Protein AF-A0A2P7YK29-F1 (afdb_monomer_lite)

Radius of gyration: 33.12 Å; chains: 1; bounding box: 94×53×128 Å

Sequence (462 aa):
MSEPTVNFSVQTRQVQFAVPSELIKKNFKTIQKLVEKLKKLVSEEISNIKKNPNLTKDEKLLIIRKLIKTFEAYQKKLAMAIHNDEDYRMRLTTRAKHISALKNFTLDHTSSNEDKHTDEDDKLLDLHNEKLISWYRGETNLLIIDYLLKSNTRKDKNLGSELMKGLAPTFEYDITKLVDHDVYESFNKVFLSINMDHDLELIAAWYNDNKNALKKLSSNLQFEIHYCKYLSMIETGQALEAISYCKTYLAPYGNVKNYLGDDLINFEKNHKRLTKVGAPLVYVSMCLDAYSSENGGPSKELSSRYSKYNALMSEERWRGLSKCFTEDFTKIYVIPKTYPLLVLLSAGLSSLKTKSCYCNDENTIFKTHKNEKLEVSSWRDLSLRGPNYYYKLLKKINQCPVCSPELFHLSLNLPYAQLLTSILNNPFKLPNGNIYPFEKLLNPTKKMLEATGTLGLDVPDR

InterPro domains:
  IPR013144 CRA domain [SM00757] (237-361)
  IPR024964 CTLH/CRA C-terminal to LisH motif domain [PF10607] (184-355)
  IPR044063 Gid-type RING finger domain [PS51867] (400-462)
  IPR045098 Fyv10 family [PTHR12170] (13-448)

pLDDT: mean 81.56, std 17.54, range [33.28, 98.0]

Secondary structure (DSSP, 8-state):
-PPPBHHHHHHTTGGGGHHHHHHHHHHHHHHHHHHHHHHHHHHHHHHHHHH-TT--HHHHHHHHHHHHHHHHHHHHHHHHHHHHHHHHHHHHHHHHHHHHGGGGGB----S------S-TT-PBB-TT-HHHHHHHHHHHHHHHHHHHHHT---SS--HHHHHHHHHGGG-SS-HHHHS-HHHHHHHHHHHHIIIII---HHHHHHHHHHHHHHHHTT--HHHHHHHHHHHHHHHTT-HHHHHHHIIIIIGGGG-GGGS-GGGHHHHHHHHHHHTTTTHHHHHHHHHHHHHTSSS-S--HHHHHHTHHHHHHTTHHHHHHHHHHHHHHHHHHTT--SS-HHHHHHHHHHHHH--GGGTTGGGG-TT---TT----TT-TT-GGG-SHHHHHHHHTS----GGGSHHHHHHHTTSPPP-----SSSSEEE-TTS-EEEHHHHHS--HHHHGGGTT---PPPP-

Organism: NCBI:txid418784

Foldseek 3Di:
DPFDWLVNLVVVCVLLLLQLVLQLVLLVVVLVCLVVVLVVVVVVLVCCLPPPPPADPVNNVVSVVVNVVVVVVSVVVNVVSVVSNVLSVLLVVLQVVLSVCQVVQFDDPDDDDDDPDDDPPITGGNPVDPVVVLSVVVVLLLLVLQCQLQPDQDDVDRVSVVSLVVCQVVDPDRSCSPHVNVLSVLLNVVLNCLQPVVDLPSVVVVCVSCVVVCVVVLAPLQLLSLLSVLLVCLVVVVVVVSVVSCVVRLVVLQDPVVDDPVNVVVSVVSNVCVVCVCVLNVLSVLFVVVCVDPPHTDDPVSCVVPVVSVCVSDSVSSVVSSVSSVVSSCVSSVNDPDRVSLVVLLVVLQQLAAVVLVPCCLLAPPPCPVPDPPPPPVPPPPCPPDQVNSCVVSVDDDPRPCRRNVNVVSHVPHHHHPPPDDPACCWDADPVRDIHRVVCVVPPDPVRVVVPPPDDDDDDDD

Structure (mmCIF, N/CA/C/O backbone):
data_AF-A0A2P7YK29-F1
#
_entry.id   AF-A0A2P7YK29-F1
#
loop_
_atom_site.group_PDB
_atom_site.id
_atom_site.type_symbol
_atom_site.label_atom_id
_atom_site.label_alt_id
_atom_site.label_comp_id
_atom_site.label_asym_id
_atom_site.label_entity_id
_atom_site.label_seq_id
_atom_site.pdbx_PDB_ins_code
_atom_site.Cartn_x
_atom_site.Cartn_y
_atom_site.Cartn_z
_atom_site.occupancy
_atom_site.B_iso_or_equiv
_atom_site.auth_seq_id
_atom_site.auth_comp_id
_atom_site.auth_asym_id
_atom_site.auth_atom_id
_atom_site.pdbx_PDB_model_num
ATOM 1 N N . MET A 1 1 ? 26.894 7.896 -22.395 1.00 45.06 1 MET A N 1
ATOM 2 C CA . MET A 1 1 ? 26.486 7.375 -21.074 1.00 45.06 1 MET A CA 1
ATOM 3 C C . MET A 1 1 ? 27.684 6.626 -20.536 1.00 45.06 1 MET A C 1
ATOM 5 O O . MET A 1 1 ? 28.266 5.887 -21.316 1.00 45.06 1 MET A O 1
ATOM 9 N N . SER A 1 2 ? 28.092 6.873 -19.293 1.00 53.53 2 SER A N 1
ATOM 10 C CA . SER A 1 2 ? 29.100 6.041 -18.628 1.00 53.53 2 SER A CA 1
ATOM 11 C C . SER A 1 2 ? 28.606 4.596 -18.603 1.00 53.53 2 SER A C 1
ATOM 13 O O . SER A 1 2 ? 27.416 4.361 -18.371 1.00 53.53 2 SER A O 1
ATOM 15 N N . GLU A 1 3 ? 29.486 3.649 -18.899 1.00 64.19 3 GLU A N 1
ATOM 16 C CA . GLU A 1 3 ? 29.162 2.225 -18.853 1.00 64.19 3 GLU A CA 1
ATOM 17 C C . GLU A 1 3 ? 28.681 1.837 -17.442 1.00 64.19 3 GLU A C 1
ATOM 19 O O . GLU A 1 3 ? 29.177 2.380 -16.450 1.00 64.19 3 GLU A O 1
ATOM 24 N N . PRO A 1 4 ? 27.654 0.976 -17.320 1.00 79.75 4 PRO A N 1
ATOM 25 C CA . PRO A 1 4 ? 27.068 0.663 -16.027 1.00 79.75 4 PRO A CA 1
ATOM 26 C C . PRO A 1 4 ? 28.056 -0.139 -15.178 1.00 79.75 4 PRO A C 1
ATOM 28 O O . PRO A 1 4 ? 28.468 -1.239 -15.543 1.00 79.75 4 PRO A O 1
ATOM 31 N N . THR A 1 5 ? 28.397 0.402 -14.015 1.00 88.50 5 THR A N 1
ATOM 32 C CA . THR A 1 5 ? 29.256 -0.265 -13.037 1.00 88.50 5 THR A CA 1
ATOM 33 C C . THR A 1 5 ? 28.442 -1.067 -12.019 1.00 88.50 5 THR A C 1
ATOM 35 O O . THR A 1 5 ? 27.208 -0.933 -11.904 1.00 88.50 5 THR A O 1
ATOM 38 N N . VAL A 1 6 ? 29.128 -1.913 -11.246 1.00 87.81 6 VAL A N 1
ATOM 39 C CA . VAL A 1 6 ? 28.516 -2.638 -10.125 1.00 87.81 6 VAL A CA 1
ATOM 40 C C . VAL A 1 6 ? 27.978 -1.654 -9.082 1.00 87.81 6 VAL A C 1
ATOM 42 O O . VAL A 1 6 ? 26.823 -1.793 -8.668 1.00 87.81 6 VAL A O 1
ATOM 45 N N . ASN A 1 7 ? 28.739 -0.624 -8.696 1.00 88.38 7 ASN A N 1
ATOM 46 C CA . ASN A 1 7 ? 28.293 0.329 -7.677 1.00 88.38 7 ASN A CA 1
ATOM 47 C C . ASN A 1 7 ? 27.102 1.159 -8.150 1.00 88.38 7 ASN A C 1
ATOM 49 O O . ASN A 1 7 ? 26.158 1.343 -7.379 1.00 88.38 7 ASN A O 1
ATOM 53 N N . PHE A 1 8 ? 27.073 1.587 -9.416 1.00 88.56 8 PHE A N 1
ATOM 54 C CA . PHE A 1 8 ? 25.896 2.247 -9.988 1.00 88.56 8 PHE A CA 1
ATOM 55 C C . PHE A 1 8 ? 24.643 1.361 -9.865 1.00 88.56 8 PHE A C 1
ATOM 57 O O . PHE A 1 8 ? 23.565 1.804 -9.448 1.00 88.56 8 PHE A O 1
ATOM 64 N N . SER A 1 9 ? 24.788 0.069 -10.166 1.00 87.50 9 SER A N 1
ATOM 65 C CA . SER A 1 9 ? 23.694 -0.899 -10.067 1.00 87.50 9 SER A CA 1
ATOM 66 C C . SER A 1 9 ? 23.237 -1.135 -8.620 1.00 87.50 9 SER A C 1
ATOM 68 O O . SER A 1 9 ? 22.038 -1.290 -8.373 1.00 87.50 9 SER A O 1
ATOM 70 N N . VAL A 1 10 ? 24.155 -1.107 -7.652 1.00 87.44 10 VAL A N 1
ATOM 71 C CA . VAL A 1 10 ? 23.836 -1.187 -6.217 1.00 87.44 10 VAL A CA 1
ATOM 72 C C . VAL A 1 10 ? 23.099 0.073 -5.755 1.00 87.44 10 VAL A C 1
ATOM 74 O O . VAL A 1 10 ? 22.034 -0.028 -5.143 1.00 87.44 10 VAL A O 1
ATOM 77 N N . GLN A 1 11 ? 23.629 1.261 -6.066 1.00 88.12 11 GLN A N 1
ATOM 78 C CA . GLN A 1 11 ? 23.076 2.551 -5.638 1.00 88.12 11 GLN A CA 1
ATOM 79 C C . GLN A 1 11 ? 21.632 2.738 -6.113 1.00 88.12 11 GLN A C 1
ATOM 81 O O . GLN A 1 11 ? 20.754 3.090 -5.326 1.00 88.12 11 GLN A O 1
ATOM 86 N N . THR A 1 12 ? 21.358 2.411 -7.377 1.00 85.94 12 THR A N 1
ATOM 87 C CA . THR A 1 12 ? 20.015 2.520 -7.972 1.00 85.94 12 THR A CA 1
ATOM 88 C C . THR A 1 12 ? 18.972 1.596 -7.332 1.00 85.94 12 THR A C 1
ATOM 90 O O . THR A 1 12 ? 17.774 1.832 -7.485 1.00 85.94 12 THR A O 1
ATOM 93 N N . ARG A 1 13 ? 19.397 0.573 -6.577 1.00 88.12 13 ARG A N 1
ATOM 94 C CA . ARG A 1 13 ? 18.516 -0.442 -5.975 1.00 88.12 13 ARG A CA 1
ATOM 95 C C . ARG A 1 13 ? 18.417 -0.368 -4.458 1.00 88.12 13 ARG A C 1
ATOM 97 O O . ARG A 1 13 ? 17.647 -1.125 -3.881 1.00 88.12 13 ARG A O 1
ATOM 104 N N . GLN A 1 14 ? 19.112 0.550 -3.787 1.00 88.19 14 GLN A N 1
ATOM 105 C CA . GLN A 1 14 ? 19.107 0.633 -2.316 1.00 88.19 14 GLN A CA 1
ATOM 106 C C . GLN A 1 14 ? 17.700 0.740 -1.711 1.00 88.19 14 GLN A C 1
ATOM 108 O O . GLN A 1 14 ? 17.423 0.184 -0.648 1.00 88.19 14 GLN A O 1
ATOM 113 N N . VAL A 1 15 ? 16.781 1.402 -2.413 1.00 89.69 15 VAL A N 1
ATOM 114 C CA . VAL A 1 15 ? 15.411 1.617 -1.939 1.00 89.69 15 VAL A CA 1
ATOM 115 C C . VAL A 1 15 ? 14.644 0.309 -1.730 1.00 89.69 15 VAL A C 1
ATOM 117 O O . VAL A 1 15 ? 13.788 0.236 -0.848 1.00 89.69 15 VAL A O 1
ATOM 120 N N . GLN A 1 16 ? 14.986 -0.760 -2.455 1.00 91.19 16 GLN A N 1
ATOM 121 C CA . GLN A 1 16 ? 14.331 -2.054 -2.278 1.00 91.19 16 GLN A CA 1
ATOM 122 C C . GLN A 1 16 ? 14.588 -2.664 -0.890 1.00 91.19 16 GLN A C 1
ATOM 124 O O . GLN A 1 16 ? 13.901 -3.591 -0.496 1.00 91.19 16 GLN A O 1
ATOM 129 N N . PHE A 1 17 ? 15.549 -2.174 -0.104 1.00 95.00 17 PHE A N 1
ATOM 130 C CA . PHE A 1 17 ? 15.797 -2.676 1.253 1.00 95.00 17 PHE A CA 1
ATOM 131 C C . PHE A 1 17 ? 14.980 -1.941 2.328 1.00 95.00 17 PHE A C 1
ATOM 133 O O . PHE A 1 17 ? 14.959 -2.372 3.484 1.00 95.00 17 PHE A O 1
ATOM 140 N N . ALA A 1 18 ? 14.280 -0.859 1.969 1.00 94.88 18 ALA A N 1
ATOM 141 C CA . ALA A 1 18 ? 13.570 -0.016 2.925 1.00 94.88 18 ALA A CA 1
ATOM 142 C C . ALA A 1 18 ? 12.361 -0.728 3.558 1.00 94.88 18 ALA A C 1
ATOM 144 O O . ALA A 1 18 ? 12.243 -0.763 4.784 1.00 94.88 18 ALA A O 1
ATOM 145 N N . VAL A 1 19 ? 11.518 -1.372 2.743 1.00 96.06 19 VAL A N 1
ATOM 146 C CA . VAL A 1 19 ? 10.291 -2.036 3.216 1.00 96.06 19 VAL A CA 1
ATOM 147 C C . VAL A 1 19 ? 10.587 -3.169 4.212 1.00 96.06 19 VAL A C 1
ATOM 149 O O . VAL A 1 19 ? 10.052 -3.108 5.322 1.00 96.06 19 VAL A O 1
ATOM 152 N N . PRO A 1 20 ? 11.468 -4.155 3.928 1.00 97.25 20 PRO A N 1
ATOM 153 C CA . PRO A 1 20 ? 11.774 -5.199 4.908 1.00 97.25 20 PRO A CA 1
ATOM 154 C C . PRO A 1 20 ? 12.415 -4.641 6.179 1.00 97.25 20 PRO A C 1
ATOM 156 O O . PRO A 1 20 ? 12.143 -5.128 7.273 1.00 97.25 20 PRO A O 1
ATOM 159 N N . SER A 1 21 ? 13.224 -3.583 6.062 1.00 96.50 21 SER A N 1
ATOM 160 C CA . SER A 1 21 ? 13.830 -2.927 7.225 1.00 96.50 21 SER A CA 1
ATOM 161 C C . SER A 1 21 ? 12.774 -2.300 8.140 1.00 96.50 21 SER A C 1
ATOM 163 O O . SER A 1 21 ? 12.848 -2.448 9.362 1.00 96.50 21 SER A O 1
ATOM 165 N N . GLU A 1 22 ? 11.764 -1.632 7.577 1.00 95.50 22 GLU A N 1
ATOM 166 C CA . GLU A 1 22 ? 10.642 -1.096 8.358 1.00 95.50 22 GLU A CA 1
ATOM 167 C C . GLU A 1 22 ? 9.754 -2.200 8.947 1.00 95.50 22 GLU A C 1
ATOM 169 O O . GLU A 1 22 ? 9.317 -2.089 10.098 1.00 95.50 22 GLU A O 1
ATOM 174 N N . LEU A 1 23 ? 9.545 -3.303 8.221 1.00 96.25 23 LEU A N 1
ATOM 175 C CA . LEU A 1 23 ? 8.826 -4.472 8.734 1.00 96.25 23 LEU A CA 1
ATOM 176 C C . LEU A 1 23 ? 9.533 -5.086 9.948 1.00 96.25 23 LEU A C 1
ATOM 178 O O . LEU A 1 23 ? 8.882 -5.314 10.970 1.00 96.25 23 LEU A O 1
ATOM 182 N N . ILE A 1 24 ? 10.860 -5.247 9.899 1.00 97.31 24 ILE A N 1
ATOM 183 C CA . ILE A 1 24 ? 11.671 -5.712 11.037 1.00 97.31 24 ILE A CA 1
ATOM 184 C C . ILE A 1 24 ? 11.543 -4.744 12.218 1.00 97.31 24 ILE A C 1
ATOM 186 O O . ILE A 1 24 ? 11.248 -5.169 13.335 1.00 97.31 24 ILE A O 1
ATOM 190 N N . LYS A 1 25 ? 11.676 -3.427 12.002 1.00 94.81 25 LYS A N 1
ATOM 191 C CA . LYS A 1 25 ? 11.520 -2.426 13.079 1.00 94.81 25 LYS A CA 1
ATOM 192 C C . LYS A 1 25 ? 10.137 -2.491 13.733 1.00 94.81 25 LYS A C 1
ATOM 194 O O . LYS A 1 25 ? 10.019 -2.372 14.959 1.00 94.81 25 LYS A O 1
ATOM 199 N N . LYS A 1 26 ? 9.077 -2.649 12.935 1.00 93.69 26 LYS A N 1
ATOM 200 C CA . LYS A 1 26 ? 7.695 -2.758 13.424 1.00 93.69 26 LYS A CA 1
ATOM 201 C C . LYS A 1 26 ? 7.478 -4.064 14.190 1.00 93.69 26 LYS A C 1
ATOM 203 O O . LYS A 1 26 ? 6.878 -4.048 15.270 1.00 93.69 26 LYS A O 1
ATOM 208 N N . ASN A 1 27 ? 7.993 -5.171 13.670 1.00 95.75 27 ASN A N 1
ATOM 209 C CA . ASN A 1 27 ? 7.887 -6.483 14.293 1.00 95.75 27 ASN A CA 1
ATOM 210 C C . ASN A 1 27 ? 8.672 -6.553 15.609 1.00 95.75 27 ASN A C 1
ATOM 212 O O . ASN A 1 27 ? 8.127 -6.972 16.627 1.00 95.75 27 ASN A O 1
ATOM 216 N N . PHE A 1 28 ? 9.884 -5.997 15.649 1.00 95.81 28 PHE A N 1
ATOM 217 C CA . PHE A 1 28 ? 10.694 -5.893 16.862 1.00 95.81 28 PHE A CA 1
ATOM 218 C C . PHE A 1 28 ? 9.961 -5.153 17.991 1.00 95.81 28 PHE A C 1
ATOM 220 O O . PHE A 1 28 ? 9.862 -5.655 19.110 1.00 95.81 28 PHE A O 1
ATOM 227 N N . LYS A 1 29 ? 9.345 -3.997 17.697 1.00 93.12 29 LYS A N 1
ATOM 228 C CA . LYS A 1 29 ? 8.510 -3.272 18.679 1.00 93.12 29 LYS A CA 1
ATOM 229 C C . LYS A 1 29 ? 7.302 -4.088 19.138 1.00 93.12 29 LYS A C 1
ATOM 231 O O . LYS A 1 29 ? 6.842 -3.922 20.266 1.00 93.12 29 LYS A O 1
ATOM 236 N N . THR A 1 30 ? 6.758 -4.930 18.265 1.00 92.12 30 THR A N 1
ATOM 237 C CA . THR A 1 30 ? 5.640 -5.820 18.598 1.00 92.12 30 THR A CA 1
ATOM 238 C C . THR A 1 30 ? 6.096 -6.911 19.562 1.00 92.12 30 THR A C 1
ATOM 240 O O . THR A 1 30 ? 5.462 -7.094 20.599 1.00 92.12 30 THR A O 1
ATOM 243 N N . ILE A 1 31 ? 7.235 -7.551 19.288 1.00 94.94 31 ILE A N 1
ATOM 244 C CA . ILE A 1 31 ? 7.867 -8.534 20.178 1.00 94.94 31 ILE A CA 1
ATOM 245 C C . ILE A 1 31 ? 8.164 -7.904 21.542 1.00 94.94 31 ILE A C 1
ATOM 247 O O . ILE A 1 31 ? 7.741 -8.444 22.563 1.00 94.94 31 ILE A O 1
ATOM 251 N N . GLN A 1 32 ? 8.793 -6.725 21.573 1.00 94.75 32 GLN A N 1
ATOM 252 C CA . GLN A 1 32 ? 9.099 -6.013 22.817 1.00 94.75 32 GLN A CA 1
ATOM 253 C C . GLN A 1 32 ? 7.836 -5.775 23.661 1.00 94.75 32 GLN A C 1
ATOM 255 O O . GLN A 1 32 ? 7.799 -6.128 24.839 1.00 94.75 32 GLN A O 1
ATOM 260 N N . LYS A 1 33 ? 6.764 -5.250 23.052 1.00 92.12 33 LYS A N 1
ATOM 261 C CA . LYS A 1 33 ? 5.486 -5.023 23.748 1.00 92.12 33 LYS A CA 1
ATOM 262 C C . LYS A 1 33 ? 4.857 -6.312 24.265 1.00 92.12 33 LYS A C 1
ATOM 264 O O . LYS A 1 33 ? 4.279 -6.305 25.350 1.00 92.12 33 LYS A O 1
ATOM 269 N N . LEU A 1 34 ? 4.922 -7.397 23.491 1.00 92.25 34 LEU A N 1
ATOM 270 C CA . LEU A 1 34 ? 4.406 -8.697 23.914 1.00 92.25 34 LEU A CA 1
ATOM 271 C C . LEU A 1 34 ? 5.155 -9.186 25.161 1.00 92.25 34 LEU A C 1
ATOM 273 O O . LEU A 1 34 ? 4.508 -9.557 26.142 1.00 92.25 34 LEU A O 1
ATOM 277 N N . VAL A 1 35 ? 6.492 -9.137 25.138 1.00 94.06 35 VAL A N 1
ATOM 278 C CA . VAL A 1 35 ? 7.361 -9.557 26.250 1.00 94.06 35 VAL A CA 1
ATOM 279 C C . VAL A 1 35 ? 7.087 -8.720 27.502 1.00 94.06 35 VAL A C 1
ATOM 281 O O . VAL A 1 35 ? 6.834 -9.269 28.574 1.00 94.06 35 VAL A O 1
ATOM 284 N N . GLU A 1 36 ? 7.087 -7.390 27.377 1.00 95.31 36 GLU A N 1
ATOM 285 C CA . GLU A 1 36 ? 6.873 -6.470 28.501 1.00 95.31 36 GLU A CA 1
ATOM 286 C C . GLU A 1 36 ? 5.478 -6.629 29.118 1.00 95.31 36 GLU A C 1
ATOM 288 O O . GLU A 1 36 ? 5.342 -6.688 30.343 1.00 95.31 36 GLU A O 1
ATOM 293 N N . LYS A 1 37 ? 4.437 -6.758 28.282 1.00 93.75 37 LYS A N 1
ATOM 294 C CA . LYS A 1 37 ? 3.056 -6.942 28.746 1.00 93.75 37 LYS A CA 1
ATOM 295 C C . LYS A 1 37 ? 2.890 -8.249 29.516 1.00 93.75 37 LYS A C 1
ATOM 297 O O . LYS A 1 37 ? 2.253 -8.245 30.568 1.00 93.75 37 LYS A O 1
ATOM 302 N N . LEU A 1 38 ? 3.459 -9.348 29.016 1.00 93.94 38 LEU A N 1
ATOM 303 C CA . LEU A 1 38 ? 3.397 -10.634 29.707 1.00 93.94 38 LEU A CA 1
ATOM 304 C C . LEU A 1 38 ? 4.171 -10.586 31.026 1.00 93.94 38 LEU A C 1
ATOM 306 O O . LEU A 1 38 ? 3.636 -10.991 32.054 1.00 93.94 38 LEU A O 1
ATOM 310 N N . LYS A 1 39 ? 5.399 -10.050 31.013 1.00 94.75 39 LYS A N 1
ATOM 311 C CA . LYS A 1 39 ? 6.235 -9.917 32.213 1.00 94.75 39 LYS A CA 1
ATOM 312 C C . LYS A 1 39 ? 5.505 -9.148 33.316 1.00 94.75 39 LYS A C 1
ATOM 314 O O . LYS A 1 39 ? 5.501 -9.590 34.464 1.00 94.75 39 LYS A O 1
ATOM 319 N N . LYS A 1 40 ? 4.861 -8.030 32.962 1.00 95.62 40 LYS A N 1
ATOM 320 C CA . LYS A 1 40 ? 4.072 -7.219 33.896 1.00 95.62 40 LYS A CA 1
ATOM 321 C C . LYS A 1 40 ? 2.879 -7.999 34.459 1.00 95.62 40 LYS A C 1
ATOM 323 O O . LYS A 1 40 ? 2.770 -8.119 35.674 1.00 95.62 40 LYS A O 1
ATOM 328 N N . LEU A 1 41 ? 2.055 -8.587 33.588 1.00 94.19 41 LEU A N 1
ATOM 329 C CA . LEU A 1 41 ? 0.862 -9.344 33.986 1.00 94.19 41 LEU A CA 1
ATOM 330 C C . LEU A 1 41 ? 1.210 -10.514 34.916 1.00 94.19 41 LEU A C 1
ATOM 332 O O . LEU A 1 41 ? 0.587 -10.690 35.958 1.00 94.19 41 LEU A O 1
ATOM 336 N N . VAL A 1 42 ? 2.236 -11.296 34.571 1.00 93.19 42 VAL A N 1
ATOM 337 C CA . VAL A 1 42 ? 2.674 -12.438 35.385 1.00 93.19 42 VAL A CA 1
ATOM 338 C C . VAL A 1 42 ? 3.189 -11.972 36.750 1.00 93.19 42 VAL A C 1
ATOM 340 O O . VAL A 1 42 ? 2.854 -12.575 37.767 1.00 93.19 42 VAL A O 1
ATOM 343 N N . SER A 1 43 ? 3.964 -10.885 36.799 1.00 94.56 43 SER A N 1
ATOM 344 C CA . SER A 1 43 ? 4.462 -10.330 38.063 1.00 94.56 43 SER A CA 1
ATOM 345 C C . SER A 1 43 ? 3.331 -9.839 38.974 1.00 94.56 43 SER A C 1
ATOM 347 O O . SER A 1 43 ? 3.388 -10.054 40.187 1.00 94.56 43 SER A O 1
ATOM 349 N N . GLU A 1 44 ? 2.316 -9.182 38.409 1.00 94.94 44 GLU A N 1
ATOM 350 C CA . GLU A 1 44 ? 1.154 -8.668 39.144 1.00 94.94 44 GLU A CA 1
ATOM 351 C C . GLU A 1 44 ? 0.307 -9.811 39.716 1.00 94.94 44 GLU A C 1
ATOM 353 O O . GLU A 1 44 ? 0.044 -9.836 40.920 1.00 94.94 44 GLU A O 1
ATOM 358 N N . GLU A 1 45 ? -0.033 -10.809 38.897 1.00 93.75 45 GLU A N 1
ATOM 359 C CA . GLU A 1 45 ? -0.853 -11.948 39.324 1.00 93.75 45 GLU A CA 1
ATOM 360 C C . GLU A 1 45 ? -0.131 -12.843 40.343 1.00 93.75 45 GLU A C 1
ATOM 362 O O . GLU A 1 45 ? -0.724 -13.256 41.340 1.00 93.75 45 GLU A O 1
ATOM 367 N N . ILE A 1 46 ? 1.176 -13.093 40.178 1.00 92.50 46 ILE A N 1
ATOM 368 C CA . ILE A 1 46 ? 1.959 -13.841 41.178 1.00 92.50 46 ILE A CA 1
ATOM 369 C C . ILE A 1 46 ? 2.035 -13.066 42.499 1.00 92.50 46 ILE A C 1
ATOM 371 O O . ILE A 1 46 ? 1.925 -13.664 43.573 1.00 92.50 46 ILE A O 1
ATOM 375 N N . SER A 1 47 ? 2.209 -11.741 42.447 1.00 93.38 47 SER A N 1
ATOM 376 C CA . SER A 1 47 ? 2.193 -10.905 43.651 1.00 93.38 47 SER A CA 1
ATOM 377 C C . SER A 1 47 ? 0.825 -10.949 44.340 1.00 93.38 47 SER A C 1
ATOM 379 O O . SER A 1 47 ? 0.777 -11.071 45.564 1.00 93.38 47 SER A O 1
ATOM 381 N N . ASN A 1 48 ? -0.273 -10.916 43.578 1.00 92.06 48 ASN A N 1
ATOM 382 C CA . ASN A 1 48 ? -1.635 -11.043 44.098 1.00 92.06 48 ASN A CA 1
ATOM 383 C C . ASN A 1 48 ? -1.845 -12.397 44.802 1.00 92.06 48 ASN A C 1
ATOM 385 O O . ASN A 1 48 ? -2.254 -12.433 45.960 1.00 92.06 48 ASN A O 1
ATOM 389 N N . ILE A 1 49 ? -1.447 -13.508 44.168 1.00 91.31 49 ILE A N 1
ATOM 390 C CA . ILE A 1 49 ? -1.536 -14.860 44.752 1.00 91.31 49 ILE A CA 1
ATOM 391 C C . ILE A 1 49 ? -0.761 -14.966 46.079 1.00 91.31 49 ILE A C 1
ATOM 393 O O . ILE A 1 49 ? -1.230 -15.619 47.020 1.00 91.31 49 ILE A O 1
ATOM 397 N N . LYS A 1 50 ? 0.427 -14.347 46.155 1.00 90.12 50 LYS A N 1
ATOM 398 C CA . LYS A 1 50 ? 1.302 -14.397 47.338 1.00 90.12 50 LYS A CA 1
ATOM 399 C C . LYS A 1 50 ? 0.824 -13.504 48.482 1.00 90.12 50 LYS A C 1
ATOM 401 O O . LYS A 1 50 ? 0.904 -13.922 49.630 1.00 90.12 50 LYS A O 1
ATOM 406 N N . LYS A 1 51 ? 0.390 -12.276 48.182 1.00 91.50 51 LYS A N 1
ATOM 407 C CA . LYS A 1 51 ? 0.163 -11.228 49.193 1.00 91.50 51 LYS A CA 1
ATOM 408 C C . LYS A 1 51 ? -1.285 -11.094 49.647 1.00 91.50 51 LYS A C 1
ATOM 410 O O . LYS A 1 51 ? -1.515 -10.476 50.678 1.00 91.50 51 LYS A O 1
ATOM 415 N N . ASN A 1 52 ? -2.251 -11.621 48.899 1.00 87.06 52 ASN A N 1
ATOM 416 C CA . ASN A 1 52 ? -3.661 -11.437 49.215 1.00 87.06 52 ASN A CA 1
ATOM 417 C C . ASN A 1 52 ? -4.177 -12.573 50.130 1.00 87.06 52 ASN A C 1
ATOM 419 O O . ASN A 1 52 ? -4.239 -13.731 49.691 1.00 87.06 52 ASN A O 1
ATOM 423 N N . PRO A 1 53 ? -4.534 -12.272 51.395 1.00 81.19 53 PRO A N 1
ATOM 424 C CA . PRO A 1 53 ? -5.004 -13.270 52.354 1.00 81.19 53 PRO A CA 1
ATOM 425 C C . PRO A 1 53 ? -6.446 -13.727 52.088 1.00 81.19 53 PRO A C 1
ATOM 427 O O . PRO A 1 53 ? -6.827 -14.795 52.554 1.00 81.19 53 PRO A O 1
ATOM 430 N N . ASN A 1 54 ? -7.225 -12.968 51.308 1.00 85.75 54 ASN A N 1
ATOM 431 C CA . ASN A 1 54 ? -8.647 -13.236 51.060 1.00 85.75 54 ASN A CA 1
ATOM 432 C C . ASN A 1 54 ? -8.896 -14.238 49.921 1.00 85.75 54 ASN A C 1
ATOM 434 O O . ASN A 1 54 ? -10.037 -14.596 49.656 1.00 85.75 54 ASN A O 1
ATOM 438 N N . LEU A 1 55 ? -7.842 -14.667 49.226 1.00 88.00 55 LEU A N 1
ATOM 439 C CA . LEU A 1 55 ? -7.927 -15.598 48.105 1.00 88.00 55 LEU A CA 1
ATOM 440 C C . LEU A 1 55 ? -7.932 -17.048 48.608 1.00 88.00 55 LEU A C 1
ATOM 442 O O . LEU A 1 55 ? -6.964 -17.506 49.226 1.00 88.00 55 LEU A O 1
ATOM 446 N N . THR A 1 56 ? -8.990 -17.791 48.290 1.00 91.00 56 THR A N 1
ATOM 447 C CA . THR A 1 56 ? -9.088 -19.226 48.596 1.00 91.00 56 THR A CA 1
ATOM 448 C C . THR A 1 56 ? -8.105 -20.049 47.753 1.00 91.00 56 THR A C 1
ATOM 450 O O . THR A 1 56 ? -7.578 -19.595 46.732 1.00 91.00 56 THR A O 1
ATOM 453 N N . LYS A 1 57 ? -7.829 -21.295 48.167 1.00 88.88 57 LYS A N 1
ATOM 454 C CA . LYS A 1 57 ? -6.927 -22.196 47.422 1.00 88.88 57 LYS A CA 1
ATOM 455 C C . LYS A 1 57 ? -7.424 -22.456 45.993 1.00 88.88 57 LYS A C 1
ATOM 457 O O . LYS A 1 57 ? -6.614 -22.435 45.065 1.00 88.88 57 LYS A O 1
ATOM 462 N N . ASP A 1 58 ? -8.731 -22.629 45.816 1.00 91.00 58 ASP A N 1
ATOM 463 C CA . ASP A 1 58 ? -9.339 -22.910 44.511 1.00 91.00 58 ASP A CA 1
ATOM 464 C C . ASP A 1 58 ? -9.270 -21.703 43.569 1.00 91.00 58 ASP A C 1
ATOM 466 O O . ASP A 1 58 ? -8.945 -21.849 42.388 1.00 91.00 58 ASP A O 1
ATOM 470 N N . GLU A 1 59 ? -9.470 -20.489 44.088 1.00 90.50 59 GLU A N 1
ATOM 471 C CA . GLU A 1 59 ? -9.325 -19.257 43.307 1.00 90.50 59 GLU A CA 1
ATOM 472 C C . GLU A 1 59 ? -7.871 -19.008 42.890 1.00 90.50 59 GLU A C 1
ATOM 474 O O . GLU A 1 59 ? -7.613 -18.673 41.731 1.00 90.50 59 GLU A O 1
ATOM 479 N N . LYS A 1 60 ? -6.899 -19.239 43.787 1.00 90.81 60 LYS A N 1
ATOM 480 C CA . LYS A 1 60 ? -5.464 -19.164 43.445 1.00 90.81 60 LYS A CA 1
ATOM 481 C C . LYS A 1 60 ? -5.116 -20.134 42.319 1.00 90.81 60 LYS A C 1
ATOM 483 O O . LYS A 1 60 ? -4.427 -19.764 41.368 1.00 90.81 60 LYS A O 1
ATOM 488 N N . LEU A 1 61 ? -5.627 -21.361 42.395 1.00 92.38 61 LEU A N 1
ATOM 489 C CA . LEU A 1 61 ? -5.413 -22.384 41.377 1.00 92.38 61 LEU A CA 1
ATOM 490 C C . LEU A 1 61 ? -6.066 -22.001 40.037 1.00 92.38 61 LEU A C 1
ATOM 492 O O . LEU A 1 61 ? -5.481 -22.221 38.973 1.00 92.38 61 LEU A O 1
ATOM 496 N N . LEU A 1 62 ? -7.237 -21.360 40.068 1.00 92.94 62 LEU A N 1
ATOM 497 C CA . LEU A 1 62 ? -7.911 -20.836 38.880 1.00 92.94 62 LEU A CA 1
ATOM 498 C C . LEU A 1 62 ? -7.123 -19.696 38.213 1.00 92.94 62 LEU A C 1
ATOM 500 O O . LEU A 1 62 ? -7.019 -19.680 36.983 1.00 92.94 62 LEU A O 1
ATOM 504 N N . ILE A 1 63 ? -6.522 -18.786 38.988 1.00 92.56 63 ILE A N 1
ATOM 505 C CA . ILE A 1 63 ? -5.626 -17.740 38.460 1.00 92.56 63 ILE A CA 1
ATOM 506 C C . ILE A 1 63 ? -4.405 -18.378 37.787 1.00 92.56 63 ILE A C 1
ATOM 508 O O . ILE A 1 63 ? -4.088 -18.029 36.651 1.00 92.56 63 ILE A O 1
ATOM 512 N N . ILE A 1 64 ? -3.765 -19.372 38.416 1.00 93.56 64 ILE A N 1
ATOM 513 C CA . ILE A 1 64 ? -2.622 -20.088 37.821 1.00 93.56 64 ILE A CA 1
ATOM 514 C C . ILE A 1 64 ? -3.021 -20.761 36.500 1.00 93.56 64 ILE A C 1
ATOM 516 O O . ILE A 1 64 ? -2.326 -20.611 35.497 1.00 93.56 64 ILE A O 1
ATOM 520 N N . ARG A 1 65 ? -4.174 -21.441 36.446 1.00 95.38 65 ARG A N 1
ATOM 521 C CA . ARG A 1 65 ? -4.682 -22.040 35.198 1.00 95.38 65 ARG A CA 1
ATOM 522 C C . ARG A 1 65 ? -4.918 -20.992 34.103 1.00 95.38 65 ARG A C 1
ATOM 524 O O . ARG A 1 65 ? -4.609 -21.248 32.940 1.00 95.38 65 ARG A O 1
ATOM 531 N N . LYS A 1 66 ? -5.441 -19.809 34.449 1.00 94.94 66 LYS A N 1
ATOM 532 C CA . LYS A 1 66 ? -5.597 -18.686 33.504 1.00 94.94 66 LYS A CA 1
ATOM 533 C C . LYS A 1 66 ? -4.247 -18.144 33.027 1.00 94.94 66 LYS A C 1
ATOM 535 O O . LYS A 1 66 ? -4.102 -17.858 31.837 1.00 94.94 66 LYS A O 1
ATOM 540 N N . LEU A 1 67 ? -3.260 -18.036 33.918 1.00 95.25 67 LEU A N 1
ATOM 541 C CA . LEU A 1 67 ? -1.897 -17.631 33.570 1.00 95.25 67 LEU A CA 1
ATOM 542 C C . LEU A 1 67 ? -1.249 -18.613 32.590 1.00 95.25 67 LEU A C 1
ATOM 544 O O . LEU A 1 67 ? -0.684 -18.165 31.597 1.00 95.25 67 LEU A O 1
ATOM 548 N N . ILE A 1 68 ? -1.399 -19.925 32.806 1.00 95.00 68 ILE A N 1
ATOM 549 C CA . ILE A 1 68 ? -0.894 -20.961 31.889 1.00 95.00 68 ILE A CA 1
ATOM 550 C C . ILE A 1 68 ? -1.500 -20.782 30.492 1.00 95.00 68 ILE A C 1
ATOM 552 O O . ILE A 1 68 ? -0.760 -20.628 29.524 1.00 95.00 68 ILE A O 1
ATOM 556 N N . LYS A 1 69 ? -2.834 -20.673 30.382 1.00 95.94 69 LYS A N 1
ATOM 557 C CA . LYS A 1 69 ? -3.505 -20.427 29.088 1.00 95.94 69 LYS A CA 1
ATOM 558 C C . LYS A 1 69 ? -3.026 -19.137 28.412 1.00 95.94 69 LYS A C 1
ATOM 560 O O . LYS A 1 69 ? -2.878 -19.077 27.192 1.00 95.94 69 LYS A O 1
ATOM 565 N N . THR A 1 70 ? -2.778 -18.092 29.200 1.00 95.50 70 THR A N 1
ATOM 566 C CA . THR A 1 70 ? -2.251 -16.814 28.699 1.00 95.50 70 THR A CA 1
ATOM 567 C C . THR A 1 70 ? -0.823 -16.973 28.171 1.00 95.50 70 THR A C 1
ATOM 569 O O . THR A 1 70 ? -0.497 -16.416 27.122 1.00 95.50 70 THR A O 1
ATOM 572 N N . PHE A 1 71 ? 0.012 -17.759 28.855 1.00 94.56 71 PHE A N 1
ATOM 573 C CA . PHE A 1 71 ? 1.380 -18.062 28.443 1.00 94.56 71 PHE A CA 1
ATOM 574 C C . PHE A 1 71 ? 1.422 -18.899 27.156 1.00 94.56 71 PHE A C 1
ATOM 576 O O . PHE A 1 71 ? 2.169 -18.568 26.240 1.00 94.56 71 PHE A O 1
ATOM 583 N N . GLU A 1 72 ? 0.564 -19.912 27.025 1.00 95.50 72 GLU A N 1
ATOM 584 C CA . GLU A 1 72 ? 0.432 -20.710 25.795 1.00 95.50 72 GLU A CA 1
ATOM 585 C C . GLU A 1 72 ? 0.019 -19.842 24.594 1.00 95.50 72 GLU A C 1
ATOM 587 O O . GLU A 1 72 ? 0.595 -19.932 23.506 1.00 95.50 72 GLU A O 1
ATOM 592 N N . ALA A 1 73 ? -0.959 -18.949 24.785 1.00 95.00 73 ALA A N 1
ATOM 593 C CA . ALA A 1 73 ? -1.378 -18.008 23.749 1.00 95.00 73 ALA A CA 1
ATOM 594 C C . ALA A 1 73 ? -0.262 -17.014 23.388 1.00 95.00 73 ALA A C 1
ATOM 596 O O . ALA A 1 73 ? -0.093 -16.660 22.218 1.00 95.00 73 ALA A O 1
ATOM 597 N N . TYR A 1 74 ? 0.512 -16.570 24.380 1.00 95.31 74 TYR A N 1
ATOM 598 C CA . TYR A 1 74 ? 1.691 -15.742 24.165 1.00 95.31 74 TYR A CA 1
ATOM 599 C C . TYR A 1 74 ? 2.762 -16.480 23.357 1.00 95.31 74 TYR A C 1
ATOM 601 O O . TYR A 1 74 ? 3.268 -15.914 22.392 1.00 95.31 74 TYR A O 1
ATOM 609 N N . GLN A 1 75 ? 3.061 -17.738 23.687 1.00 94.88 75 GLN A N 1
ATOM 610 C CA . GLN A 1 75 ? 4.059 -18.541 22.984 1.00 94.88 75 GLN A CA 1
ATOM 611 C C . GLN A 1 75 ? 3.714 -18.675 21.497 1.00 94.88 75 GLN A C 1
ATOM 613 O O . GLN A 1 75 ? 4.576 -18.459 20.649 1.00 94.88 75 GLN A O 1
ATOM 618 N N . LYS A 1 76 ? 2.438 -18.927 21.169 1.00 96.31 76 LYS A N 1
ATOM 619 C CA . LYS A 1 76 ? 1.962 -18.961 19.775 1.00 96.31 76 LYS A CA 1
ATOM 620 C C . LYS A 1 76 ? 2.171 -17.624 19.056 1.00 96.31 76 LYS A C 1
ATOM 622 O O . LYS A 1 76 ? 2.643 -17.600 17.923 1.00 96.31 76 LYS A O 1
ATOM 627 N N . LYS A 1 77 ? 1.848 -16.503 19.713 1.00 95.81 77 LYS A N 1
ATOM 628 C CA . LYS A 1 77 ? 2.040 -15.156 19.144 1.00 95.81 77 LYS A CA 1
ATOM 629 C C . LYS A 1 77 ? 3.514 -14.809 18.954 1.00 95.81 77 LYS A C 1
ATOM 631 O O . LYS A 1 77 ? 3.863 -14.217 17.938 1.00 95.81 77 LYS A O 1
ATOM 636 N N . LEU A 1 78 ? 4.365 -15.173 19.912 1.00 95.62 78 LEU A N 1
ATOM 637 C CA . LEU A 1 78 ? 5.802 -14.942 19.834 1.00 95.62 78 LEU A CA 1
ATOM 638 C C . LEU A 1 78 ? 6.430 -15.770 18.710 1.00 95.62 78 LEU A C 1
ATOM 640 O O . LEU A 1 78 ? 7.188 -15.217 17.925 1.00 95.62 78 LEU A O 1
ATOM 644 N N . ALA A 1 79 ? 6.065 -17.049 18.586 1.00 96.00 79 ALA A N 1
ATOM 645 C CA . ALA A 1 79 ? 6.537 -17.909 17.502 1.00 96.00 79 ALA A CA 1
ATOM 646 C C . ALA A 1 79 ? 6.173 -17.337 16.122 1.00 96.00 79 ALA A C 1
ATOM 648 O O . ALA A 1 79 ? 7.028 -17.262 15.246 1.00 96.00 79 ALA A O 1
ATOM 649 N N . MET A 1 80 ? 4.940 -16.846 15.953 1.00 96.50 80 MET A N 1
ATOM 650 C CA . MET A 1 80 ? 4.519 -16.176 14.717 1.00 96.50 80 MET A CA 1
ATOM 651 C C . MET A 1 80 ? 5.329 -14.899 14.444 1.00 96.50 80 MET A C 1
ATOM 653 O O . MET A 1 80 ? 5.739 -14.649 13.315 1.00 96.50 80 MET A O 1
ATOM 657 N N . ALA A 1 81 ? 5.588 -14.087 15.472 1.00 96.00 81 ALA A N 1
ATOM 658 C CA . ALA A 1 81 ? 6.392 -12.878 15.317 1.00 96.00 81 ALA A CA 1
ATOM 659 C C . ALA A 1 81 ? 7.853 -13.194 14.952 1.00 96.00 81 ALA A C 1
ATOM 661 O O . ALA A 1 81 ? 8.430 -12.485 14.134 1.00 96.00 81 ALA A O 1
ATOM 662 N N . ILE A 1 82 ? 8.438 -14.258 15.510 1.00 95.06 82 ILE A N 1
ATOM 663 C CA . ILE A 1 82 ? 9.787 -14.724 15.152 1.00 95.06 82 ILE A CA 1
ATOM 664 C C . ILE A 1 82 ? 9.815 -15.202 13.699 1.00 95.06 82 ILE A C 1
ATOM 666 O O . ILE A 1 82 ? 10.664 -14.751 12.939 1.00 95.06 82 ILE A O 1
ATOM 670 N N . HIS A 1 83 ? 8.843 -16.021 13.292 1.00 96.81 83 HIS A N 1
ATOM 671 C CA . HIS A 1 83 ? 8.732 -16.490 11.912 1.00 96.81 83 HIS A CA 1
ATOM 672 C C . HIS A 1 83 ? 8.639 -15.329 10.908 1.00 96.81 83 HIS A C 1
ATOM 674 O O . HIS A 1 83 ? 9.331 -15.318 9.893 1.00 96.81 83 HIS A O 1
ATOM 680 N N . ASN A 1 84 ? 7.844 -14.303 11.225 1.00 96.00 84 ASN A N 1
ATOM 681 C CA . ASN A 1 84 ? 7.772 -13.097 10.402 1.00 96.00 84 ASN A CA 1
ATOM 682 C C . ASN A 1 84 ? 9.120 -12.352 10.343 1.00 96.00 84 ASN A C 1
ATOM 684 O O . ASN A 1 84 ? 9.489 -11.848 9.288 1.00 96.00 84 ASN A O 1
ATOM 688 N N . ASP A 1 85 ? 9.868 -12.277 11.453 1.00 96.38 85 ASP A N 1
ATOM 689 C CA . ASP A 1 85 ? 11.200 -11.650 11.469 1.00 96.38 85 ASP A CA 1
ATOM 690 C C . ASP A 1 85 ? 12.186 -12.391 10.557 1.00 96.38 85 ASP A C 1
ATOM 692 O O . ASP A 1 85 ? 12.932 -11.763 9.804 1.00 96.38 85 ASP A O 1
ATOM 696 N N . GLU A 1 86 ? 12.163 -13.725 10.604 1.00 96.94 86 GLU A N 1
ATOM 697 C CA . GLU A 1 86 ? 12.972 -14.594 9.748 1.00 96.94 86 GLU A CA 1
ATOM 698 C C . GLU A 1 86 ? 12.635 -14.388 8.267 1.00 96.94 86 GLU A C 1
ATOM 700 O O . GLU A 1 86 ? 13.552 -14.220 7.460 1.00 96.94 86 GLU A O 1
ATOM 705 N N . ASP A 1 87 ? 11.346 -14.307 7.914 1.00 97.19 87 ASP A N 1
ATOM 706 C CA . ASP A 1 87 ? 10.907 -13.992 6.549 1.00 97.19 87 ASP A CA 1
ATOM 707 C C . ASP A 1 87 ? 11.464 -12.644 6.073 1.00 97.19 87 ASP A C 1
ATOM 709 O O . ASP A 1 87 ? 12.092 -12.560 5.015 1.00 97.19 87 ASP A O 1
ATOM 713 N N . TYR A 1 88 ? 11.319 -11.583 6.872 1.00 97.38 88 TYR A N 1
ATOM 714 C CA . TYR A 1 88 ? 11.796 -10.252 6.490 1.00 97.38 88 TYR A CA 1
ATOM 715 C C . TYR A 1 88 ? 13.322 -10.199 6.332 1.00 97.38 88 TYR A C 1
ATOM 717 O O . TYR A 1 88 ? 13.832 -9.571 5.399 1.00 97.38 88 TYR A O 1
ATOM 725 N N . ARG A 1 89 ? 14.074 -10.893 7.195 1.00 97.19 89 ARG A N 1
ATOM 726 C CA . ARG A 1 89 ? 15.533 -11.043 7.048 1.00 97.19 89 ARG A CA 1
ATOM 727 C C . ARG A 1 89 ? 15.898 -11.836 5.799 1.00 97.19 89 ARG A C 1
ATOM 729 O O . ARG A 1 89 ? 16.888 -11.513 5.134 1.00 97.19 89 ARG A O 1
ATOM 736 N N . MET A 1 90 ? 15.100 -12.839 5.444 1.00 97.88 90 MET A N 1
ATOM 737 C CA . MET A 1 90 ? 15.285 -13.603 4.215 1.00 97.88 90 MET A CA 1
ATOM 738 C C . MET A 1 90 ? 15.138 -12.712 2.978 1.00 97.88 90 MET A C 1
ATOM 740 O O . MET A 1 90 ? 15.943 -12.836 2.057 1.00 97.88 90 MET A O 1
ATOM 744 N N . ARG A 1 91 ? 14.210 -11.744 2.976 1.00 97.88 91 ARG A N 1
ATOM 745 C CA . ARG A 1 91 ? 14.112 -10.738 1.897 1.00 97.88 91 ARG A CA 1
ATOM 746 C C . ARG A 1 91 ? 15.397 -9.932 1.753 1.00 97.88 91 ARG A C 1
ATOM 748 O O . ARG A 1 91 ? 15.944 -9.842 0.658 1.00 97.88 91 ARG A O 1
ATOM 755 N N . LEU A 1 92 ? 15.920 -9.389 2.857 1.00 97.69 92 LEU A N 1
ATOM 756 C CA . LEU A 1 92 ? 17.161 -8.601 2.845 1.00 97.69 92 LEU A CA 1
ATOM 757 C C . LEU A 1 92 ? 18.346 -9.420 2.320 1.00 97.69 92 LEU A C 1
ATOM 759 O O . LEU A 1 92 ? 19.061 -8.984 1.422 1.00 97.69 92 LEU A O 1
ATOM 763 N N . THR A 1 93 ? 18.541 -10.623 2.857 1.00 97.62 93 THR A N 1
ATOM 764 C CA . THR A 1 93 ? 19.663 -11.491 2.471 1.00 97.62 93 THR A CA 1
ATOM 765 C C . THR A 1 93 ? 19.547 -11.989 1.031 1.00 97.62 93 THR A C 1
ATOM 767 O O . THR A 1 93 ? 20.546 -11.994 0.316 1.00 97.62 93 THR A O 1
ATOM 770 N N . THR A 1 94 ? 18.346 -12.341 0.567 1.00 98.00 94 THR A N 1
ATOM 771 C CA . THR A 1 94 ? 18.108 -12.773 -0.820 1.00 98.00 94 THR A CA 1
ATOM 772 C C . THR A 1 94 ? 18.344 -11.629 -1.801 1.00 98.00 94 THR A C 1
ATOM 774 O O . THR A 1 94 ? 19.075 -11.802 -2.771 1.00 98.00 94 THR A O 1
ATOM 777 N N . ARG A 1 95 ? 17.830 -10.426 -1.511 1.00 97.25 95 ARG A N 1
ATOM 778 C CA . ARG A 1 95 ? 18.086 -9.217 -2.314 1.00 97.25 95 ARG A CA 1
ATOM 779 C C . ARG A 1 95 ? 19.574 -8.867 -2.370 1.00 97.25 95 ARG A C 1
ATOM 781 O O . ARG A 1 95 ? 20.077 -8.503 -3.430 1.00 97.25 95 ARG A O 1
ATOM 788 N N . ALA A 1 96 ? 20.291 -9.006 -1.254 1.00 95.81 96 ALA A N 1
ATOM 789 C CA . ALA A 1 96 ? 21.731 -8.767 -1.206 1.00 95.81 96 ALA A CA 1
ATOM 790 C C . ALA A 1 96 ? 22.516 -9.786 -2.050 1.00 95.81 96 ALA A C 1
ATOM 792 O O . ALA A 1 96 ? 23.404 -9.386 -2.801 1.00 95.81 96 ALA A O 1
ATOM 793 N N . LYS A 1 97 ? 22.170 -11.080 -1.977 1.00 95.56 97 LYS A N 1
ATOM 794 C CA . LYS A 1 97 ? 22.766 -12.133 -2.820 1.00 95.56 97 LYS A CA 1
ATOM 795 C C . LYS A 1 97 ? 22.489 -11.891 -4.304 1.00 95.56 97 LYS A C 1
ATOM 797 O O . LYS A 1 97 ? 23.420 -11.915 -5.101 1.00 95.56 97 LYS A O 1
ATOM 802 N N 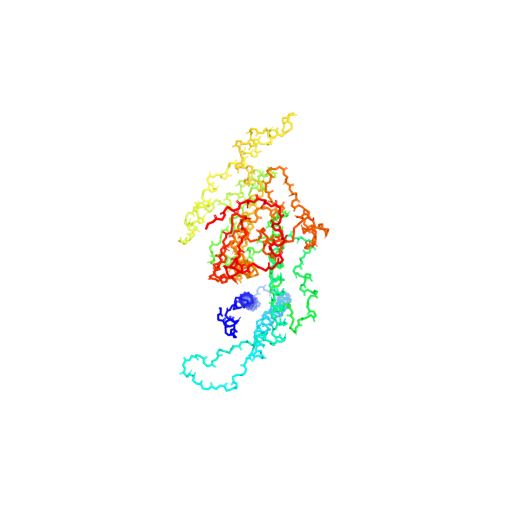. HIS A 1 98 ? 21.241 -11.570 -4.642 1.00 95.25 98 HIS A N 1
ATOM 803 C CA . HIS A 1 98 ? 20.806 -11.280 -6.008 1.00 95.25 98 HIS A CA 1
ATOM 804 C C . HIS A 1 98 ? 21.573 -10.113 -6.640 1.00 95.25 98 HIS A C 1
ATOM 806 O O . HIS A 1 98 ? 22.020 -10.220 -7.777 1.00 95.25 98 HIS A O 1
ATOM 812 N N . ILE A 1 99 ? 21.797 -9.025 -5.892 1.00 93.69 99 ILE A N 1
ATOM 813 C CA . ILE A 1 99 ? 22.652 -7.915 -6.348 1.00 93.69 99 ILE A CA 1
ATOM 814 C C . ILE A 1 99 ? 24.127 -8.332 -6.397 1.00 93.69 99 ILE A C 1
ATOM 816 O O . ILE A 1 99 ? 24.834 -7.977 -7.335 1.00 93.69 99 ILE A O 1
ATOM 820 N N . SER A 1 100 ? 24.608 -9.085 -5.406 1.00 92.44 100 SER A N 1
ATOM 821 C CA . SER A 1 100 ? 26.014 -9.512 -5.346 1.00 92.44 100 SER A CA 1
ATOM 822 C C . SER A 1 100 ? 26.411 -10.400 -6.528 1.00 92.44 100 SER A C 1
ATOM 824 O O . SER A 1 100 ? 27.584 -10.410 -6.894 1.00 92.44 100 SER A O 1
ATOM 826 N N . ALA A 1 101 ? 25.449 -11.079 -7.163 1.00 93.19 101 ALA A N 1
ATOM 827 C CA . ALA A 1 101 ? 25.663 -11.849 -8.386 1.00 93.19 101 ALA A CA 1
ATOM 828 C C . ALA A 1 101 ? 26.235 -11.006 -9.541 1.00 93.19 101 ALA A C 1
ATOM 830 O O . ALA A 1 101 ? 26.946 -11.550 -10.380 1.00 93.19 101 ALA A O 1
ATOM 831 N N . LEU A 1 102 ? 26.016 -9.682 -9.550 1.00 92.19 102 LEU A N 1
ATOM 832 C CA . LEU A 1 102 ? 26.600 -8.769 -10.541 1.00 92.19 102 LEU A CA 1
ATOM 833 C C . LEU A 1 102 ? 28.131 -8.817 -10.577 1.00 92.19 102 LEU A C 1
ATOM 835 O O . LEU A 1 102 ? 28.719 -8.620 -11.635 1.00 92.19 102 LEU A O 1
ATOM 839 N N . LYS A 1 103 ? 28.780 -9.140 -9.450 1.00 91.38 103 LYS A N 1
ATOM 840 C CA . LYS A 1 103 ? 30.241 -9.303 -9.383 1.00 91.38 103 LYS A CA 1
ATOM 841 C C . LYS A 1 103 ? 30.757 -10.441 -10.267 1.00 91.38 103 LYS A C 1
ATOM 843 O O . LYS A 1 103 ? 31.925 -10.432 -10.624 1.00 91.38 103 LYS A O 1
ATOM 848 N N . ASN A 1 104 ? 29.901 -11.400 -10.621 1.00 92.19 104 ASN A N 1
ATOM 849 C CA . ASN A 1 104 ? 30.252 -12.519 -11.497 1.00 92.19 104 ASN A CA 1
ATOM 850 C C . ASN A 1 104 ? 30.150 -12.157 -12.987 1.00 92.19 104 ASN A C 1
ATOM 852 O O . ASN A 1 104 ? 30.446 -12.991 -13.839 1.00 92.19 104 ASN A O 1
ATOM 856 N N . PHE A 1 105 ? 29.675 -10.950 -13.305 1.00 92.25 105 PHE A N 1
ATOM 857 C CA . PHE A 1 105 ? 29.440 -10.475 -14.667 1.00 92.25 105 PHE A CA 1
ATOM 858 C C . PHE A 1 105 ? 30.301 -9.253 -14.995 1.00 92.25 105 PHE A C 1
ATOM 860 O O . PHE A 1 105 ? 29.893 -8.407 -15.786 1.00 92.25 105 PHE A O 1
ATOM 867 N N . THR A 1 106 ? 31.451 -9.112 -14.341 1.00 91.75 106 THR A N 1
ATOM 868 C CA . THR A 1 106 ? 32.366 -7.991 -14.558 1.00 91.75 106 THR A CA 1
ATOM 869 C C . THR A 1 106 ? 33.418 -8.329 -15.599 1.00 91.75 106 THR A C 1
ATOM 871 O O . THR A 1 106 ? 33.794 -9.491 -15.737 1.00 91.75 106 THR A O 1
ATOM 874 N N . LEU A 1 107 ? 33.938 -7.310 -16.276 1.00 87.31 107 LEU A N 1
ATOM 875 C CA . LEU A 1 107 ? 35.136 -7.454 -17.096 1.00 87.31 107 LEU A CA 1
ATOM 876 C C . LEU A 1 107 ? 36.347 -7.687 -16.179 1.00 87.31 107 LEU A C 1
ATOM 878 O O . LEU A 1 107 ? 36.586 -6.915 -15.247 1.00 87.31 107 LEU A O 1
ATOM 882 N N . ASP A 1 108 ? 37.113 -8.744 -16.432 1.00 73.38 108 ASP A N 1
ATOM 883 C CA . ASP A 1 108 ? 38.412 -8.931 -15.793 1.00 73.38 108 ASP A CA 1
ATOM 884 C C . ASP A 1 108 ? 39.430 -8.053 -16.531 1.00 73.38 108 ASP A C 1
ATOM 886 O O . ASP A 1 108 ? 39.740 -8.292 -17.698 1.00 73.38 108 ASP A O 1
ATOM 890 N N . HIS A 1 109 ? 39.952 -7.013 -15.875 1.00 58.59 109 HIS A N 1
ATOM 891 C CA . HIS A 1 109 ? 41.082 -6.251 -16.408 1.00 58.59 109 HIS A CA 1
ATOM 892 C C . HIS A 1 109 ? 42.338 -7.135 -16.419 1.00 58.59 109 HIS A C 1
ATOM 894 O O . HIS A 1 109 ? 43.155 -7.096 -15.502 1.00 58.59 109 HIS A O 1
ATOM 900 N N . THR A 1 110 ? 42.524 -7.933 -17.468 1.00 47.47 110 THR A N 1
ATOM 901 C CA . THR A 1 110 ? 43.845 -8.449 -17.832 1.00 47.47 110 THR A CA 1
ATOM 902 C C . THR A 1 110 ? 44.452 -7.543 -18.897 1.00 47.47 110 THR A C 1
ATOM 904 O O . THR A 1 110 ? 44.054 -7.620 -20.058 1.00 47.47 110 THR A O 1
ATOM 907 N N . SER A 1 111 ? 45.483 -6.778 -18.501 1.00 46.66 111 SER A N 1
ATOM 908 C CA . SER A 1 111 ? 46.352 -5.904 -19.331 1.00 46.66 111 SER A CA 1
ATOM 909 C C . SER A 1 111 ? 45.650 -4.627 -19.825 1.00 46.66 111 SER A C 1
ATOM 911 O O . SER A 1 111 ? 44.587 -4.706 -20.414 1.00 46.66 111 SER A O 1
ATOM 913 N N . SER A 1 112 ? 46.152 -3.405 -19.660 1.00 41.06 112 SER A N 1
ATOM 914 C CA . SER A 1 112 ? 47.536 -2.931 -19.590 1.00 41.06 112 SER A CA 1
ATOM 915 C C . SER A 1 112 ? 47.538 -1.447 -19.192 1.00 41.06 112 SER A C 1
ATOM 917 O O . SER A 1 112 ? 46.717 -0.715 -19.724 1.00 41.06 112 SER A O 1
ATOM 919 N N . ASN A 1 113 ? 48.484 -1.068 -18.323 1.00 48.75 113 ASN A N 1
ATOM 920 C CA . ASN A 1 113 ? 49.082 0.258 -18.083 1.00 48.75 113 ASN A CA 1
ATOM 921 C C . ASN A 1 113 ? 48.206 1.533 -18.027 1.00 48.75 113 ASN A C 1
ATOM 923 O O . ASN A 1 113 ? 47.443 1.827 -18.932 1.00 48.75 113 ASN A O 1
ATOM 927 N N . GLU A 1 114 ? 48.518 2.352 -17.010 1.00 46.16 114 GLU A N 1
ATOM 928 C CA . GLU A 1 114 ? 48.194 3.789 -16.864 1.00 46.16 114 GLU A CA 1
ATOM 929 C C . GLU A 1 114 ? 46.769 4.124 -16.393 1.00 46.16 114 GLU A C 1
ATOM 931 O O . GLU A 1 114 ? 45.858 4.366 -17.168 1.00 46.16 114 GLU A O 1
ATOM 936 N N . ASP A 1 115 ? 46.551 4.109 -15.077 1.00 42.25 115 ASP A N 1
ATOM 937 C CA . ASP A 1 115 ? 46.661 5.313 -14.236 1.00 42.25 115 ASP A CA 1
ATOM 938 C C . ASP A 1 115 ? 46.050 5.030 -12.858 1.00 42.25 115 ASP A C 1
ATOM 940 O O . ASP A 1 115 ? 44.842 4.894 -12.663 1.00 42.25 115 ASP A O 1
ATOM 944 N N . LYS A 1 116 ? 46.933 4.929 -11.863 1.00 49.28 116 LYS A N 1
ATOM 945 C CA . LYS A 1 116 ? 46.567 4.868 -10.451 1.00 49.28 116 LYS A CA 1
ATOM 946 C C . LYS A 1 116 ? 46.027 6.233 -10.059 1.00 49.28 116 LYS A C 1
ATOM 948 O O . LYS A 1 116 ? 46.842 7.078 -9.736 1.00 49.28 116 LYS A O 1
ATOM 953 N N . HIS A 1 117 ? 44.714 6.442 -10.119 1.00 48.16 117 HIS A N 1
ATOM 954 C CA . HIS A 1 117 ? 43.934 7.337 -9.247 1.00 48.16 117 HIS A CA 1
ATOM 955 C C . HIS A 1 117 ? 42.475 7.382 -9.734 1.00 48.16 117 HIS A C 1
ATOM 957 O O . HIS A 1 117 ? 42.053 8.356 -10.342 1.00 48.16 117 HIS A O 1
ATOM 963 N N . THR A 1 118 ? 41.697 6.328 -9.486 1.00 45.25 118 THR A N 1
ATOM 964 C CA . THR A 1 118 ? 40.220 6.352 -9.382 1.00 45.25 118 THR A CA 1
ATOM 965 C C . THR A 1 118 ? 39.772 4.992 -8.829 1.00 45.25 118 THR A C 1
ATOM 967 O O . THR A 1 118 ? 40.257 3.971 -9.294 1.00 45.25 118 THR A O 1
ATOM 970 N N . ASP A 1 119 ? 38.948 5.000 -7.776 1.00 52.03 119 ASP A N 1
ATOM 971 C CA . ASP A 1 119 ? 38.386 3.859 -7.023 1.00 52.03 119 ASP A CA 1
ATOM 972 C C . ASP A 1 119 ? 38.623 2.443 -7.608 1.00 52.03 119 ASP A C 1
ATOM 974 O O . ASP A 1 119 ? 37.849 1.969 -8.439 1.00 52.03 119 ASP A O 1
ATOM 978 N N . GLU A 1 120 ? 39.637 1.722 -7.103 1.00 54.72 120 GLU A N 1
ATOM 979 C CA . GLU A 1 120 ? 39.994 0.338 -7.499 1.00 54.72 120 GLU A CA 1
ATOM 980 C C . GLU A 1 120 ? 38.864 -0.708 -7.285 1.00 54.72 120 GLU A C 1
ATOM 982 O O . GLU A 1 120 ? 39.001 -1.861 -7.696 1.00 54.72 120 GLU A O 1
ATOM 987 N N . ASP A 1 121 ? 37.732 -0.323 -6.686 1.00 66.81 121 ASP A N 1
ATOM 988 C CA . ASP A 1 121 ? 36.635 -1.222 -6.304 1.00 66.81 121 ASP A CA 1
ATOM 989 C C . ASP A 1 121 ? 35.422 -1.223 -7.257 1.00 66.81 121 ASP A C 1
ATOM 991 O O . ASP A 1 121 ? 34.576 -2.120 -7.148 1.00 66.81 121 ASP A O 1
ATOM 995 N N . ASP A 1 122 ? 35.283 -0.261 -8.182 1.00 83.69 122 ASP A N 1
ATOM 996 C CA . ASP A 1 122 ? 34.099 -0.193 -9.055 1.00 83.69 122 ASP A CA 1
ATOM 997 C C . ASP A 1 122 ? 34.328 -0.835 -10.427 1.00 83.69 122 ASP A C 1
ATOM 999 O O . ASP A 1 122 ? 34.794 -0.213 -11.379 1.00 83.69 122 ASP A O 1
ATOM 1003 N N . LYS A 1 123 ? 33.976 -2.118 -10.534 1.00 86.94 123 LYS A N 1
ATOM 1004 C CA . LYS A 1 123 ? 34.148 -2.890 -11.767 1.00 86.94 123 LYS A CA 1
ATOM 1005 C C . LYS A 1 123 ? 33.052 -2.604 -12.797 1.00 86.94 123 LYS A C 1
ATOM 1007 O O . LYS A 1 123 ? 31.861 -2.534 -12.468 1.00 86.94 123 LYS A O 1
ATOM 1012 N N . LEU A 1 124 ? 33.460 -2.536 -14.063 1.00 89.31 124 LEU A N 1
ATOM 1013 C CA . LEU A 1 124 ? 32.569 -2.466 -15.220 1.00 89.31 124 LEU A CA 1
ATOM 1014 C C . LEU A 1 124 ? 31.856 -3.800 -15.456 1.00 89.31 124 LEU A C 1
ATOM 1016 O O . LEU A 1 124 ? 32.452 -4.872 -15.315 1.00 89.31 124 LEU A O 1
ATOM 1020 N N . LEU A 1 125 ? 30.578 -3.728 -15.827 1.00 90.06 125 LEU A N 1
ATOM 1021 C CA . LEU A 1 125 ? 29.777 -4.896 -16.182 1.00 90.06 125 LEU A CA 1
ATOM 1022 C C . LEU A 1 125 ? 29.995 -5.291 -17.647 1.00 90.06 125 LEU A C 1
ATOM 1024 O O . LEU A 1 125 ? 29.929 -4.453 -18.545 1.00 90.06 125 LEU A O 1
ATOM 1028 N N . ASP A 1 126 ? 30.189 -6.584 -17.889 1.00 88.88 126 ASP A N 1
ATOM 1029 C CA . ASP A 1 126 ? 30.307 -7.163 -19.223 1.00 88.88 126 ASP A CA 1
ATOM 1030 C C . ASP A 1 126 ? 28.926 -7.274 -19.884 1.00 88.88 126 ASP A C 1
ATOM 1032 O O . ASP A 1 126 ? 28.192 -8.249 -19.703 1.00 88.88 126 ASP A O 1
ATOM 1036 N N . LEU A 1 127 ? 28.571 -6.266 -20.682 1.00 86.56 127 LEU A N 1
ATOM 1037 C CA . LEU A 1 127 ? 27.305 -6.216 -21.419 1.00 86.56 127 LEU A CA 1
ATOM 1038 C C . LEU A 1 127 ? 27.170 -7.301 -22.501 1.00 86.56 127 LEU A C 1
ATOM 1040 O O . LEU A 1 127 ? 26.063 -7.507 -23.003 1.00 86.56 127 LEU A O 1
ATOM 1044 N N . HIS A 1 128 ? 28.253 -8.003 -22.849 1.00 86.12 128 HIS A N 1
ATOM 1045 C CA . HIS A 1 128 ? 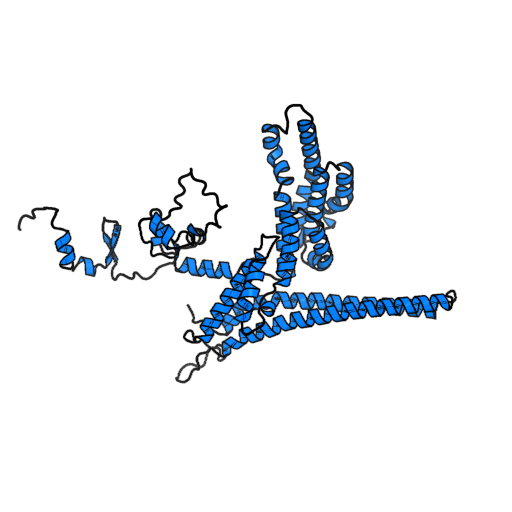28.220 -9.140 -23.768 1.00 86.12 128 HIS A CA 1
ATOM 1046 C C . HIS A 1 128 ? 27.950 -10.472 -23.054 1.00 86.12 128 HIS A C 1
ATOM 1048 O O . HIS A 1 128 ? 27.656 -11.472 -23.711 1.00 86.12 128 HIS A O 1
ATOM 1054 N N . ASN A 1 129 ? 27.967 -10.493 -21.719 1.00 86.75 129 ASN A N 1
ATOM 1055 C CA . ASN A 1 129 ? 27.666 -11.682 -20.937 1.00 86.75 129 ASN A CA 1
ATOM 1056 C C . ASN A 1 129 ? 26.167 -12.032 -21.002 1.00 86.75 129 ASN A C 1
ATOM 1058 O O . ASN A 1 129 ? 25.309 -11.323 -20.468 1.00 86.75 129 ASN A O 1
ATOM 1062 N N . GLU A 1 130 ? 25.834 -13.182 -21.593 1.00 92.31 130 GLU A N 1
ATOM 1063 C CA . GLU A 1 130 ? 24.446 -13.654 -21.713 1.00 92.31 130 GLU A CA 1
ATOM 1064 C C . GLU A 1 130 ? 23.731 -13.787 -20.359 1.00 92.31 130 GLU A C 1
ATOM 1066 O O . GLU A 1 130 ? 22.529 -13.517 -20.253 1.00 92.31 130 GLU A O 1
ATOM 1071 N N . LYS A 1 131 ? 24.459 -14.158 -19.297 1.00 91.88 131 LYS A N 1
ATOM 1072 C CA . LYS A 1 131 ? 23.891 -14.285 -17.949 1.00 91.88 131 LYS A CA 1
ATOM 1073 C C . LYS A 1 131 ? 23.528 -12.924 -17.367 1.00 91.88 131 LYS A C 1
ATOM 1075 O O . LYS A 1 131 ? 22.485 -12.816 -16.724 1.00 91.88 131 LYS A O 1
ATOM 1080 N N . LEU A 1 132 ? 24.314 -11.882 -17.651 1.00 91.12 132 LEU A N 1
ATOM 1081 C CA . LEU A 1 132 ? 23.975 -10.509 -17.272 1.00 91.12 132 LEU A CA 1
ATOM 1082 C C . LEU A 1 132 ? 22.721 -10.025 -18.006 1.00 91.12 132 LEU A C 1
ATOM 1084 O O . LEU A 1 132 ? 21.831 -9.433 -17.396 1.00 91.12 132 LEU A O 1
ATOM 1088 N N . ILE A 1 133 ? 22.606 -10.325 -19.302 1.00 90.00 133 ILE A N 1
ATOM 1089 C CA . ILE A 1 133 ? 21.409 -10.001 -20.090 1.00 90.00 133 ILE A CA 1
ATOM 1090 C C . ILE A 1 133 ? 20.178 -10.702 -19.497 1.00 90.00 133 ILE A C 1
ATOM 1092 O O . ILE A 1 133 ? 19.127 -10.078 -19.326 1.00 90.00 133 ILE A O 1
ATOM 1096 N N . SER A 1 134 ? 20.299 -11.985 -19.142 1.00 91.12 134 SER A N 1
ATOM 1097 C CA . SER A 1 134 ? 19.231 -12.732 -18.467 1.00 91.12 134 SER A CA 1
ATOM 1098 C C . SER A 1 134 ? 18.878 -12.128 -17.105 1.00 91.12 134 SER A C 1
ATOM 1100 O O . SER A 1 134 ? 17.698 -11.982 -16.781 1.00 91.12 134 SER A O 1
ATOM 1102 N N . TRP A 1 135 ? 19.881 -11.705 -16.334 1.00 93.69 135 TRP A N 1
ATOM 1103 C CA . TRP A 1 135 ? 19.686 -11.027 -15.055 1.00 93.69 135 TRP A CA 1
ATOM 1104 C C . TRP A 1 135 ? 18.892 -9.721 -15.227 1.00 93.69 135 TRP A C 1
ATOM 1106 O O . TRP A 1 135 ? 17.873 -9.537 -14.564 1.00 93.69 135 TRP A O 1
ATOM 1116 N N . TYR A 1 136 ? 19.251 -8.864 -16.192 1.00 91.94 136 TYR A N 1
ATOM 1117 C CA . TYR A 1 136 ? 18.501 -7.633 -16.491 1.00 91.94 136 TYR A CA 1
ATOM 1118 C C . TYR A 1 136 ? 17.069 -7.885 -16.987 1.00 91.94 136 TYR A C 1
ATOM 1120 O O . TYR A 1 136 ? 16.162 -7.096 -16.701 1.00 91.94 136 TYR A O 1
ATOM 1128 N N . ARG A 1 137 ? 16.828 -8.986 -17.711 1.00 92.69 137 ARG A N 1
ATOM 1129 C CA . ARG A 1 137 ? 15.461 -9.413 -18.058 1.00 92.69 137 ARG A CA 1
ATOM 1130 C C . ARG A 1 137 ? 14.665 -9.772 -16.804 1.00 92.69 137 ARG A C 1
ATOM 1132 O O . ARG A 1 137 ? 13.523 -9.336 -16.673 1.00 92.69 137 ARG A O 1
ATOM 1139 N N . GLY A 1 138 ? 15.281 -10.496 -15.868 1.00 94.12 138 GLY A N 1
ATOM 1140 C CA . GLY A 1 138 ? 14.718 -10.766 -14.544 1.00 94.12 138 GLY A CA 1
ATOM 1141 C C . GLY A 1 138 ? 14.354 -9.479 -13.801 1.00 94.12 138 GLY A C 1
ATOM 1142 O O . GLY A 1 138 ? 13.217 -9.326 -13.364 1.00 94.12 138 GLY A O 1
ATOM 1143 N N . GLU A 1 139 ? 15.262 -8.504 -13.755 1.00 93.25 139 GLU A N 1
ATOM 1144 C CA . GLU A 1 139 ? 15.001 -7.195 -13.139 1.00 93.25 139 GLU A CA 1
ATOM 1145 C C . GLU A 1 139 ? 13.817 -6.469 -13.777 1.00 93.25 139 GLU A C 1
ATOM 1147 O O . GLU A 1 139 ? 12.964 -5.913 -13.088 1.00 93.25 139 GLU A O 1
ATOM 1152 N N . THR A 1 140 ? 13.735 -6.497 -15.106 1.00 93.38 140 THR A N 1
ATOM 1153 C CA . THR A 1 140 ? 12.621 -5.886 -15.838 1.00 93.38 140 THR A CA 1
ATOM 1154 C C . THR A 1 140 ? 11.298 -6.546 -15.453 1.00 93.38 140 THR A C 1
ATOM 1156 O O . THR A 1 140 ? 10.315 -5.853 -15.187 1.00 93.38 140 THR A O 1
ATOM 1159 N N . ASN A 1 141 ? 11.277 -7.875 -15.336 1.00 96.12 141 ASN A N 1
ATOM 1160 C CA . ASN A 1 141 ? 10.107 -8.609 -14.862 1.00 96.12 141 ASN A CA 1
ATOM 1161 C C . ASN A 1 141 ? 9.728 -8.221 -13.425 1.00 96.12 141 ASN A C 1
ATOM 1163 O O . ASN A 1 141 ? 8.547 -8.015 -13.155 1.00 96.12 141 ASN A O 1
ATOM 1167 N N . LEU A 1 142 ? 10.701 -8.056 -12.521 1.00 96.00 142 LEU A N 1
ATOM 1168 C CA . LEU A 1 142 ? 10.446 -7.591 -11.152 1.00 96.00 142 LEU A CA 1
ATOM 1169 C C . LEU A 1 142 ? 9.830 -6.188 -11.130 1.00 96.00 142 LEU A C 1
ATOM 1171 O O . LEU A 1 142 ? 8.883 -5.951 -10.383 1.00 96.00 142 LEU A O 1
ATOM 1175 N N . LEU A 1 143 ? 10.306 -5.273 -11.980 1.00 94.88 143 LEU A N 1
ATOM 1176 C CA . LEU A 1 143 ? 9.738 -3.928 -12.109 1.00 94.88 143 LEU A CA 1
ATOM 1177 C C . LEU A 1 143 ? 8.296 -3.944 -12.628 1.00 94.88 143 LEU A C 1
ATOM 1179 O O . LEU A 1 143 ? 7.468 -3.154 -12.170 1.00 94.88 143 LEU A O 1
ATOM 1183 N N . ILE A 1 144 ? 7.985 -4.842 -13.566 1.00 95.94 144 ILE A N 1
ATOM 1184 C CA . ILE A 1 144 ? 6.620 -5.037 -14.070 1.00 95.94 144 ILE A CA 1
ATOM 1185 C C . ILE A 1 144 ? 5.727 -5.614 -12.969 1.00 95.94 144 ILE A C 1
ATOM 1187 O O . ILE A 1 144 ? 4.634 -5.096 -12.745 1.00 95.94 144 ILE A O 1
ATOM 1191 N N . ILE A 1 145 ? 6.191 -6.642 -12.254 1.00 97.12 145 ILE A N 1
ATOM 1192 C CA . ILE A 1 145 ? 5.466 -7.244 -11.128 1.00 97.12 145 ILE A CA 1
ATOM 1193 C C . ILE A 1 145 ? 5.175 -6.190 -10.054 1.00 97.12 145 ILE A C 1
ATOM 1195 O O . ILE A 1 145 ? 4.022 -6.040 -9.655 1.00 97.12 145 ILE A O 1
ATOM 1199 N N . ASP A 1 146 ? 6.180 -5.425 -9.622 1.00 95.31 146 ASP A N 1
ATOM 1200 C CA . ASP A 1 146 ? 6.036 -4.360 -8.622 1.00 95.31 146 ASP A CA 1
ATOM 1201 C C . ASP A 1 146 ? 5.024 -3.292 -9.067 1.00 95.31 146 ASP A C 1
ATOM 1203 O O . ASP A 1 146 ? 4.121 -2.933 -8.306 1.00 95.31 146 ASP A O 1
ATOM 1207 N N . TYR A 1 147 ? 5.108 -2.838 -10.322 1.00 95.44 147 TYR A N 1
ATOM 1208 C CA . TYR A 1 147 ? 4.145 -1.891 -10.880 1.00 95.44 147 TYR A CA 1
ATOM 1209 C C . TYR A 1 147 ? 2.716 -2.448 -10.862 1.00 95.44 147 TYR A C 1
ATOM 1211 O O . TYR A 1 147 ? 1.798 -1.761 -10.409 1.00 95.44 147 TYR A O 1
ATOM 1219 N N . LEU A 1 148 ? 2.513 -3.686 -11.320 1.00 96.06 148 LEU A N 1
ATOM 1220 C CA . LEU A 1 148 ? 1.190 -4.316 -11.377 1.00 96.06 148 LEU A CA 1
ATOM 1221 C C . LEU A 1 148 ? 0.611 -4.586 -9.985 1.00 96.06 148 LEU A C 1
ATOM 1223 O O . LEU A 1 148 ? -0.590 -4.412 -9.783 1.00 96.06 148 LEU A O 1
ATOM 1227 N N . LEU A 1 149 ? 1.451 -4.966 -9.018 1.00 95.69 149 LEU A N 1
ATOM 1228 C CA . LEU A 1 149 ? 1.039 -5.146 -7.627 1.00 95.69 149 LEU A CA 1
ATOM 1229 C C . LEU A 1 149 ? 0.536 -3.830 -7.031 1.00 95.69 149 LEU A C 1
ATOM 1231 O O . LEU A 1 149 ? -0.530 -3.814 -6.418 1.00 95.69 149 LEU A O 1
ATOM 1235 N N . LYS A 1 150 ? 1.277 -2.734 -7.223 1.00 93.00 150 LYS A N 1
ATOM 1236 C CA . LYS A 1 150 ? 0.947 -1.410 -6.673 1.00 93.00 150 LYS A CA 1
ATOM 1237 C C . LYS A 1 150 ? -0.230 -0.722 -7.363 1.00 93.00 150 LYS A C 1
ATOM 1239 O O . LYS A 1 150 ? -0.961 0.022 -6.719 1.00 93.00 150 LYS A O 1
ATOM 1244 N N . SER A 1 151 ? -0.389 -0.926 -8.669 1.00 92.62 151 SER A N 1
ATOM 1245 C CA . SER A 1 151 ? -1.423 -0.273 -9.487 1.00 92.62 151 SER A CA 1
ATOM 1246 C C . SER A 1 151 ? -2.714 -1.089 -9.605 1.00 92.62 151 SER A C 1
ATOM 1248 O O . SER A 1 151 ? -3.556 -0.809 -10.459 1.00 92.62 151 SER A O 1
ATOM 1250 N N . ASN A 1 152 ? -2.890 -2.106 -8.759 1.00 93.81 152 ASN A N 1
ATOM 1251 C CA . ASN A 1 152 ? -4.023 -3.008 -8.852 1.00 93.81 152 ASN A CA 1
ATOM 1252 C C . ASN A 1 152 ? -5.354 -2.308 -8.528 1.00 93.81 152 ASN A C 1
ATOM 1254 O O . ASN A 1 152 ? -5.571 -1.798 -7.433 1.00 93.81 152 ASN A O 1
ATOM 1258 N N . THR A 1 153 ? -6.289 -2.371 -9.472 1.00 90.88 153 THR A N 1
ATOM 1259 C CA . THR A 1 153 ? -7.651 -1.821 -9.353 1.00 90.88 153 THR A CA 1
ATOM 1260 C C . THR A 1 153 ? -8.729 -2.908 -9.329 1.00 90.88 153 THR A C 1
ATOM 1262 O O . THR A 1 153 ? -9.917 -2.621 -9.449 1.00 90.88 153 THR A O 1
ATOM 1265 N N . ARG A 1 154 ? -8.325 -4.178 -9.202 1.00 91.44 154 ARG A N 1
ATOM 1266 C CA . ARG A 1 154 ? -9.195 -5.354 -9.316 1.00 91.44 154 ARG A CA 1
ATOM 1267 C C . ARG A 1 154 ? -9.376 -6.059 -7.976 1.00 91.44 154 ARG A C 1
ATOM 1269 O O . ARG A 1 154 ? -8.394 -6.338 -7.292 1.00 91.44 154 ARG A O 1
ATOM 1276 N N . LYS A 1 155 ? -10.625 -6.392 -7.634 1.00 88.38 155 LYS A N 1
ATOM 1277 C CA . LYS A 1 155 ? -10.974 -7.156 -6.419 1.00 88.38 155 LYS A CA 1
ATOM 1278 C C . LYS A 1 155 ? -10.796 -8.659 -6.577 1.00 88.38 155 LYS A C 1
ATOM 1280 O O . LYS A 1 155 ? -10.399 -9.330 -5.635 1.00 88.38 155 LYS A O 1
ATOM 1285 N N . ASP A 1 156 ? -11.121 -9.174 -7.758 1.00 90.25 156 ASP A N 1
ATOM 1286 C CA . ASP A 1 156 ? -11.144 -10.606 -8.052 1.00 90.25 156 ASP A CA 1
ATOM 1287 C C . ASP A 1 156 ? -9.739 -11.207 -8.086 1.00 90.25 156 ASP A C 1
ATOM 1289 O O . ASP A 1 156 ? -9.529 -12.341 -7.662 1.00 90.25 156 ASP A O 1
ATOM 1293 N N . LYS A 1 157 ? -8.768 -10.439 -8.586 1.00 91.56 157 LYS A N 1
ATOM 1294 C CA . LYS A 1 157 ? -7.390 -10.896 -8.722 1.00 91.56 157 LYS A CA 1
ATOM 1295 C C . LYS A 1 157 ? -6.390 -9.759 -8.804 1.00 91.56 157 LYS A C 1
ATOM 1297 O O . LYS A 1 157 ? -6.707 -8.688 -9.310 1.00 91.56 157 LYS A O 1
ATOM 1302 N N . ASN A 1 158 ? -5.153 -10.046 -8.407 1.00 94.00 158 ASN A N 1
ATOM 1303 C CA . ASN A 1 158 ? -4.012 -9.168 -8.627 1.00 94.00 158 ASN A CA 1
ATOM 1304 C C . ASN A 1 158 ? -3.132 -9.730 -9.753 1.00 94.00 158 ASN A C 1
ATOM 1306 O O . ASN A 1 158 ? -2.529 -10.795 -9.607 1.00 94.00 158 ASN A O 1
ATOM 1310 N N . LEU A 1 159 ? -3.056 -9.006 -10.874 1.00 95.00 159 LEU A N 1
ATOM 1311 C CA . LEU A 1 159 ? -2.274 -9.422 -12.047 1.00 95.00 159 LEU A CA 1
ATOM 1312 C C . LEU A 1 159 ? -0.771 -9.506 -11.754 1.00 95.00 159 LEU A C 1
ATOM 1314 O O . LEU A 1 159 ? -0.089 -10.348 -12.330 1.00 95.00 159 LEU A O 1
ATOM 1318 N N . GLY A 1 160 ? -0.256 -8.666 -10.854 1.00 96.12 160 GLY A N 1
ATOM 1319 C CA . GLY A 1 160 ? 1.132 -8.732 -10.409 1.00 96.12 160 GLY A CA 1
ATOM 1320 C C . GLY A 1 160 ? 1.414 -10.023 -9.642 1.00 96.12 160 GLY A C 1
ATOM 1321 O O . GLY A 1 160 ? 2.413 -10.682 -9.915 1.00 96.12 160 GLY A O 1
ATOM 1322 N N . SER A 1 161 ? 0.496 -10.449 -8.767 1.00 96.00 161 SER A N 1
ATOM 1323 C CA . SER A 1 161 ? 0.607 -11.736 -8.065 1.00 96.00 161 SER A CA 1
ATOM 1324 C C . SER A 1 161 ? 0.495 -12.933 -9.025 1.00 96.00 161 SER A C 1
ATOM 1326 O O . SER A 1 161 ? 1.209 -13.918 -8.845 1.00 96.00 161 SER A O 1
ATOM 1328 N N . GLU A 1 162 ? -0.363 -12.870 -10.053 1.00 96.06 162 GLU A N 1
ATOM 1329 C CA . GLU A 1 162 ? -0.437 -13.909 -11.100 1.00 96.06 162 GLU A CA 1
ATOM 1330 C C . GLU A 1 162 ? 0.868 -13.998 -11.900 1.00 96.06 162 GLU A C 1
ATOM 1332 O O . GLU A 1 162 ? 1.419 -15.087 -12.062 1.00 96.06 162 GLU A O 1
ATOM 1337 N N . LEU A 1 163 ? 1.388 -12.853 -12.353 1.00 96.75 163 LEU A N 1
ATOM 1338 C CA . LEU A 1 163 ? 2.632 -12.784 -13.115 1.00 96.75 163 LEU A CA 1
ATOM 1339 C C . LEU A 1 163 ? 3.823 -13.279 -12.289 1.00 96.75 163 LEU A C 1
ATOM 1341 O O . LEU A 1 163 ? 4.629 -14.062 -12.782 1.00 96.75 163 LEU A O 1
ATOM 1345 N N . MET A 1 164 ? 3.902 -12.877 -11.019 1.00 97.19 164 MET A N 1
ATOM 1346 C CA . MET A 1 164 ? 4.932 -13.331 -10.089 1.00 97.19 164 MET A CA 1
ATOM 1347 C C . MET A 1 164 ? 4.936 -14.857 -9.951 1.00 97.19 164 MET A C 1
ATOM 1349 O O . MET A 1 164 ? 5.991 -15.474 -10.047 1.00 97.19 164 MET A O 1
ATOM 1353 N N . LYS A 1 165 ? 3.762 -15.481 -9.784 1.00 96.31 165 LYS A N 1
ATOM 1354 C CA . LYS A 1 165 ? 3.637 -16.946 -9.706 1.00 96.31 165 LYS A CA 1
ATOM 1355 C C . LYS A 1 165 ? 4.038 -17.630 -11.012 1.00 96.31 165 LYS A C 1
ATOM 1357 O O . LYS A 1 165 ? 4.735 -18.637 -10.971 1.00 96.31 165 LYS A O 1
ATOM 1362 N N . GLY A 1 166 ? 3.615 -17.085 -12.153 1.00 96.94 166 GLY A N 1
ATOM 1363 C CA . GLY A 1 166 ? 3.942 -17.638 -13.470 1.00 96.94 166 GLY A CA 1
ATOM 1364 C C . GLY A 1 166 ? 5.431 -17.557 -13.808 1.00 96.94 166 GLY A C 1
ATOM 1365 O O . GLY A 1 166 ? 5.959 -18.455 -14.455 1.00 96.94 166 GLY A O 1
ATOM 1366 N N . LEU A 1 167 ? 6.113 -16.508 -13.340 1.00 96.19 167 LEU A N 1
ATOM 1367 C CA . LEU A 1 167 ? 7.544 -16.311 -13.562 1.00 96.19 167 LEU A CA 1
ATOM 1368 C C . LEU A 1 167 ? 8.426 -16.923 -12.472 1.00 96.19 167 LEU A C 1
ATOM 1370 O O . LEU A 1 167 ? 9.620 -17.054 -12.695 1.00 96.19 167 LEU A O 1
ATOM 1374 N N . ALA A 1 168 ? 7.884 -17.340 -11.325 1.00 95.88 168 ALA A N 1
ATOM 1375 C CA . ALA A 1 168 ? 8.677 -17.926 -10.242 1.00 95.88 168 ALA A CA 1
ATOM 1376 C C . ALA A 1 168 ? 9.666 -19.027 -10.701 1.00 95.88 168 ALA A C 1
ATOM 1378 O O . ALA A 1 168 ? 10.815 -18.973 -10.267 1.00 95.88 168 ALA A O 1
ATOM 1379 N N . PRO A 1 169 ? 9.312 -19.956 -11.620 1.00 95.50 169 PRO A N 1
ATOM 1380 C CA . PRO A 1 169 ? 10.244 -20.987 -12.091 1.00 95.50 169 PRO A CA 1
ATOM 1381 C C . PRO A 1 169 ? 11.434 -20.459 -12.904 1.00 95.50 169 PRO A C 1
ATOM 1383 O O . PRO A 1 169 ? 12.402 -21.187 -13.099 1.00 95.50 169 PRO A O 1
ATOM 1386 N N . THR A 1 170 ? 11.368 -19.227 -13.423 1.00 93.06 170 THR A N 1
ATOM 1387 C CA . THR A 1 170 ? 12.439 -18.637 -14.244 1.00 93.06 170 THR A CA 1
ATOM 1388 C C . THR A 1 170 ? 13.483 -17.887 -13.420 1.00 93.06 170 THR A C 1
ATOM 1390 O O . THR A 1 170 ? 14.464 -17.410 -13.984 1.00 93.06 170 THR A O 1
ATOM 1393 N N . PHE A 1 171 ? 13.263 -17.717 -12.114 1.00 93.69 171 PHE A N 1
ATOM 1394 C CA . PHE A 1 171 ? 14.185 -17.016 -11.223 1.00 93.69 171 PHE A CA 1
ATOM 1395 C C . PHE A 1 171 ? 15.070 -18.006 -10.461 1.00 93.69 171 PHE A C 1
ATOM 1397 O O . PHE A 1 171 ? 14.612 -19.050 -10.008 1.00 93.69 171 PHE A O 1
ATOM 1404 N N . GLU A 1 172 ? 16.344 -17.648 -10.289 1.00 91.38 172 GLU A N 1
ATOM 1405 C CA . GLU A 1 172 ? 17.302 -18.413 -9.475 1.00 91.38 172 GLU A CA 1
ATOM 1406 C C . GLU A 1 172 ? 16.949 -18.365 -7.981 1.00 91.38 172 GLU A C 1
ATOM 1408 O O . GLU A 1 172 ? 17.097 -19.347 -7.255 1.00 91.38 172 GLU A O 1
ATOM 1413 N N . TYR A 1 173 ? 16.461 -17.211 -7.527 1.00 93.94 173 TYR A N 1
ATOM 1414 C CA . TYR A 1 173 ? 16.042 -16.975 -6.151 1.00 93.94 173 TYR A CA 1
ATOM 1415 C C . TYR A 1 173 ? 14.519 -16.952 -6.039 1.00 93.94 173 TYR A C 1
ATOM 1417 O O . TYR A 1 173 ? 13.816 -16.622 -6.993 1.00 93.94 173 TYR A O 1
ATOM 1425 N N . ASP A 1 174 ? 14.010 -17.219 -4.836 1.00 95.12 174 ASP A N 1
ATOM 1426 C CA . ASP A 1 174 ? 12.586 -17.080 -4.540 1.00 95.12 174 ASP A CA 1
ATOM 1427 C C . ASP A 1 174 ? 12.115 -15.637 -4.797 1.00 95.12 174 ASP A C 1
ATOM 1429 O O . ASP A 1 174 ? 12.464 -14.694 -4.079 1.00 95.12 174 ASP A O 1
ATOM 1433 N N . ILE A 1 175 ? 11.286 -15.482 -5.832 1.00 96.00 175 ILE A N 1
ATOM 1434 C CA . ILE A 1 175 ? 10.747 -14.199 -6.283 1.00 96.00 175 ILE A CA 1
ATOM 1435 C C . ILE A 1 175 ? 9.931 -13.487 -5.194 1.00 96.00 175 ILE A C 1
ATOM 1437 O O . ILE A 1 175 ? 9.922 -12.255 -5.140 1.00 96.00 175 ILE A O 1
ATOM 1441 N N . THR A 1 176 ? 9.314 -14.238 -4.273 1.00 95.56 176 THR A N 1
ATOM 1442 C CA . THR A 1 176 ? 8.553 -13.669 -3.146 1.00 95.56 176 THR A CA 1
ATOM 1443 C C . THR A 1 176 ? 9.456 -12.940 -2.154 1.00 95.56 176 THR A C 1
ATOM 1445 O O . THR A 1 176 ? 8.990 -12.090 -1.401 1.00 95.56 176 THR A O 1
ATOM 1448 N N . LYS A 1 177 ? 10.765 -13.225 -2.172 1.00 97.31 177 LYS A N 1
ATOM 1449 C CA . LYS A 1 177 ? 11.773 -12.530 -1.359 1.00 97.31 177 LYS A CA 1
ATOM 1450 C C . LYS A 1 177 ? 12.392 -11.337 -2.079 1.00 97.31 177 LYS A C 1
ATOM 1452 O O . LYS A 1 177 ? 13.046 -10.511 -1.442 1.00 97.31 177 LYS A O 1
ATOM 1457 N N . LEU A 1 178 ? 12.174 -11.222 -3.388 1.00 96.75 178 LEU A N 1
ATOM 1458 C CA . LEU A 1 178 ? 12.648 -10.108 -4.205 1.00 96.75 178 LEU A CA 1
ATOM 1459 C C . LEU A 1 178 ? 11.622 -8.970 -4.281 1.00 96.75 178 LEU A C 1
ATOM 1461 O O . LEU A 1 178 ? 12.028 -7.815 -4.390 1.00 96.75 178 LEU A O 1
ATOM 1465 N N . VAL A 1 179 ? 10.324 -9.237 -4.091 1.00 95.00 179 VAL A N 1
ATOM 1466 C CA . VAL A 1 179 ? 9.239 -8.232 -4.137 1.00 95.00 179 VAL A CA 1
ATOM 1467 C C . VAL A 1 179 ? 8.393 -8.263 -2.860 1.00 95.00 179 VAL A C 1
ATOM 1469 O O . VAL A 1 179 ? 8.030 -9.329 -2.381 1.00 95.00 179 VAL A O 1
ATOM 1472 N N . ASP A 1 180 ? 8.016 -7.095 -2.329 1.00 95.81 180 ASP A N 1
ATOM 1473 C CA . ASP A 1 180 ? 7.190 -6.968 -1.112 1.00 95.81 180 ASP A CA 1
ATOM 1474 C C . ASP A 1 180 ? 5.686 -7.167 -1.395 1.00 95.81 180 ASP A C 1
ATOM 1476 O O . ASP A 1 180 ? 4.853 -6.295 -1.137 1.00 95.81 180 ASP A O 1
ATOM 1480 N N . HIS A 1 181 ? 5.339 -8.308 -1.996 1.00 95.62 181 HIS A N 1
ATOM 1481 C CA . HIS A 1 181 ? 4.001 -8.581 -2.529 1.00 95.62 181 HIS A CA 1
ATOM 1482 C C . HIS A 1 181 ? 2.895 -8.534 -1.466 1.00 95.62 181 HIS A C 1
ATOM 1484 O O . HIS A 1 181 ? 1.823 -7.990 -1.716 1.00 95.62 181 HIS A O 1
ATOM 1490 N N . ASP A 1 182 ? 3.159 -9.046 -0.269 1.00 95.31 182 ASP A N 1
ATOM 1491 C CA . ASP A 1 182 ? 2.240 -9.084 0.870 1.00 95.31 182 ASP A CA 1
ATOM 1492 C C . ASP A 1 182 ? 1.897 -7.683 1.398 1.00 95.31 182 ASP A C 1
ATOM 1494 O O . ASP A 1 182 ? 0.749 -7.400 1.754 1.00 95.31 182 ASP A O 1
ATOM 1498 N N . VAL A 1 183 ? 2.875 -6.773 1.389 1.00 96.19 183 VAL A N 1
ATOM 1499 C CA . VAL A 1 183 ? 2.685 -5.363 1.747 1.00 96.19 183 VAL A CA 1
ATOM 1500 C C . VAL A 1 183 ? 1.747 -4.695 0.747 1.00 96.19 183 VAL A C 1
ATOM 1502 O O . VAL A 1 183 ? 0.804 -4.011 1.155 1.00 96.19 183 VAL A O 1
ATOM 1505 N N . TYR A 1 184 ? 1.943 -4.934 -0.552 1.00 96.00 184 TYR A N 1
ATOM 1506 C CA . TYR A 1 184 ? 1.054 -4.400 -1.584 1.00 96.00 184 TYR A CA 1
ATOM 1507 C C . TYR A 1 184 ? -0.322 -5.065 -1.575 1.00 96.00 184 TYR A C 1
ATOM 1509 O O . TYR A 1 184 ? -1.322 -4.392 -1.788 1.00 96.00 184 TYR A O 1
ATOM 1517 N N . GLU A 1 185 ? -0.431 -6.358 -1.283 1.00 94.94 185 GLU A N 1
ATOM 1518 C CA . GLU A 1 185 ? -1.726 -7.024 -1.115 1.00 94.94 185 GLU A CA 1
ATOM 1519 C C . GLU A 1 185 ? -2.510 -6.442 0.070 1.00 94.94 185 GLU A C 1
ATOM 1521 O O . GLU A 1 185 ? -3.710 -6.193 -0.052 1.00 94.94 185 GLU A O 1
ATOM 1526 N N . SER A 1 186 ? -1.837 -6.150 1.187 1.00 95.19 186 SER A N 1
ATOM 1527 C CA . SER A 1 186 ? -2.432 -5.444 2.329 1.00 95.19 186 SER A CA 1
ATOM 1528 C C . SER A 1 186 ? -2.892 -4.031 1.953 1.00 95.19 186 SER A C 1
ATOM 1530 O O . SER A 1 186 ? -4.030 -3.654 2.242 1.00 95.19 186 SER A O 1
ATOM 1532 N N . PHE A 1 187 ? -2.055 -3.277 1.229 1.00 97.06 187 PHE A N 1
ATOM 1533 C CA . PHE A 1 187 ? -2.422 -1.972 0.675 1.00 97.06 187 PHE A CA 1
ATOM 1534 C C . PHE A 1 187 ? -3.670 -2.057 -0.208 1.00 97.06 187 PHE A C 1
ATOM 1536 O O . PHE A 1 187 ? -4.630 -1.323 0.011 1.00 97.06 187 PHE A O 1
ATOM 1543 N N . ASN A 1 188 ? -3.674 -2.983 -1.168 1.00 96.81 188 ASN A N 1
ATOM 1544 C CA . ASN A 1 188 ? -4.745 -3.151 -2.144 1.00 96.81 188 ASN A CA 1
ATOM 1545 C C . ASN A 1 188 ? -6.080 -3.482 -1.478 1.00 96.81 188 ASN A C 1
ATOM 1547 O O . ASN A 1 188 ? -7.101 -2.940 -1.884 1.00 96.81 188 ASN A O 1
ATOM 1551 N N . LYS A 1 189 ? -6.093 -4.316 -0.429 1.00 96.00 189 LYS A N 1
ATOM 1552 C CA . LYS A 1 189 ? -7.323 -4.622 0.321 1.00 96.00 189 LYS A CA 1
ATOM 1553 C C . LYS A 1 189 ? -7.980 -3.357 0.873 1.00 96.00 189 LYS A C 1
ATOM 1555 O O . LYS A 1 189 ? -9.167 -3.139 0.655 1.00 96.00 189 LYS A O 1
ATOM 1560 N N . VAL A 1 190 ? -7.200 -2.504 1.536 1.00 97.69 190 VAL A N 1
ATOM 1561 C CA . VAL A 1 190 ? -7.699 -1.240 2.099 1.00 97.69 190 VAL A CA 1
ATOM 1562 C C . VAL A 1 190 ? -8.042 -0.245 0.986 1.00 97.69 190 VAL A C 1
ATOM 1564 O O . VAL A 1 190 ? -9.098 0.379 1.011 1.00 97.69 190 VAL A O 1
ATOM 1567 N N . PHE A 1 191 ? -7.181 -0.123 -0.026 1.00 97.00 191 PHE A N 1
ATOM 1568 C CA . PHE A 1 191 ? -7.370 0.795 -1.149 1.00 97.00 191 PHE A CA 1
ATOM 1569 C C . PHE A 1 191 ? -8.654 0.502 -1.940 1.00 97.00 191 PHE A C 1
ATOM 1571 O O . PHE A 1 191 ? -9.385 1.430 -2.291 1.00 97.00 191 PHE A O 1
ATOM 1578 N N . LEU A 1 192 ? -8.940 -0.772 -2.218 1.00 96.00 192 LEU A N 1
ATOM 1579 C CA . LEU A 1 192 ? -10.139 -1.189 -2.947 1.00 96.00 192 LEU A CA 1
ATOM 1580 C C . LEU A 1 192 ? -11.397 -1.048 -2.085 1.00 96.00 192 LEU A C 1
ATOM 1582 O O . LEU A 1 192 ? -12.409 -0.580 -2.595 1.00 96.00 192 LEU A O 1
ATOM 1586 N N . SER A 1 193 ? -11.321 -1.366 -0.790 1.00 96.50 193 SER A N 1
ATOM 1587 C CA . SER A 1 193 ? -12.422 -1.150 0.161 1.00 96.50 193 SER A CA 1
ATOM 1588 C C . SER A 1 193 ? -12.852 0.323 0.206 1.00 96.50 193 SER A C 1
ATOM 1590 O O . SER A 1 193 ? -14.037 0.621 0.072 1.00 96.50 193 SER A O 1
ATOM 1592 N N . ILE A 1 194 ? -11.896 1.261 0.225 1.00 96.19 194 ILE A N 1
ATOM 1593 C CA . ILE A 1 194 ? -12.192 2.703 0.172 1.00 96.19 194 ILE A CA 1
ATOM 1594 C C . ILE A 1 194 ? -12.817 3.107 -1.170 1.00 96.19 194 ILE A C 1
ATOM 1596 O O . ILE A 1 194 ? -13.823 3.807 -1.184 1.00 96.19 194 ILE A O 1
ATOM 1600 N N . ASN A 1 195 ? -12.206 2.727 -2.297 1.00 93.75 195 ASN A N 1
ATOM 1601 C CA . ASN A 1 195 ? -12.584 3.265 -3.612 1.00 93.75 195 ASN A CA 1
ATOM 1602 C C . ASN A 1 195 ? -13.760 2.544 -4.280 1.00 93.75 195 ASN A C 1
ATOM 1604 O O . ASN A 1 195 ? -14.324 3.077 -5.229 1.00 93.75 195 ASN A O 1
ATOM 1608 N N . MET A 1 196 ? -14.077 1.318 -3.864 1.00 91.81 196 MET A N 1
ATOM 1609 C CA . MET A 1 196 ? -15.086 0.494 -4.533 1.00 91.81 196 MET A CA 1
ATOM 1610 C C . MET A 1 196 ? -16.212 0.041 -3.612 1.00 91.81 196 MET A C 1
ATOM 1612 O O . MET A 1 196 ? -17.316 -0.154 -4.102 1.00 91.81 196 MET A O 1
ATOM 1616 N N . ASP A 1 197 ? -15.932 -0.213 -2.331 1.00 92.19 197 ASP A N 1
ATOM 1617 C CA . ASP A 1 197 ? -16.954 -0.629 -1.356 1.00 92.19 197 ASP A CA 1
ATOM 1618 C C . ASP A 1 197 ? -17.441 0.534 -0.489 1.00 92.19 197 ASP A C 1
ATOM 1620 O O . ASP A 1 197 ? -18.446 0.391 0.202 1.00 92.19 197 ASP A O 1
ATOM 1624 N N . HIS A 1 198 ? -16.733 1.673 -0.519 1.00 93.38 198 HIS A N 1
ATOM 1625 C CA . HIS A 1 198 ? -16.979 2.814 0.370 1.00 93.38 198 HIS A CA 1
ATOM 1626 C C . HIS A 1 198 ? -16.990 2.388 1.850 1.00 93.38 198 HIS A C 1
ATOM 1628 O O . HIS A 1 198 ? -17.718 2.928 2.683 1.00 93.38 198 HIS A O 1
ATOM 1634 N N . ASP A 1 199 ? -16.152 1.402 2.174 1.00 93.31 199 ASP A N 1
ATOM 1635 C CA . ASP A 1 199 ? -16.048 0.809 3.499 1.00 93.31 199 ASP A CA 1
ATOM 1636 C C . ASP A 1 199 ? -14.907 1.458 4.302 1.00 93.31 199 ASP A C 1
ATOM 1638 O O . ASP A 1 199 ? -13.791 1.683 3.823 1.00 93.31 199 ASP A O 1
ATOM 1642 N N . LEU A 1 200 ? -15.215 1.800 5.554 1.00 96.50 200 LEU A N 1
ATOM 1643 C CA . LEU A 1 200 ? -14.313 2.479 6.478 1.00 96.50 200 LEU A CA 1
ATOM 1644 C C . LEU A 1 200 ? -13.692 1.536 7.518 1.00 96.50 200 LEU A C 1
ATOM 1646 O O . LEU A 1 200 ? -12.795 1.958 8.252 1.00 96.50 200 LEU A O 1
ATOM 1650 N N . GLU A 1 201 ? -14.132 0.280 7.607 1.00 96.31 201 GLU A N 1
ATOM 1651 C CA . GLU A 1 201 ? -13.670 -0.661 8.628 1.00 96.31 201 GLU A CA 1
ATOM 1652 C C . GLU A 1 201 ? -12.194 -1.013 8.447 1.00 96.31 201 GLU A C 1
ATOM 1654 O O . GLU A 1 201 ? -11.395 -0.878 9.380 1.00 96.31 201 GLU A O 1
ATOM 1659 N N . LEU A 1 202 ? -11.802 -1.396 7.230 1.00 97.38 202 LEU A N 1
ATOM 1660 C CA . LEU A 1 202 ? -10.430 -1.816 6.942 1.00 97.38 202 LEU A CA 1
ATOM 1661 C C . LEU A 1 202 ? -9.421 -0.674 7.113 1.00 97.38 202 LEU A C 1
ATOM 1663 O O . LEU A 1 202 ? -8.339 -0.877 7.671 1.00 97.38 202 LEU A O 1
ATOM 1667 N N . ILE A 1 203 ? -9.780 0.545 6.705 1.00 98.00 203 ILE A N 1
ATOM 1668 C CA . ILE A 1 203 ? -8.924 1.720 6.903 1.00 98.00 203 ILE A CA 1
ATOM 1669 C C . ILE A 1 203 ? -8.854 2.138 8.378 1.00 98.00 203 ILE A C 1
ATOM 1671 O O . ILE A 1 203 ? -7.786 2.532 8.847 1.00 98.00 203 ILE A O 1
ATOM 1675 N N . ALA A 1 204 ? -9.943 2.004 9.142 1.00 97.50 204 ALA A N 1
ATOM 1676 C CA . ALA A 1 204 ? -9.941 2.277 10.578 1.00 97.50 204 ALA A CA 1
ATOM 1677 C C . ALA A 1 204 ? -9.083 1.262 11.353 1.00 97.50 204 ALA A C 1
ATOM 1679 O O . ALA A 1 204 ? -8.319 1.650 12.243 1.00 97.50 204 ALA A O 1
ATOM 1680 N N . ALA A 1 205 ? -9.158 -0.022 10.993 1.00 97.56 205 ALA A N 1
ATOM 1681 C CA . ALA A 1 205 ? -8.289 -1.060 11.542 1.00 97.56 205 ALA A CA 1
ATOM 1682 C C . ALA A 1 205 ? -6.813 -0.748 11.246 1.00 97.56 205 ALA A C 1
ATOM 1684 O O . ALA A 1 205 ? -5.995 -0.668 12.166 1.00 97.56 205 ALA A O 1
ATOM 1685 N N . TRP A 1 206 ? -6.493 -0.443 9.984 1.00 97.50 206 TRP A N 1
ATOM 1686 C CA . TRP A 1 206 ? -5.137 -0.069 9.586 1.00 97.50 206 TRP A CA 1
ATOM 1687 C C . TRP A 1 206 ? -4.633 1.193 10.304 1.00 97.50 206 TRP A C 1
ATOM 1689 O O . TRP A 1 206 ? -3.479 1.239 10.741 1.00 97.50 206 TRP A O 1
ATOM 1699 N N . TYR A 1 207 ? -5.484 2.211 10.477 1.00 97.50 207 TYR A N 1
ATOM 1700 C CA . TYR A 1 207 ? -5.149 3.415 11.240 1.00 97.50 207 TYR A CA 1
ATOM 1701 C C . TYR A 1 207 ? -4.759 3.065 12.681 1.00 97.50 207 TYR A C 1
ATOM 1703 O O . TYR A 1 207 ? -3.735 3.538 13.179 1.00 97.50 207 TYR A O 1
ATOM 1711 N N . ASN A 1 208 ? -5.539 2.215 13.353 1.00 95.81 208 ASN A N 1
ATOM 1712 C CA . ASN A 1 208 ? -5.282 1.834 14.740 1.00 95.81 208 ASN A CA 1
ATOM 1713 C C . ASN A 1 208 ? -3.956 1.080 14.896 1.00 95.81 208 ASN A C 1
ATOM 1715 O O . ASN A 1 208 ? -3.181 1.392 15.807 1.00 95.81 208 ASN A O 1
ATOM 1719 N N . ASP A 1 209 ? -3.647 0.178 13.966 1.00 93.50 209 ASP A N 1
ATOM 1720 C CA . ASP A 1 209 ? -2.385 -0.568 13.948 1.00 93.50 209 ASP A CA 1
ATOM 1721 C C . ASP A 1 209 ? -1.161 0.336 13.748 1.00 93.50 209 ASP A C 1
ATOM 1723 O O . ASP A 1 209 ? -0.059 0.036 14.222 1.00 93.50 209 ASP A O 1
ATOM 1727 N N . ASN A 1 210 ? -1.344 1.472 13.069 1.00 95.38 210 ASN A N 1
ATOM 1728 C CA . ASN A 1 210 ? -0.272 2.396 12.704 1.00 95.38 210 ASN A CA 1
ATOM 1729 C C . ASN A 1 210 ? -0.336 3.746 13.438 1.00 95.38 210 ASN A C 1
ATOM 1731 O O . ASN A 1 210 ? 0.473 4.634 13.167 1.00 95.38 210 ASN A O 1
ATOM 1735 N N . LYS A 1 211 ? -1.222 3.896 14.429 1.00 94.31 211 LYS A N 1
ATOM 1736 C CA . LYS A 1 211 ? -1.532 5.169 15.104 1.00 94.31 211 LYS A CA 1
ATOM 1737 C C . LYS A 1 211 ? -0.302 5.936 15.587 1.00 94.31 211 LYS A C 1
ATOM 1739 O O . LYS A 1 211 ? -0.213 7.148 15.427 1.00 94.31 211 LYS A O 1
ATOM 1744 N N . ASN A 1 212 ? 0.669 5.240 16.175 1.00 91.56 212 ASN A N 1
ATOM 1745 C CA . ASN A 1 212 ? 1.883 5.881 16.690 1.00 91.56 212 ASN A CA 1
ATOM 1746 C C . ASN A 1 212 ? 2.823 6.359 15.576 1.00 91.56 212 ASN A C 1
ATOM 1748 O O . ASN A 1 212 ? 3.509 7.357 15.764 1.00 91.56 212 ASN A O 1
ATOM 1752 N N . ALA A 1 213 ? 2.876 5.650 14.446 1.00 92.81 213 ALA A N 1
ATOM 1753 C CA . ALA A 1 213 ? 3.649 6.082 13.285 1.00 92.81 213 ALA A CA 1
ATOM 1754 C C . ALA A 1 213 ? 2.969 7.287 12.620 1.00 92.81 213 ALA A C 1
ATOM 1756 O O . ALA A 1 213 ? 3.618 8.297 12.380 1.00 92.81 213 ALA A O 1
ATOM 1757 N N . LEU A 1 214 ? 1.645 7.226 12.450 1.00 93.81 214 LEU A N 1
ATOM 1758 C CA . LEU A 1 214 ? 0.837 8.305 11.876 1.00 93.81 214 LEU A CA 1
ATOM 1759 C C . LEU A 1 214 ? 0.911 9.602 12.688 1.00 93.81 214 LEU A C 1
ATOM 1761 O O . LEU A 1 214 ? 1.014 10.675 12.105 1.00 93.81 214 LEU A O 1
ATOM 1765 N N . LYS A 1 215 ? 0.943 9.510 14.024 1.00 90.50 215 LYS A N 1
ATOM 1766 C CA . LYS A 1 215 ? 1.169 10.671 14.899 1.00 90.50 215 LYS A CA 1
ATOM 1767 C C . LYS A 1 215 ? 2.531 11.332 14.688 1.00 90.50 215 LYS A C 1
ATOM 1769 O O . LYS A 1 215 ? 2.621 12.543 14.782 1.00 90.50 215 LYS A O 1
ATOM 1774 N N . LYS A 1 216 ? 3.585 10.553 14.421 1.00 90.69 216 LYS A N 1
ATOM 1775 C CA . LYS A 1 216 ? 4.926 11.095 14.130 1.00 90.69 216 LYS A CA 1
ATOM 1776 C C . LYS A 1 216 ? 5.023 11.708 12.738 1.00 90.69 216 LYS A C 1
ATOM 1778 O O . LYS A 1 216 ? 5.855 12.572 12.518 1.00 90.69 216 LYS A O 1
ATOM 1783 N N . LEU A 1 217 ? 4.206 11.215 11.810 1.00 91.12 217 LEU A N 1
ATOM 1784 C CA . LEU A 1 217 ? 4.096 11.726 10.447 1.00 91.12 217 LEU A CA 1
ATOM 1785 C C . LEU A 1 217 ? 3.117 12.896 10.327 1.00 91.12 217 LEU A C 1
ATOM 1787 O O . LEU A 1 217 ? 2.894 13.357 9.208 1.00 91.12 217 LEU A O 1
ATOM 1791 N N . SER A 1 218 ? 2.503 13.323 11.436 1.00 90.31 218 SER A N 1
ATOM 1792 C CA . SER A 1 218 ? 1.511 14.396 11.433 1.00 90.31 218 SER A CA 1
ATOM 1793 C C . SER A 1 218 ? 0.370 14.166 10.434 1.00 90.31 218 SER A C 1
ATOM 1795 O O . SER A 1 218 ? -0.068 15.058 9.705 1.00 90.31 218 SER A O 1
ATOM 1797 N N . SER A 1 219 ? -0.080 12.913 10.345 1.00 93.44 219 SER A N 1
ATOM 1798 C CA . SER A 1 219 ? -1.084 12.484 9.372 1.00 93.44 219 SER A CA 1
ATOM 1799 C C . SER A 1 219 ? -2.472 13.063 9.676 1.00 93.44 219 SER A C 1
ATOM 1801 O O . SER A 1 219 ? -2.946 13.027 10.814 1.00 93.44 219 SER A O 1
ATOM 1803 N N . ASN A 1 220 ? -3.170 13.505 8.622 1.00 94.25 220 ASN A N 1
ATOM 1804 C CA . ASN A 1 220 ? -4.568 13.942 8.694 1.00 94.25 220 ASN A CA 1
ATOM 1805 C C . ASN A 1 220 ? -5.581 12.790 8.546 1.00 94.25 220 ASN A C 1
ATOM 1807 O O . ASN A 1 220 ? -6.789 13.022 8.542 1.00 94.25 220 ASN A O 1
ATOM 1811 N N . LEU A 1 221 ? -5.124 11.542 8.414 1.00 96.12 221 LEU A N 1
ATOM 1812 C CA . LEU A 1 221 ? -5.970 10.413 8.022 1.00 96.12 221 LEU A CA 1
ATOM 1813 C C . LEU A 1 221 ? -7.137 10.172 8.978 1.00 96.12 221 LEU A C 1
ATOM 1815 O O . LEU A 1 221 ? -8.238 9.855 8.539 1.00 96.12 221 LEU A O 1
ATOM 1819 N N . GLN A 1 222 ? -6.920 10.352 10.282 1.00 95.19 222 GLN A N 1
ATOM 1820 C CA . GLN A 1 222 ? -7.986 10.174 11.267 1.00 95.19 222 GLN A CA 1
ATOM 1821 C C . GLN A 1 222 ? -9.155 11.137 11.017 1.00 95.19 222 GLN A C 1
ATOM 1823 O O . GLN A 1 222 ? -10.315 10.733 11.096 1.00 95.19 222 GLN A O 1
ATOM 1828 N N . PHE A 1 223 ? -8.847 12.394 10.687 1.00 95.19 223 PHE A N 1
ATOM 1829 C CA . PHE A 1 223 ? -9.859 13.380 10.335 1.00 95.19 223 PHE A CA 1
ATOM 1830 C C . PHE A 1 223 ? -10.600 12.960 9.065 1.00 95.19 223 PHE A C 1
ATOM 1832 O O . PHE A 1 223 ? -11.826 12.982 9.058 1.00 95.19 223 PHE A O 1
ATOM 1839 N N . GLU A 1 224 ? -9.887 12.521 8.021 1.00 95.81 224 GLU A N 1
ATOM 1840 C CA . GLU A 1 224 ? -10.518 12.085 6.767 1.00 95.81 224 GLU A CA 1
ATOM 1841 C C . GLU A 1 224 ? -11.468 10.895 6.966 1.00 95.81 224 GLU A C 1
ATOM 1843 O O . GLU A 1 224 ? -12.568 10.903 6.413 1.00 95.81 224 GLU A O 1
ATOM 1848 N N . ILE A 1 225 ? -11.094 9.909 7.794 1.00 97.19 225 ILE A N 1
ATOM 1849 C CA . ILE A 1 225 ? -11.956 8.763 8.134 1.00 97.19 225 ILE A CA 1
ATOM 1850 C C . ILE A 1 225 ? -13.231 9.250 8.832 1.00 97.19 225 ILE A C 1
ATOM 1852 O O . ILE A 1 225 ? -14.340 8.912 8.412 1.00 97.19 225 ILE A O 1
ATOM 1856 N N . HIS A 1 226 ? -13.093 10.067 9.883 1.00 96.75 226 HIS A N 1
ATOM 1857 C CA . HIS A 1 226 ? -14.242 10.592 10.624 1.00 96.75 226 HIS A CA 1
ATOM 1858 C C . HIS A 1 226 ? -15.123 11.495 9.758 1.00 96.75 226 HIS A C 1
ATOM 1860 O O . HIS A 1 226 ? -16.345 11.465 9.885 1.00 96.75 226 HIS A O 1
ATOM 1866 N N . TYR A 1 227 ? -14.526 12.268 8.855 1.00 95.19 227 TYR A N 1
ATOM 1867 C CA . TYR A 1 227 ? -15.261 13.141 7.956 1.00 95.19 227 TYR A CA 1
ATOM 1868 C C . TYR A 1 227 ? -16.054 12.343 6.918 1.00 95.19 227 TYR A C 1
ATOM 1870 O O . TYR A 1 227 ? -17.233 12.622 6.717 1.00 95.19 227 TYR A O 1
ATOM 1878 N N . CYS A 1 228 ? -15.461 11.307 6.315 1.00 95.25 228 CYS A N 1
ATOM 1879 C CA . CYS A 1 228 ? -16.188 10.410 5.412 1.00 95.25 228 CYS A CA 1
ATOM 1880 C C . CYS A 1 228 ? -17.318 9.676 6.144 1.00 95.25 228 CYS A C 1
ATOM 1882 O O . CYS A 1 228 ? -18.425 9.582 5.613 1.00 95.25 228 CYS A O 1
ATOM 1884 N N . LYS A 1 229 ? -17.086 9.222 7.387 1.00 95.25 229 LYS A N 1
ATOM 1885 C CA . LYS A 1 229 ? -18.137 8.595 8.202 1.00 95.25 229 LYS A CA 1
ATOM 1886 C C . LYS A 1 229 ? -19.283 9.564 8.481 1.00 95.25 229 LYS A C 1
ATOM 1888 O O . LYS A 1 229 ? -20.436 9.193 8.299 1.00 95.25 229 LYS A O 1
ATOM 1893 N N . TYR A 1 230 ? -18.963 10.793 8.879 1.00 95.25 230 TYR A N 1
ATOM 1894 C CA . TYR A 1 230 ? -19.944 11.849 9.115 1.00 95.25 230 TYR A CA 1
ATOM 1895 C C . TYR A 1 230 ? -20.806 12.117 7.875 1.00 95.25 230 TYR A C 1
ATOM 1897 O O . TYR A 1 230 ? -22.029 12.096 7.973 1.00 95.25 230 TYR A O 1
ATOM 1905 N N . LEU A 1 231 ? -20.187 12.305 6.704 1.00 92.75 231 LEU A N 1
ATOM 1906 C CA . LEU A 1 231 ? -20.930 12.519 5.460 1.00 92.75 231 LEU A CA 1
ATOM 1907 C C . LEU A 1 231 ? -21.781 11.300 5.075 1.00 92.75 231 LEU A C 1
ATOM 1909 O O . LEU A 1 231 ? -22.913 11.469 4.636 1.00 92.75 231 LEU A O 1
ATOM 1913 N N . SER A 1 232 ? -21.285 10.082 5.307 1.00 92.00 232 SER A N 1
ATOM 1914 C CA . SER A 1 232 ? -22.060 8.853 5.078 1.00 92.00 232 SER A CA 1
ATOM 1915 C C . SER A 1 232 ? -23.301 8.781 5.978 1.00 92.00 232 SER A C 1
ATOM 1917 O O . SER A 1 232 ? -24.356 8.360 5.526 1.00 92.00 232 SER A O 1
ATOM 1919 N N . MET A 1 233 ? -23.212 9.235 7.236 1.00 91.81 233 MET A N 1
ATOM 1920 C CA . MET A 1 233 ? -24.372 9.305 8.142 1.00 91.81 233 MET A CA 1
ATOM 1921 C C . MET A 1 233 ? -25.405 10.352 7.700 1.00 91.81 233 MET A C 1
ATOM 1923 O O . MET A 1 233 ? -26.601 10.180 7.920 1.00 91.81 233 MET A O 1
ATOM 1927 N N . ILE A 1 234 ? -24.960 11.445 7.072 1.00 90.25 234 ILE A N 1
ATOM 1928 C CA . ILE A 1 234 ? -25.873 12.438 6.492 1.00 90.25 234 ILE A CA 1
ATOM 1929 C C . ILE A 1 234 ? -26.608 11.842 5.286 1.00 90.25 234 ILE A C 1
ATOM 1931 O O . ILE A 1 234 ? -27.814 12.033 5.163 1.00 90.25 234 ILE A O 1
ATOM 1935 N N . GLU A 1 235 ? -25.910 11.096 4.425 1.00 85.94 235 GLU A N 1
ATOM 1936 C CA . GLU A 1 235 ? -26.514 10.431 3.257 1.00 85.94 235 GLU A CA 1
ATOM 1937 C C . GLU A 1 235 ? -27.559 9.389 3.639 1.00 85.94 235 GLU A C 1
ATOM 1939 O O . GLU A 1 235 ? -28.573 9.270 2.959 1.00 85.94 235 GLU A O 1
ATOM 1944 N N . THR A 1 236 ? -27.355 8.666 4.742 1.00 87.12 236 THR A N 1
ATOM 1945 C CA . THR A 1 236 ? -28.324 7.680 5.242 1.00 87.12 236 THR A CA 1
ATOM 1946 C C . THR A 1 236 ? -29.498 8.306 6.004 1.00 87.12 236 THR A C 1
ATOM 1948 O O . THR A 1 236 ? -30.339 7.578 6.526 1.00 87.12 236 THR A O 1
ATOM 1951 N N . GLY A 1 237 ? -29.576 9.640 6.094 1.00 84.19 237 GLY A N 1
ATOM 1952 C CA . GLY A 1 237 ? -30.657 10.352 6.782 1.00 84.19 237 GLY A CA 1
ATOM 1953 C C . GLY A 1 237 ? -30.541 10.369 8.313 1.00 84.19 237 GLY A C 1
ATOM 1954 O O . GLY A 1 237 ? -31.461 10.814 8.998 1.00 84.19 237 GLY A O 1
ATOM 1955 N N . GLN A 1 238 ? -29.411 9.940 8.881 1.00 88.50 238 GLN A N 1
ATOM 1956 C CA . GLN A 1 238 ? -29.175 9.870 10.330 1.00 88.50 238 GLN A CA 1
ATOM 1957 C C . GLN A 1 238 ? -28.682 11.216 10.895 1.00 88.50 238 GLN A C 1
ATOM 1959 O O . GLN A 1 238 ? -27.631 11.305 11.531 1.00 88.50 238 GLN A O 1
ATOM 1964 N N . ALA A 1 239 ? -29.434 12.297 10.664 1.00 88.19 239 ALA A N 1
ATOM 1965 C CA . ALA A 1 239 ? -28.991 13.667 10.947 1.00 88.19 239 ALA A CA 1
ATOM 1966 C C . ALA A 1 239 ? -28.601 13.910 12.421 1.00 88.19 239 ALA A C 1
ATOM 1968 O O . ALA A 1 239 ? -27.551 14.493 12.698 1.00 88.19 239 ALA A O 1
ATOM 1969 N N . LEU A 1 240 ? -29.413 13.446 13.378 1.00 89.88 240 LEU A N 1
ATOM 1970 C CA . LEU A 1 240 ? -29.153 13.641 14.813 1.00 89.88 240 LEU A CA 1
ATOM 1971 C C . LEU A 1 240 ? -27.894 12.897 15.279 1.00 89.88 240 LEU A C 1
ATOM 1973 O O . LEU A 1 240 ? -27.067 13.451 16.010 1.00 89.88 240 LEU A O 1
ATOM 1977 N N . GLU A 1 241 ? -27.716 11.661 14.815 1.00 94.38 241 GLU A N 1
ATOM 1978 C CA . GLU A 1 241 ? -26.528 10.864 15.112 1.00 94.38 241 GLU A CA 1
ATOM 1979 C C . GLU A 1 241 ? -25.284 11.475 14.463 1.00 94.38 241 GLU A C 1
ATOM 1981 O O . GLU A 1 241 ? -24.242 11.567 15.110 1.00 94.38 241 GLU A O 1
ATOM 1986 N N . ALA A 1 242 ? -25.398 11.976 13.229 1.00 94.38 242 ALA A N 1
ATOM 1987 C CA . ALA A 1 242 ? -24.314 12.662 12.535 1.00 94.38 242 ALA A CA 1
ATOM 1988 C C . ALA A 1 242 ? -23.864 13.924 13.293 1.00 94.38 242 ALA A C 1
ATOM 1990 O O . ALA A 1 242 ? -22.663 14.174 13.418 1.00 94.38 242 ALA A O 1
ATOM 1991 N N . ILE A 1 243 ? -24.797 14.702 13.857 1.00 93.88 243 ILE A N 1
ATOM 1992 C CA . ILE A 1 243 ? -24.483 15.876 14.691 1.00 93.88 243 ILE A CA 1
ATOM 1993 C C . ILE A 1 243 ? -23.733 15.456 15.963 1.00 93.88 243 ILE A C 1
ATOM 1995 O O . ILE A 1 243 ? -22.691 16.035 16.287 1.00 93.88 243 ILE A O 1
ATOM 1999 N N . SER A 1 244 ? -24.225 14.429 16.662 1.00 96.44 244 SER A N 1
ATOM 2000 C CA . SER A 1 244 ? -23.562 13.875 17.852 1.00 96.44 244 SER A CA 1
ATOM 2001 C C . SER A 1 244 ? -22.149 13.361 17.535 1.00 96.44 244 SER A C 1
ATOM 2003 O O . SER A 1 244 ? -21.179 13.650 18.250 1.00 96.44 244 SER A O 1
ATOM 2005 N N . TYR A 1 245 ? -22.004 12.675 16.401 1.00 96.56 245 TYR A N 1
ATOM 2006 C CA . TYR A 1 245 ? -20.732 12.173 15.899 1.00 96.56 245 TYR A CA 1
ATOM 2007 C C . TYR A 1 245 ? -19.758 13.310 15.574 1.00 96.56 245 TYR A C 1
ATOM 2009 O O . TYR A 1 245 ? -18.614 13.298 16.030 1.00 96.56 245 TYR A O 1
ATOM 2017 N N . CYS A 1 246 ? -20.213 14.334 14.847 1.00 96.12 246 CYS A N 1
ATOM 2018 C CA . CYS A 1 246 ? -19.414 15.511 14.510 1.00 96.12 246 CYS A CA 1
ATOM 2019 C C . CYS A 1 246 ? -18.910 16.227 15.769 1.00 96.12 246 CYS A C 1
ATOM 2021 O O . CYS A 1 246 ? -17.729 16.573 15.855 1.00 96.12 246 CYS A O 1
ATOM 2023 N N . LYS A 1 247 ? -19.774 16.405 16.776 1.00 95.50 247 LYS A N 1
ATOM 2024 C CA . LYS A 1 247 ? -19.400 17.017 18.059 1.00 95.50 247 LYS A CA 1
ATOM 2025 C C . LYS A 1 247 ? -18.287 16.238 18.762 1.00 95.50 247 LYS A C 1
ATOM 2027 O O . LYS A 1 247 ? -17.376 16.847 19.316 1.00 95.50 247 LYS A O 1
ATOM 2032 N N . THR A 1 248 ? -18.349 14.911 18.726 1.00 96.88 248 THR A N 1
ATOM 2033 C CA . THR A 1 248 ? -17.393 14.042 19.423 1.00 96.88 248 THR A CA 1
ATOM 2034 C C . THR A 1 248 ? -16.063 13.910 18.677 1.00 96.88 248 THR A C 1
ATOM 2036 O O . THR A 1 248 ? -15.003 14.024 19.289 1.00 96.88 248 THR A O 1
ATOM 2039 N N . TYR A 1 249 ? -16.103 13.680 17.361 1.00 96.19 249 TYR A N 1
ATOM 2040 C CA . TYR A 1 249 ? -14.931 13.254 16.588 1.00 96.19 249 TYR A CA 1
ATOM 2041 C C . TYR A 1 249 ? -14.354 14.322 15.654 1.00 96.19 249 TYR A C 1
ATOM 2043 O O . TYR A 1 249 ? -13.175 14.244 15.328 1.00 96.19 249 TYR A O 1
ATOM 2051 N N . LEU A 1 250 ? -15.133 15.324 15.231 1.00 95.75 250 LEU A N 1
ATOM 2052 C CA . LEU A 1 250 ? -14.676 16.354 14.285 1.00 95.75 250 LEU A CA 1
ATOM 2053 C C . LEU A 1 250 ? -14.421 17.710 14.954 1.00 95.75 250 LEU A C 1
ATOM 2055 O O . LEU A 1 250 ? -13.425 18.361 14.645 1.00 95.75 250 LEU A O 1
ATOM 2059 N N . ALA A 1 251 ? -15.257 18.124 15.909 1.00 93.94 251 ALA A N 1
ATOM 2060 C CA . ALA A 1 251 ? -15.107 19.405 16.604 1.00 93.94 251 ALA A CA 1
ATOM 2061 C C . ALA A 1 251 ? -13.725 19.626 17.266 1.00 93.94 251 ALA A C 1
ATOM 2063 O O . ALA A 1 251 ? -13.227 20.754 17.195 1.00 93.94 251 ALA A O 1
ATOM 2064 N N . PRO A 1 252 ? -13.043 18.604 17.835 1.00 93.88 252 PRO A N 1
ATOM 2065 C CA . PRO A 1 252 ? -11.695 18.783 18.381 1.00 93.88 252 PRO A CA 1
ATOM 2066 C C . PRO A 1 252 ? -10.672 19.316 17.364 1.00 93.88 252 PRO A C 1
ATOM 2068 O O . PRO A 1 252 ? -9.736 20.014 17.752 1.00 93.88 252 PRO A O 1
ATOM 2071 N N . TYR A 1 253 ? -10.860 19.057 16.067 1.00 93.25 253 TYR A N 1
ATOM 2072 C CA . TYR A 1 253 ? -9.970 19.535 15.003 1.00 93.25 253 TYR A CA 1
ATOM 2073 C C . TYR A 1 253 ? -10.123 21.033 14.701 1.00 93.25 253 TYR A C 1
ATOM 2075 O O . TYR A 1 253 ? -9.319 21.579 13.947 1.00 93.25 253 TYR A O 1
ATOM 2083 N N . GLY A 1 254 ? -11.117 21.706 15.293 1.00 90.31 254 GLY A N 1
ATOM 2084 C CA . GLY A 1 254 ? -11.297 23.155 15.204 1.00 90.31 254 GLY A CA 1
ATOM 2085 C C . GLY A 1 254 ? -10.446 23.955 16.194 1.00 90.31 254 GLY A C 1
ATOM 2086 O O . GLY A 1 254 ? -10.387 25.176 16.085 1.00 90.31 254 GLY A O 1
ATOM 2087 N N . ASN A 1 255 ? -9.779 23.295 17.147 1.00 90.31 255 ASN A N 1
ATOM 2088 C CA . ASN A 1 255 ? -8.931 23.952 18.138 1.00 90.31 255 ASN A CA 1
ATOM 2089 C C . ASN A 1 255 ? -7.454 23.889 17.722 1.00 90.31 255 ASN A C 1
ATOM 2091 O O . ASN A 1 255 ? -6.864 22.810 17.710 1.00 90.31 255 ASN A O 1
ATOM 2095 N N . VAL A 1 256 ? -6.844 25.050 17.455 1.00 89.94 256 VAL A N 1
ATOM 2096 C CA . VAL A 1 256 ? -5.420 25.186 17.081 1.00 89.94 256 VAL A CA 1
ATOM 2097 C C . VAL A 1 256 ? -4.492 24.504 18.089 1.00 89.94 256 VAL A C 1
ATOM 2099 O O . VAL A 1 256 ? -3.493 23.915 17.695 1.00 89.94 256 VAL A O 1
ATOM 2102 N N . LYS A 1 257 ? -4.836 24.514 19.387 1.00 88.31 257 LYS A N 1
ATOM 2103 C CA . LYS A 1 257 ? -4.007 23.925 20.457 1.00 88.31 257 LYS A CA 1
ATOM 2104 C C . LYS A 1 257 ? -3.822 22.409 20.328 1.00 88.31 257 LYS A C 1
ATOM 2106 O O . LYS A 1 257 ? -2.937 21.856 20.971 1.00 88.31 257 LYS A O 1
ATOM 2111 N N . ASN A 1 258 ? -4.653 21.742 19.527 1.00 85.62 258 ASN A N 1
ATOM 2112 C CA . ASN A 1 258 ? -4.553 20.306 19.271 1.00 85.62 258 ASN A CA 1
ATOM 2113 C C . ASN A 1 258 ? -3.567 19.963 18.140 1.00 85.62 258 ASN A C 1
ATOM 2115 O O . ASN A 1 258 ? -3.379 18.783 17.849 1.00 85.62 258 ASN A O 1
ATOM 2119 N N . TYR A 1 259 ? -2.953 20.970 17.516 1.00 85.50 259 TYR A N 1
ATOM 2120 C CA . TYR A 1 259 ? -1.965 20.818 16.454 1.00 85.50 259 TYR A CA 1
ATOM 2121 C C . TYR A 1 259 ? -0.579 21.211 16.966 1.00 85.50 259 TYR A C 1
ATOM 2123 O O . TYR A 1 259 ? -0.431 22.110 17.795 1.00 85.50 259 TYR A O 1
ATOM 2131 N N . LEU A 1 260 ? 0.441 20.518 16.467 1.00 80.19 260 LEU A N 1
ATOM 2132 C CA . LEU A 1 260 ? 1.844 20.865 16.680 1.00 80.19 260 LEU A CA 1
ATOM 2133 C C . LEU A 1 260 ? 2.308 21.827 15.572 1.00 80.19 260 LEU A C 1
ATOM 2135 O O . LEU A 1 260 ? 1.626 21.970 14.559 1.00 80.19 260 LEU A O 1
ATOM 2139 N N . GLY A 1 261 ? 3.446 22.505 15.765 1.00 70.94 261 GLY A N 1
ATOM 2140 C CA . GLY A 1 261 ? 3.902 23.599 14.889 1.00 70.94 261 GLY A CA 1
ATOM 2141 C C . GLY A 1 261 ? 3.902 23.271 13.390 1.00 70.94 261 GLY A C 1
ATOM 2142 O O . GLY A 1 261 ? 3.364 24.043 12.599 1.00 70.94 261 GLY A O 1
ATOM 2143 N N . ASP A 1 262 ? 4.404 22.097 13.005 1.00 69.38 262 ASP A N 1
ATOM 2144 C CA . ASP A 1 262 ? 4.482 21.678 11.596 1.00 69.38 262 ASP A CA 1
ATOM 2145 C C . ASP A 1 262 ? 3.114 21.272 10.992 1.00 69.38 262 ASP A C 1
ATOM 2147 O O . ASP A 1 262 ? 2.986 21.098 9.777 1.00 69.38 262 ASP A O 1
ATOM 2151 N N . ASP A 1 263 ? 2.053 21.192 11.807 1.00 80.00 263 ASP A N 1
ATOM 2152 C CA . ASP A 1 263 ? 0.735 20.659 11.423 1.00 80.00 263 ASP A CA 1
ATOM 2153 C C . ASP A 1 263 ? -0.298 21.756 11.138 1.00 80.00 263 ASP A C 1
ATOM 2155 O O . ASP A 1 263 ? -1.474 21.469 10.884 1.00 80.00 263 ASP A O 1
ATOM 2159 N N . LEU A 1 264 ? 0.116 23.025 11.152 1.00 86.50 264 LEU A N 1
ATOM 2160 C CA . LEU A 1 264 ? -0.780 24.167 10.942 1.00 86.50 264 LEU A CA 1
ATOM 2161 C C . LEU A 1 264 ? -1.477 24.133 9.571 1.00 86.50 264 LEU A C 1
ATOM 2163 O O . LEU A 1 264 ? -2.616 24.581 9.447 1.00 86.50 264 LEU A O 1
ATOM 2167 N N . ILE A 1 265 ? -0.853 23.512 8.564 1.00 88.69 265 ILE A N 1
ATOM 2168 C CA . ILE A 1 265 ? -1.464 23.289 7.244 1.00 88.69 265 ILE A CA 1
ATOM 2169 C C . ILE A 1 265 ? -2.701 22.381 7.355 1.00 88.69 265 ILE A C 1
ATOM 2171 O O . ILE A 1 265 ? -3.710 22.610 6.681 1.00 88.69 265 ILE A O 1
ATOM 2175 N N . ASN A 1 266 ? -2.644 21.343 8.195 1.00 90.81 266 ASN A N 1
ATOM 2176 C CA . ASN A 1 266 ? -3.790 20.466 8.431 1.00 90.81 266 ASN A CA 1
ATOM 2177 C C . ASN A 1 266 ? -4.874 21.204 9.216 1.00 90.81 266 ASN A C 1
ATOM 2179 O O . ASN A 1 266 ? -6.049 21.086 8.868 1.00 90.81 266 ASN A O 1
ATOM 2183 N N . PHE A 1 267 ? -4.492 22.017 10.209 1.00 92.50 267 PHE A N 1
ATOM 2184 C CA . PHE A 1 267 ? -5.439 22.863 10.934 1.00 92.50 267 PHE A CA 1
ATOM 2185 C C . PHE A 1 267 ? -6.221 23.770 9.985 1.00 92.50 267 PHE A C 1
ATOM 2187 O O . PHE A 1 267 ? -7.448 23.751 10.011 1.00 92.50 267 PHE A O 1
ATOM 2194 N N . GLU A 1 268 ? -5.542 24.515 9.113 1.00 91.62 268 GLU A N 1
ATOM 2195 C CA . GLU A 1 268 ? -6.196 25.450 8.196 1.00 91.62 268 GLU A CA 1
ATOM 2196 C C . GLU A 1 268 ? -7.204 24.734 7.280 1.00 91.62 268 GLU A C 1
ATOM 2198 O O . GLU A 1 268 ? -8.360 25.154 7.144 1.00 91.62 268 GLU A O 1
ATOM 2203 N N . LYS A 1 269 ? -6.798 23.595 6.700 1.00 91.31 269 LYS A N 1
ATOM 2204 C CA . LYS A 1 269 ? -7.662 22.772 5.841 1.00 91.31 269 LYS A CA 1
ATOM 2205 C C . LYS A 1 269 ? -8.872 22.224 6.596 1.00 91.31 269 LYS A C 1
ATOM 2207 O O . LYS A 1 269 ? -9.998 22.321 6.099 1.00 91.31 269 LYS A O 1
ATOM 2212 N N . ASN A 1 270 ? -8.655 21.662 7.782 1.00 93.75 270 ASN A N 1
ATOM 2213 C CA . ASN A 1 270 ? -9.712 21.064 8.592 1.00 93.75 270 ASN A CA 1
ATOM 2214 C C . ASN A 1 270 ? -10.671 22.135 9.107 1.00 93.75 270 ASN A C 1
ATOM 2216 O O . ASN A 1 270 ? -11.882 21.983 8.975 1.00 93.75 270 ASN A O 1
ATOM 2220 N N . HIS A 1 271 ? -10.150 23.257 9.602 1.00 93.00 271 HIS A N 1
ATOM 2221 C CA . HIS A 1 271 ? -10.939 24.395 10.058 1.00 93.00 271 HIS A CA 1
ATOM 2222 C C . HIS A 1 271 ? -11.846 24.924 8.940 1.00 93.00 271 HIS A C 1
ATOM 2224 O O . HIS A 1 271 ? -13.050 25.082 9.141 1.00 93.00 271 HIS A O 1
ATOM 2230 N N . LYS A 1 272 ? -11.318 25.090 7.721 1.00 91.94 272 LYS A N 1
ATOM 2231 C CA . LYS A 1 272 ? -12.107 25.506 6.549 1.00 91.94 272 LYS A CA 1
ATOM 2232 C C . LYS A 1 272 ? -13.222 24.519 6.177 1.00 91.94 272 LYS A C 1
ATOM 2234 O O . LYS A 1 272 ? -14.247 24.935 5.639 1.00 91.94 272 LYS A O 1
ATOM 2239 N N . ARG A 1 273 ? -13.034 23.217 6.421 1.00 91.44 273 ARG A N 1
ATOM 2240 C CA . ARG A 1 273 ? -14.085 22.198 6.234 1.00 91.44 273 ARG A CA 1
ATOM 2241 C C . ARG A 1 273 ? -15.101 22.227 7.371 1.00 91.44 273 ARG A C 1
ATOM 2243 O O . ARG A 1 273 ? -16.293 22.104 7.108 1.00 91.44 273 ARG A O 1
ATOM 2250 N N . LEU A 1 274 ? -14.649 22.452 8.604 1.00 93.25 274 LEU A N 1
ATOM 2251 C CA . LEU A 1 274 ? -15.503 22.546 9.787 1.00 93.25 274 LEU A CA 1
ATOM 2252 C C . LEU A 1 274 ? -16.442 23.756 9.739 1.00 93.25 274 LEU A C 1
ATOM 2254 O O . LEU A 1 274 ? -17.611 23.615 10.079 1.00 93.25 274 LEU A O 1
ATOM 2258 N N . THR A 1 275 ? -16.001 24.913 9.233 1.00 91.50 275 THR A N 1
ATOM 2259 C CA . THR A 1 275 ? -16.887 26.086 9.062 1.00 91.50 275 THR A CA 1
ATOM 2260 C C . THR A 1 275 ? -18.037 25.840 8.084 1.00 91.50 275 THR A C 1
ATOM 2262 O O . THR A 1 275 ? -19.028 26.565 8.096 1.00 91.50 275 THR A O 1
ATOM 2265 N N . LYS A 1 276 ? -17.933 24.798 7.251 1.00 89.88 276 LYS A N 1
ATOM 2266 C CA . LYS A 1 276 ? -18.942 24.400 6.262 1.00 89.88 276 LYS A CA 1
ATOM 2267 C C . LYS A 1 276 ? -19.617 23.072 6.600 1.00 89.88 276 LYS A C 1
ATOM 2269 O O . LYS A 1 276 ? -20.346 22.543 5.767 1.00 89.88 276 LYS A O 1
ATOM 2274 N N . VAL A 1 277 ? -19.390 22.526 7.797 1.00 90.00 277 VAL A N 1
ATOM 2275 C CA . VAL A 1 277 ? -19.806 21.160 8.151 1.00 90.00 277 VAL A CA 1
ATOM 2276 C C . VAL A 1 277 ? -21.324 20.978 8.177 1.00 90.00 277 VAL A C 1
ATOM 2278 O O . VAL A 1 277 ? -21.795 19.896 7.868 1.00 90.00 277 VAL A O 1
ATOM 2281 N N . GLY A 1 278 ? -22.095 22.033 8.464 1.00 87.88 278 GLY A N 1
ATOM 2282 C CA . GLY A 1 278 ? -23.563 21.979 8.458 1.00 87.88 278 GLY A CA 1
ATOM 2283 C C . GLY A 1 278 ? -24.203 22.056 7.067 1.00 87.88 278 GLY A C 1
ATOM 2284 O O . GLY A 1 278 ? -25.353 21.663 6.899 1.00 87.88 278 GLY A O 1
ATOM 2285 N N . ALA A 1 279 ? -23.479 22.535 6.051 1.00 88.19 279 ALA A N 1
ATOM 2286 C CA . ALA A 1 279 ? -24.048 22.757 4.723 1.00 88.19 279 ALA A CA 1
ATOM 2287 C C . ALA A 1 279 ? -24.481 21.466 3.989 1.00 88.19 279 ALA A C 1
ATOM 2289 O O . ALA A 1 279 ? -25.546 21.488 3.374 1.00 88.19 279 ALA A O 1
ATOM 2290 N N . PRO A 1 280 ? -23.753 20.331 4.079 1.00 87.38 280 PRO A N 1
ATOM 2291 C CA . PRO A 1 280 ? -24.221 19.047 3.552 1.00 87.38 280 PRO A CA 1
ATOM 2292 C C . PRO A 1 280 ? -25.561 18.590 4.137 1.00 87.38 280 PRO A C 1
ATOM 2294 O O . PRO A 1 280 ? -26.376 18.025 3.418 1.00 87.38 280 PRO A O 1
ATOM 2297 N N . LEU A 1 281 ? -25.810 18.865 5.420 1.00 86.38 281 LEU A N 1
ATOM 2298 C CA . LEU A 1 281 ? -27.038 18.463 6.107 1.00 86.38 281 LEU A CA 1
ATOM 2299 C C . LEU A 1 281 ? -28.255 19.234 5.571 1.00 86.38 281 LEU A C 1
ATOM 2301 O O . LEU A 1 281 ? -29.284 18.635 5.277 1.00 86.38 281 LEU A O 1
ATOM 2305 N N . VAL A 1 282 ? -28.091 20.543 5.353 1.00 85.75 282 VAL A N 1
ATOM 2306 C CA . VAL A 1 282 ? -29.100 21.400 4.704 1.00 85.75 282 VAL A CA 1
ATOM 2307 C C . VAL A 1 282 ? -29.311 21.003 3.238 1.00 85.75 282 VAL A C 1
ATOM 2309 O O . VAL A 1 282 ? -30.433 20.995 2.745 1.00 85.75 282 VAL A O 1
ATOM 2312 N N . TYR A 1 283 ? -28.240 20.655 2.524 1.00 83.88 283 TYR A N 1
ATOM 2313 C CA . TYR A 1 283 ? -28.343 20.210 1.136 1.00 83.88 283 TYR A CA 1
ATOM 2314 C C . TYR A 1 283 ? -29.137 18.901 1.009 1.00 83.88 283 TYR A C 1
ATOM 2316 O O . TYR A 1 283 ? -30.040 18.814 0.180 1.00 83.88 283 TYR A O 1
ATOM 2324 N N . VAL A 1 284 ? -28.850 17.901 1.849 1.00 81.38 284 VAL A N 1
ATOM 2325 C CA . VAL A 1 284 ? -29.576 16.624 1.817 1.00 81.38 284 VAL A CA 1
ATOM 2326 C C . VAL A 1 284 ? -31.047 16.801 2.190 1.00 81.38 284 VAL A C 1
ATOM 2328 O O . VAL A 1 284 ? -31.887 16.189 1.534 1.00 81.38 284 VAL A O 1
ATOM 2331 N N . SER A 1 285 ? -31.391 17.678 3.144 1.00 80.12 285 SER A N 1
ATOM 2332 C CA . SER A 1 285 ? -32.803 17.963 3.445 1.00 80.12 285 SER A CA 1
ATOM 2333 C C . SER A 1 285 ? -33.536 18.555 2.235 1.00 80.12 285 SER A C 1
ATOM 2335 O O . SER A 1 285 ? -34.592 18.058 1.863 1.00 80.12 285 SER A O 1
ATOM 2337 N N . MET A 1 286 ? -32.925 19.525 1.540 1.00 80.06 286 MET A N 1
ATOM 2338 C CA . MET A 1 286 ? -33.487 20.104 0.308 1.00 80.06 286 MET A CA 1
ATOM 2339 C C . MET A 1 286 ? -33.687 19.059 -0.800 1.00 80.06 286 MET A C 1
ATOM 2341 O O . MET A 1 286 ? -34.631 19.156 -1.584 1.00 80.06 286 MET A O 1
ATOM 2345 N N . CYS A 1 287 ? -32.798 18.068 -0.897 1.00 74.00 287 CYS A N 1
ATOM 2346 C CA . CYS A 1 287 ? -32.937 16.984 -1.865 1.00 74.00 287 CYS A CA 1
ATOM 2347 C C . CYS A 1 287 ? -34.050 15.998 -1.485 1.00 74.00 287 CYS A C 1
ATOM 2349 O O . CYS A 1 287 ? -34.800 15.592 -2.368 1.00 74.00 287 CYS A O 1
ATOM 2351 N N . LEU A 1 288 ? -34.179 15.626 -0.207 1.00 68.25 288 LEU A N 1
ATOM 2352 C CA . LEU A 1 288 ? -35.243 14.734 0.277 1.00 68.25 288 LEU A CA 1
ATOM 2353 C C . LEU A 1 288 ? -36.638 15.342 0.062 1.00 68.25 288 LEU A C 1
ATOM 2355 O O . LEU A 1 288 ? -37.541 14.656 -0.422 1.00 68.25 288 LEU A O 1
ATOM 2359 N N . ASP A 1 289 ? -36.791 16.643 0.316 1.00 65.00 289 ASP A N 1
ATOM 2360 C CA . ASP A 1 289 ? -38.042 17.368 0.062 1.00 65.00 289 ASP A CA 1
ATOM 2361 C C . ASP A 1 289 ? -38.395 17.379 -1.438 1.00 65.00 289 ASP A C 1
ATOM 2363 O O . ASP A 1 289 ? -39.557 17.225 -1.814 1.00 65.00 289 ASP A O 1
ATOM 2367 N N . ALA A 1 290 ? -37.390 17.477 -2.318 1.00 59.53 290 ALA A N 1
ATOM 2368 C CA . ALA A 1 290 ? -37.586 17.446 -3.769 1.00 59.53 290 ALA A CA 1
ATOM 2369 C C . ALA A 1 290 ? -38.025 16.067 -4.299 1.00 59.53 290 ALA A C 1
ATOM 2371 O O . ALA A 1 290 ? -38.814 16.006 -5.237 1.00 59.53 290 ALA A O 1
ATOM 2372 N N . TYR A 1 291 ? -37.564 14.963 -3.698 1.00 55.28 291 TYR A N 1
ATOM 2373 C CA . TYR A 1 291 ? -38.023 13.604 -4.039 1.00 55.28 291 TYR A CA 1
ATOM 2374 C C . TYR A 1 291 ? -39.439 13.293 -3.540 1.00 55.28 291 TYR A C 1
ATOM 2376 O O . TYR A 1 291 ? -40.073 12.369 -4.042 1.00 55.28 291 TYR A O 1
ATOM 2384 N N . SER A 1 292 ? -39.930 14.061 -2.567 1.00 57.38 292 SER A N 1
ATOM 2385 C CA . SER A 1 292 ? -41.280 13.926 -2.008 1.00 57.38 292 SER A CA 1
ATOM 2386 C C . SER A 1 292 ? -42.351 14.609 -2.876 1.00 57.38 292 SER A C 1
ATOM 2388 O O . SER A 1 292 ? -43.544 14.441 -2.633 1.00 57.38 292 SER A O 1
ATOM 2390 N N . SER A 1 293 ? -41.937 15.391 -3.879 1.00 56.50 293 SER A N 1
ATOM 2391 C CA . SER A 1 293 ? -42.811 16.058 -4.847 1.00 56.50 293 SER A CA 1
ATOM 2392 C C . SER A 1 293 ? -43.023 15.172 -6.084 1.00 56.50 293 SER A C 1
ATOM 2394 O O . SER A 1 293 ? -42.100 14.486 -6.512 1.00 56.50 293 SER A O 1
ATOM 2396 N N . GLU A 1 294 ? -44.219 15.196 -6.687 1.00 52.09 294 GLU A N 1
ATOM 2397 C CA . GLU A 1 294 ? -44.640 14.297 -7.787 1.00 52.09 294 GLU A CA 1
ATOM 2398 C C . GLU A 1 294 ? -43.741 14.329 -9.046 1.00 52.09 294 GLU A C 1
ATOM 2400 O O . GLU A 1 294 ? -43.802 13.428 -9.882 1.00 52.09 294 GLU A O 1
ATOM 2405 N N . ASN A 1 295 ? -42.852 15.318 -9.171 1.00 52.50 295 ASN A N 1
ATOM 2406 C CA . ASN A 1 295 ? -41.836 15.389 -10.218 1.00 52.50 295 ASN A CA 1
ATOM 2407 C C . ASN A 1 295 ? -40.516 14.785 -9.717 1.00 52.50 295 ASN A C 1
ATOM 2409 O O . ASN A 1 295 ? -39.681 15.489 -9.156 1.00 52.50 295 ASN A O 1
ATOM 2413 N N . GLY A 1 296 ? -40.333 13.480 -9.925 1.00 53.53 296 GLY A N 1
ATOM 2414 C CA . GLY A 1 296 ? -39.187 12.708 -9.438 1.00 53.53 296 GLY A CA 1
ATOM 2415 C C . GLY A 1 296 ? -37.816 13.379 -9.621 1.00 53.53 296 GLY A C 1
ATOM 2416 O O . GLY A 1 296 ? -37.303 13.506 -10.733 1.00 53.53 296 GLY A O 1
ATOM 2417 N N . GLY A 1 297 ? -37.192 13.712 -8.489 1.00 57.38 297 GLY A N 1
ATOM 2418 C CA . GLY A 1 297 ? -35.779 14.070 -8.365 1.00 57.38 297 GLY A CA 1
ATOM 2419 C C . GLY A 1 297 ? -35.471 15.572 -8.277 1.00 57.38 297 GLY A C 1
ATOM 2420 O O . GLY A 1 297 ? -36.271 16.421 -8.666 1.00 57.38 297 GLY A O 1
ATOM 2421 N N . PRO A 1 298 ? -34.282 15.937 -7.758 1.00 60.56 298 PRO A N 1
ATOM 2422 C CA . PRO A 1 298 ? -33.873 17.330 -7.628 1.00 60.56 298 PRO A CA 1
ATOM 2423 C C . PRO A 1 298 ? -33.766 17.993 -9.005 1.00 60.56 298 PRO A C 1
ATOM 2425 O O . PRO A 1 298 ? -33.160 17.448 -9.931 1.00 60.56 298 PRO A O 1
ATOM 2428 N N . SER A 1 299 ? -34.315 19.205 -9.135 1.00 64.75 299 SER A N 1
ATOM 2429 C CA . SER A 1 299 ? -34.273 19.951 -10.395 1.00 64.75 299 SER A CA 1
ATOM 2430 C C . SER A 1 299 ? -32.828 20.165 -10.875 1.00 64.75 299 SER A C 1
ATOM 2432 O O . SER A 1 299 ? -31.901 20.372 -10.082 1.00 64.75 299 SER A O 1
ATOM 2434 N N . LYS A 1 300 ? -32.616 20.158 -12.200 1.00 66.50 300 LYS A N 1
ATOM 2435 C CA . LYS A 1 300 ? -31.302 20.423 -12.825 1.00 66.50 300 LYS A CA 1
ATOM 2436 C C . LYS A 1 300 ? -30.674 21.736 -12.335 1.00 66.50 300 LYS A C 1
ATOM 2438 O O . LYS A 1 300 ? -29.458 21.818 -12.172 1.00 66.50 300 LYS A O 1
ATOM 2443 N N . GLU A 1 301 ? -31.498 22.742 -12.048 1.00 66.06 301 GLU A N 1
ATOM 2444 C CA . GLU A 1 301 ? -31.052 24.013 -11.472 1.00 66.06 301 GLU A CA 1
ATOM 2445 C C . GLU A 1 301 ? -30.532 23.888 -10.037 1.00 66.06 301 GLU A C 1
ATOM 2447 O O . GLU A 1 301 ? -29.535 24.531 -9.700 1.00 66.06 301 GLU A O 1
ATOM 2452 N N . LEU A 1 302 ? -31.179 23.076 -9.193 1.00 67.38 302 LEU A N 1
ATOM 2453 C CA . LEU A 1 302 ? -30.746 22.831 -7.817 1.00 67.38 302 LEU A CA 1
ATOM 2454 C C . LEU A 1 302 ? -29.396 22.104 -7.812 1.00 67.38 302 LEU A C 1
ATOM 2456 O O . LEU A 1 302 ? -28.459 22.524 -7.132 1.00 67.38 302 LEU A O 1
ATOM 2460 N N . SER A 1 303 ? -29.253 21.079 -8.655 1.00 67.62 303 SER A N 1
ATOM 2461 C CA . SER A 1 303 ? -27.993 20.339 -8.796 1.00 67.62 303 SER A CA 1
ATOM 2462 C C . SER A 1 303 ? -26.849 21.228 -9.315 1.00 67.62 303 SER A C 1
ATOM 2464 O O . SER A 1 303 ? -25.721 21.137 -8.831 1.00 67.62 303 SER A O 1
ATOM 2466 N N . SER A 1 304 ? -27.137 22.162 -10.232 1.00 73.31 304 SER A N 1
ATOM 2467 C CA . SER A 1 304 ? -26.158 23.145 -10.720 1.00 73.31 304 SER A CA 1
ATOM 2468 C C . SER A 1 304 ? -25.749 24.158 -9.640 1.00 73.31 304 SER A C 1
ATOM 2470 O O . SER A 1 304 ? -24.556 24.414 -9.451 1.00 73.31 304 SER A O 1
ATOM 2472 N N . ARG A 1 305 ? -26.716 24.715 -8.892 1.00 75.19 305 ARG A N 1
ATOM 2473 C CA . ARG A 1 305 ? -26.466 25.697 -7.816 1.00 75.19 305 ARG A CA 1
ATOM 2474 C C . ARG A 1 305 ? -25.653 25.118 -6.657 1.00 75.19 305 ARG A C 1
ATOM 2476 O O . ARG A 1 305 ? -24.811 25.819 -6.097 1.00 75.19 305 ARG A O 1
ATOM 2483 N N . TYR A 1 306 ? -25.857 23.843 -6.333 1.00 75.12 306 TYR A N 1
ATOM 2484 C CA . TYR A 1 306 ? -25.203 23.156 -5.214 1.00 75.12 306 TYR A CA 1
ATOM 2485 C C . TYR A 1 306 ? -24.180 22.099 -5.660 1.00 75.12 306 TYR A C 1
ATOM 2487 O O . TYR A 1 306 ? -23.831 21.202 -4.891 1.00 75.12 306 TYR A O 1
ATOM 2495 N N . SER A 1 307 ? -23.634 22.239 -6.871 1.00 73.50 307 SER A N 1
ATOM 2496 C CA . SER A 1 307 ? -22.666 21.305 -7.473 1.00 73.50 307 SER A CA 1
ATOM 2497 C C . SER A 1 307 ? -21.479 20.955 -6.568 1.00 73.50 307 SER A C 1
ATOM 2499 O O . SER A 1 307 ? -21.020 19.819 -6.575 1.00 73.50 307 SER A O 1
ATOM 2501 N N . LYS A 1 308 ? -21.021 21.890 -5.725 1.00 77.06 308 LYS A N 1
ATOM 2502 C CA . LYS A 1 308 ? -19.950 21.656 -4.738 1.00 77.06 308 LYS A CA 1
ATOM 2503 C C . LYS A 1 308 ? -20.338 20.659 -3.643 1.00 77.06 308 LYS A C 1
ATOM 2505 O O . LYS A 1 308 ? -19.484 19.902 -3.200 1.00 77.06 308 LYS A O 1
ATOM 2510 N N . TYR A 1 309 ? -21.591 20.662 -3.192 1.00 77.50 309 TYR A N 1
ATOM 2511 C CA . TYR A 1 309 ? -22.072 19.702 -2.194 1.00 77.50 309 TYR A CA 1
ATOM 2512 C C . TYR A 1 309 ? -22.407 18.367 -2.840 1.00 77.50 309 TYR A C 1
ATOM 2514 O O . TYR A 1 309 ? -22.115 17.334 -2.255 1.00 77.50 309 TYR A O 1
ATOM 2522 N N . ASN A 1 310 ? -22.903 18.387 -4.078 1.00 72.38 310 ASN A N 1
ATOM 2523 C CA . ASN A 1 310 ? -23.031 17.175 -4.876 1.00 72.38 310 ASN A CA 1
ATOM 2524 C C . ASN A 1 310 ? -21.659 16.490 -5.050 1.00 72.38 310 ASN A C 1
ATOM 2526 O O . ASN A 1 310 ? -21.515 15.314 -4.748 1.00 72.38 310 ASN A O 1
ATOM 2530 N N . ALA A 1 311 ? -20.617 17.250 -5.403 1.00 74.50 311 ALA A N 1
ATOM 2531 C CA . ALA A 1 311 ? -19.248 16.743 -5.498 1.00 74.50 311 ALA A CA 1
ATOM 2532 C C . ALA A 1 311 ? -18.700 16.243 -4.144 1.00 74.50 311 ALA A C 1
ATOM 2534 O O . ALA A 1 311 ? -18.134 15.155 -4.072 1.00 74.50 311 ALA A O 1
ATOM 2535 N N . LEU A 1 312 ? -18.942 16.971 -3.049 1.00 75.81 312 LEU A N 1
ATOM 2536 C CA . LEU A 1 312 ? -18.526 16.572 -1.698 1.00 75.81 312 LEU A CA 1
ATOM 2537 C C . LEU A 1 312 ? -19.183 15.266 -1.214 1.00 75.81 312 LEU A C 1
ATOM 2539 O O . LEU A 1 312 ? -18.545 14.497 -0.500 1.00 75.81 312 LEU A O 1
ATOM 2543 N N . MET A 1 313 ? -20.438 15.032 -1.599 1.00 76.12 313 MET A N 1
ATOM 2544 C CA . MET A 1 313 ? -21.195 13.802 -1.319 1.00 76.12 313 MET A CA 1
ATOM 2545 C C . MET A 1 313 ? -20.940 12.709 -2.375 1.00 76.12 313 MET A C 1
ATOM 2547 O O . MET A 1 313 ? -21.451 11.602 -2.277 1.00 76.12 313 MET A O 1
ATOM 2551 N N . SER A 1 314 ? -20.128 13.000 -3.396 1.00 77.06 314 SER A N 1
ATOM 2552 C CA . SER A 1 314 ? -19.759 12.054 -4.452 1.00 77.06 314 SER A CA 1
ATOM 2553 C C . SER A 1 314 ? -18.428 11.341 -4.166 1.00 77.06 314 SER A C 1
ATOM 2555 O O . SER A 1 314 ? -17.819 11.487 -3.104 1.00 77.06 314 SER A O 1
ATOM 2557 N N . GLU A 1 315 ? -17.920 10.620 -5.169 1.00 84.62 315 GLU A N 1
ATOM 2558 C CA . GLU A 1 315 ? -16.614 9.944 -5.200 1.00 84.62 315 GLU A CA 1
ATOM 2559 C C . GLU A 1 315 ? -15.403 10.819 -4.820 1.00 84.62 315 GLU A C 1
ATOM 2561 O O . GLU A 1 315 ? -14.328 10.300 -4.510 1.00 84.62 315 GLU A O 1
ATOM 2566 N N . GLU A 1 316 ? -15.524 12.150 -4.836 1.00 85.06 316 GLU A N 1
ATOM 2567 C CA . GLU A 1 316 ? -14.418 13.047 -4.488 1.00 85.06 316 GLU A CA 1
ATOM 2568 C C . GLU A 1 316 ? -13.927 12.845 -3.043 1.00 85.06 316 GLU A C 1
ATOM 2570 O O . GLU A 1 316 ? -12.714 12.833 -2.806 1.00 85.06 316 GLU A O 1
ATOM 2575 N N . ARG A 1 317 ? -14.836 12.608 -2.084 1.00 88.69 317 ARG A N 1
ATOM 2576 C CA . ARG A 1 317 ? -14.458 12.372 -0.677 1.00 88.69 317 ARG A CA 1
ATOM 2577 C C . ARG A 1 317 ? -13.663 11.074 -0.510 1.00 88.69 317 ARG A C 1
ATOM 2579 O O . ARG A 1 317 ? -12.643 11.060 0.179 1.00 88.69 317 ARG A O 1
ATOM 2586 N N . TRP A 1 318 ? -14.075 10.015 -1.206 1.00 94.06 318 TRP A N 1
ATOM 2587 C CA . TRP A 1 318 ? -13.428 8.703 -1.175 1.00 94.06 318 TRP A CA 1
ATOM 2588 C C . TRP A 1 318 ? -12.058 8.748 -1.840 1.00 94.06 318 TRP A C 1
ATOM 2590 O O . TRP A 1 318 ? -11.085 8.230 -1.295 1.00 94.06 318 TRP A O 1
ATOM 2600 N N . ARG A 1 319 ? -11.937 9.488 -2.949 1.00 91.81 319 ARG A N 1
ATOM 2601 C CA . ARG A 1 319 ? -10.649 9.776 -3.589 1.00 91.81 319 ARG A CA 1
ATOM 2602 C C . ARG A 1 319 ? -9.713 10.558 -2.667 1.00 91.81 319 ARG A C 1
ATOM 2604 O O . ARG A 1 319 ? -8.519 10.263 -2.625 1.00 91.81 319 ARG A O 1
ATOM 2611 N N . GLY A 1 320 ? -10.236 11.536 -1.925 1.00 91.75 320 GLY A N 1
ATOM 2612 C CA . GLY A 1 320 ? -9.485 12.290 -0.918 1.00 91.75 320 GLY A CA 1
ATOM 2613 C C . GLY A 1 320 ? -8.951 11.394 0.203 1.00 91.75 320 GLY A C 1
ATOM 2614 O O . GLY A 1 320 ? -7.751 11.418 0.490 1.00 91.75 320 GLY A O 1
ATOM 2615 N N . LEU A 1 321 ? -9.815 10.547 0.770 1.00 96.25 321 LEU A N 1
ATOM 2616 C CA . LEU A 1 321 ? -9.445 9.564 1.789 1.00 96.25 321 LEU A CA 1
ATOM 2617 C C . LEU A 1 321 ? -8.408 8.564 1.261 1.00 96.25 321 LEU A C 1
ATOM 2619 O O . LEU A 1 321 ? -7.380 8.344 1.900 1.00 96.25 321 LEU A O 1
ATOM 2623 N N . SER A 1 322 ? -8.638 8.007 0.071 1.00 96.38 322 SER A N 1
ATOM 2624 C CA . SER A 1 322 ? -7.726 7.064 -0.579 1.00 96.38 322 SER A CA 1
ATOM 2625 C C . SER A 1 322 ? -6.358 7.688 -0.856 1.00 96.38 322 SER A C 1
ATOM 2627 O O . SER A 1 322 ? -5.325 7.059 -0.613 1.00 96.38 322 SER A O 1
ATOM 2629 N N . LYS A 1 323 ? -6.320 8.952 -1.296 1.00 95.44 323 LYS A N 1
ATOM 2630 C CA . LYS A 1 323 ? -5.072 9.695 -1.486 1.00 95.44 323 LYS A CA 1
ATOM 2631 C C . LYS A 1 323 ? -4.326 9.885 -0.165 1.00 95.44 323 LYS A C 1
ATOM 2633 O O . LYS A 1 323 ? -3.132 9.600 -0.120 1.00 95.44 323 LYS A O 1
ATOM 2638 N N . CYS A 1 324 ? -5.009 10.316 0.900 1.00 96.00 324 CYS A N 1
ATOM 2639 C CA . CYS A 1 324 ? -4.397 10.467 2.225 1.00 96.00 324 CYS A CA 1
ATOM 2640 C C . CYS A 1 324 ? -3.831 9.129 2.723 1.00 96.00 324 CYS A C 1
ATOM 2642 O O . CYS A 1 324 ? -2.672 9.061 3.125 1.00 96.00 324 CYS A O 1
ATOM 2644 N N . PHE A 1 325 ? -4.612 8.050 2.608 1.00 97.69 325 PHE A N 1
ATOM 2645 C CA . PHE A 1 325 ? -4.171 6.700 2.950 1.00 97.69 325 PHE A CA 1
ATOM 2646 C C . PHE A 1 325 ? -2.930 6.285 2.151 1.00 97.69 325 PHE A C 1
ATOM 2648 O O . PHE A 1 325 ? -1.958 5.819 2.734 1.00 97.69 325 PHE A O 1
ATOM 2655 N N . THR A 1 326 ? -2.928 6.497 0.834 1.00 96.62 326 THR A N 1
ATOM 2656 C CA . THR A 1 326 ? -1.798 6.141 -0.038 1.00 96.62 326 THR A CA 1
ATOM 2657 C C . THR A 1 326 ? -0.534 6.918 0.327 1.00 96.62 326 THR A C 1
ATOM 2659 O O . THR A 1 326 ? 0.561 6.353 0.381 1.00 96.62 326 THR A O 1
ATOM 2662 N N . GLU A 1 327 ? -0.661 8.211 0.621 1.00 95.62 327 GLU A N 1
ATOM 2663 C CA . GLU A 1 327 ? 0.461 9.040 1.062 1.00 95.62 327 GLU A CA 1
ATOM 2664 C C . GLU A 1 327 ? 1.020 8.588 2.413 1.00 95.62 327 GLU A C 1
ATOM 2666 O O . GLU A 1 327 ? 2.237 8.505 2.572 1.00 95.62 327 GLU A O 1
ATOM 2671 N N . ASP A 1 328 ? 0.163 8.258 3.373 1.00 96.75 328 ASP A N 1
ATOM 2672 C CA . ASP A 1 328 ? 0.612 7.795 4.684 1.00 96.75 328 ASP A CA 1
ATOM 2673 C C . ASP A 1 328 ? 1.194 6.385 4.630 1.00 96.75 328 ASP A C 1
ATOM 2675 O O . ASP A 1 328 ? 2.223 6.116 5.249 1.00 96.75 328 ASP A O 1
ATOM 2679 N N . PHE A 1 329 ? 0.589 5.495 3.845 1.00 96.81 329 PHE A N 1
ATOM 2680 C CA . PHE A 1 329 ? 1.091 4.146 3.623 1.00 96.81 329 PHE A CA 1
ATOM 2681 C C . PHE A 1 329 ? 2.499 4.185 3.022 1.00 96.81 329 PHE A C 1
ATOM 2683 O O . PHE A 1 329 ? 3.428 3.584 3.563 1.00 96.81 329 PHE A O 1
ATOM 2690 N N . THR A 1 330 ? 2.687 4.949 1.943 1.00 95.38 330 THR A N 1
ATOM 2691 C CA . THR A 1 330 ? 3.998 5.081 1.290 1.00 95.38 330 THR A CA 1
ATOM 2692 C C . THR A 1 330 ? 5.046 5.695 2.217 1.00 95.38 330 THR A C 1
ATOM 2694 O O . THR A 1 330 ? 6.177 5.216 2.234 1.00 95.38 330 THR A O 1
ATOM 2697 N N . LYS A 1 331 ? 4.687 6.677 3.056 1.00 95.38 331 LYS A N 1
ATOM 2698 C CA . LYS A 1 331 ? 5.598 7.244 4.068 1.00 95.38 331 LYS A CA 1
ATOM 2699 C C . LYS A 1 331 ? 5.985 6.238 5.154 1.00 95.38 331 LYS A C 1
ATOM 2701 O O . LYS A 1 331 ? 7.158 6.165 5.502 1.00 95.38 331 LYS A O 1
ATOM 2706 N N . ILE A 1 332 ? 5.029 5.473 5.689 1.00 95.00 332 ILE A N 1
ATOM 2707 C CA . ILE A 1 332 ? 5.285 4.496 6.764 1.00 95.00 332 ILE A CA 1
ATOM 2708 C C . ILE A 1 332 ? 6.257 3.410 6.309 1.00 95.00 332 ILE A C 1
ATOM 2710 O O . ILE A 1 332 ? 7.147 3.037 7.066 1.00 95.00 332 ILE A O 1
ATOM 2714 N N . TYR A 1 333 ? 6.081 2.908 5.088 1.00 94.56 333 TYR A N 1
ATOM 2715 C CA . TYR A 1 333 ? 6.903 1.827 4.541 1.00 94.56 333 TYR A CA 1
ATOM 2716 C C . TYR A 1 333 ? 8.087 2.327 3.702 1.00 94.56 333 TYR A C 1
ATOM 2718 O O . TYR A 1 333 ? 8.824 1.514 3.152 1.00 94.56 333 TYR A O 1
ATOM 2726 N N . VAL A 1 334 ? 8.283 3.648 3.606 1.00 93.56 334 VAL A N 1
ATOM 2727 C CA . VAL A 1 334 ? 9.362 4.287 2.830 1.00 93.56 334 VAL A CA 1
ATOM 2728 C C . VAL A 1 334 ? 9.345 3.832 1.358 1.00 93.56 334 VAL A C 1
ATOM 2730 O O . VAL A 1 334 ? 10.366 3.555 0.735 1.00 93.56 334 VAL A O 1
ATOM 2733 N N . ILE A 1 335 ? 8.143 3.739 0.787 1.00 92.88 335 ILE A N 1
ATOM 2734 C CA . ILE A 1 335 ? 7.924 3.356 -0.609 1.00 92.88 335 ILE A CA 1
ATOM 2735 C C . ILE A 1 335 ? 7.966 4.624 -1.478 1.00 92.88 335 ILE A C 1
ATOM 2737 O O . ILE A 1 335 ? 7.232 5.578 -1.196 1.00 92.88 335 ILE A O 1
ATOM 2741 N N . PRO A 1 336 ? 8.765 4.661 -2.561 1.00 88.94 336 PRO A N 1
ATOM 2742 C CA . PRO A 1 336 ? 8.754 5.773 -3.506 1.00 88.94 336 PRO A CA 1
ATOM 2743 C C . PRO A 1 336 ? 7.384 5.989 -4.138 1.00 88.94 336 PRO A C 1
ATOM 2745 O O . PRO A 1 336 ? 6.712 5.043 -4.545 1.00 88.94 336 PRO A O 1
ATOM 2748 N N . LYS A 1 337 ? 7.005 7.260 -4.301 1.00 86.06 337 LYS A N 1
ATOM 2749 C CA . LYS A 1 337 ? 5.796 7.643 -5.048 1.00 86.06 337 LYS A CA 1
ATOM 2750 C C . LYS A 1 337 ? 5.946 7.428 -6.556 1.00 86.06 337 LYS A C 1
ATOM 2752 O O . LYS A 1 337 ? 4.953 7.302 -7.264 1.00 86.06 337 LYS A O 1
ATOM 2757 N N . THR A 1 338 ? 7.181 7.441 -7.050 1.00 87.31 338 THR A N 1
ATOM 2758 C CA . THR A 1 338 ? 7.505 7.214 -8.455 1.00 87.31 338 THR A CA 1
ATOM 2759 C C . THR A 1 338 ? 7.689 5.726 -8.715 1.00 87.31 338 THR A C 1
ATOM 2761 O O . THR A 1 338 ? 8.371 5.024 -7.973 1.00 87.31 338 THR A O 1
ATOM 2764 N N . TYR A 1 339 ? 7.092 5.242 -9.799 1.00 89.31 339 TYR A N 1
ATOM 2765 C CA . TYR A 1 339 ? 7.277 3.873 -10.265 1.00 89.31 339 TYR A CA 1
ATOM 2766 C C . TYR A 1 339 ? 8.562 3.793 -11.094 1.00 89.31 339 TYR A C 1
ATOM 2768 O O . TYR A 1 339 ? 8.606 4.427 -12.152 1.00 89.31 339 TYR A O 1
ATOM 2776 N N . PRO A 1 340 ? 9.590 3.022 -10.686 1.00 89.38 340 PRO A N 1
ATOM 2777 C CA . PRO A 1 340 ? 10.847 2.959 -11.433 1.00 89.38 340 PRO A CA 1
ATOM 2778 C C . PRO A 1 340 ? 10.654 2.505 -12.885 1.00 89.38 340 PRO A C 1
ATOM 2780 O O . PRO A 1 340 ? 11.286 3.050 -13.784 1.00 89.38 340 PRO A O 1
ATOM 2783 N N . LEU A 1 341 ? 9.699 1.598 -13.133 1.00 91.00 341 LEU A N 1
ATOM 2784 C CA . LEU A 1 341 ? 9.307 1.187 -14.483 1.00 91.00 341 LEU A CA 1
ATOM 2785 C C . LEU A 1 341 ? 8.903 2.379 -15.364 1.00 91.00 341 LEU A C 1
ATOM 2787 O O . LEU A 1 341 ? 9.355 2.486 -16.500 1.00 91.00 341 LEU A O 1
ATOM 2791 N N . LEU A 1 342 ? 8.076 3.291 -14.840 1.00 89.81 342 LEU A N 1
ATOM 2792 C CA .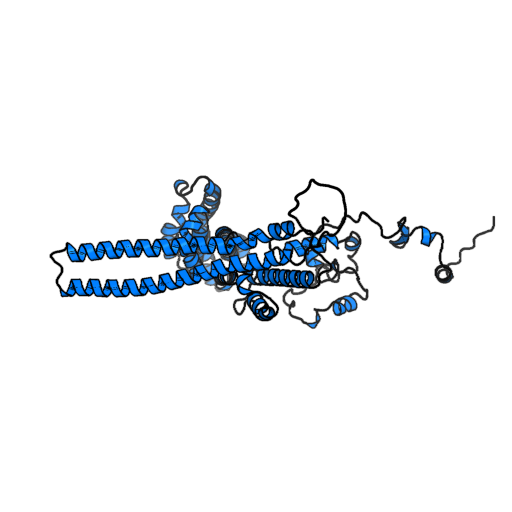 LEU A 1 342 ? 7.616 4.460 -15.592 1.00 89.81 342 LEU A CA 1
ATOM 2793 C C . LEU A 1 342 ? 8.745 5.469 -15.827 1.00 89.81 342 LEU A C 1
ATOM 2795 O O . LEU A 1 342 ? 8.742 6.144 -16.852 1.00 89.81 342 LEU A O 1
ATOM 2799 N N . VAL A 1 343 ? 9.709 5.561 -14.907 1.00 88.69 343 VAL A N 1
ATOM 2800 C CA . VAL A 1 343 ? 10.901 6.410 -15.061 1.00 88.69 343 VAL A CA 1
ATOM 2801 C C . VAL A 1 343 ? 11.820 5.867 -16.158 1.00 88.69 343 VAL A C 1
ATOM 2803 O O . VAL A 1 343 ? 12.259 6.621 -17.021 1.00 88.69 343 VAL A O 1
ATOM 2806 N N . LEU A 1 344 ? 12.085 4.558 -16.171 1.00 88.19 344 LEU A N 1
ATOM 2807 C CA . LEU A 1 344 ? 12.897 3.932 -17.219 1.00 88.19 344 LEU A CA 1
ATOM 2808 C C . LEU A 1 344 ? 12.209 4.014 -18.583 1.00 88.19 344 LEU A C 1
ATOM 2810 O O . LEU A 1 344 ? 12.851 4.335 -19.583 1.00 88.19 344 LEU A O 1
ATOM 2814 N N . LEU A 1 345 ? 10.894 3.787 -18.616 1.00 87.75 345 LEU A N 1
ATOM 2815 C CA . LEU A 1 345 ? 10.106 3.905 -19.836 1.00 87.75 345 LEU A CA 1
ATOM 2816 C C . LEU A 1 345 ? 10.109 5.341 -20.366 1.00 87.75 345 LEU A C 1
ATOM 2818 O O . LEU A 1 345 ? 10.303 5.541 -21.561 1.00 87.75 345 LEU A O 1
ATOM 2822 N N . SER A 1 346 ? 9.939 6.348 -19.505 1.00 87.25 346 SER A N 1
ATOM 2823 C CA . SER A 1 346 ? 9.970 7.748 -19.936 1.00 87.25 346 SER A CA 1
ATOM 2824 C C . SER A 1 346 ? 11.357 8.168 -20.425 1.00 87.25 346 SER A C 1
ATOM 2826 O O . SER A 1 346 ? 11.452 8.848 -21.446 1.00 87.25 346 SER A O 1
ATOM 2828 N N . ALA A 1 347 ? 12.433 7.717 -19.775 1.00 86.50 347 ALA A N 1
ATOM 2829 C CA . ALA A 1 347 ? 13.799 7.968 -20.227 1.00 86.50 347 ALA A CA 1
ATOM 2830 C C . ALA A 1 347 ? 14.070 7.335 -21.605 1.00 86.50 347 ALA A C 1
ATOM 2832 O O . ALA A 1 347 ? 14.548 8.018 -22.512 1.00 86.50 347 ALA A O 1
ATOM 2833 N N . GLY A 1 348 ? 13.702 6.062 -21.788 1.00 86.25 348 GLY A N 1
ATOM 2834 C CA . GLY A 1 348 ? 13.870 5.348 -23.057 1.00 86.25 348 GLY A CA 1
ATOM 2835 C C . GLY A 1 348 ? 12.997 5.902 -24.186 1.00 86.25 348 GLY A C 1
ATOM 2836 O O . GLY A 1 348 ? 13.453 6.056 -25.314 1.00 86.25 348 GLY A O 1
ATOM 2837 N N . LEU A 1 349 ? 11.748 6.273 -23.901 1.00 85.56 349 LEU A N 1
ATOM 2838 C CA . LEU A 1 349 ? 10.894 6.916 -24.901 1.00 85.56 349 LEU A CA 1
ATOM 2839 C C . LEU A 1 349 ? 11.422 8.300 -25.284 1.00 85.56 349 LEU A C 1
ATOM 2841 O O . LEU A 1 349 ? 11.399 8.641 -26.462 1.00 85.56 349 LEU A O 1
ATOM 2845 N N . SER A 1 350 ? 11.934 9.079 -24.327 1.00 85.88 350 SER A N 1
ATOM 2846 C CA . SER A 1 350 ? 12.502 10.407 -24.601 1.00 85.88 350 SER A CA 1
ATOM 2847 C C . SER A 1 350 ? 13.747 10.331 -25.486 1.00 85.88 350 SER A C 1
ATOM 2849 O O . SER A 1 350 ? 13.912 11.176 -26.362 1.00 85.88 350 SER A O 1
ATOM 2851 N N . SER A 1 351 ? 14.605 9.317 -25.309 1.00 85.00 351 SER A N 1
ATOM 2852 C CA . SER A 1 351 ? 15.802 9.138 -26.147 1.00 85.00 351 SER A CA 1
ATOM 2853 C C . SER A 1 351 ? 15.467 8.741 -27.588 1.00 85.00 351 SER A C 1
ATOM 2855 O O . SER A 1 351 ? 16.197 9.099 -28.510 1.00 85.00 351 SER A O 1
ATOM 2857 N N . LEU A 1 352 ? 14.340 8.055 -27.796 1.00 83.44 352 LEU A N 1
ATOM 2858 C CA . LEU A 1 352 ? 13.851 7.658 -29.116 1.00 83.44 352 LEU A CA 1
ATOM 2859 C C . LEU A 1 352 ? 12.930 8.709 -29.767 1.00 83.44 352 LEU A C 1
ATOM 2861 O O . LEU A 1 352 ? 12.694 8.661 -30.977 1.00 83.44 352 LEU A O 1
ATOM 2865 N N . LYS A 1 353 ? 12.379 9.650 -28.989 1.00 83.50 353 LYS A N 1
ATOM 2866 C CA . LYS A 1 353 ? 11.449 10.680 -29.469 1.00 83.50 353 LYS A CA 1
ATOM 2867 C C . LYS A 1 353 ? 12.218 11.804 -30.161 1.00 83.50 353 LYS A C 1
ATOM 2869 O O . LYS A 1 353 ? 12.786 12.675 -29.516 1.00 83.50 353 LYS A O 1
ATOM 2874 N N . THR A 1 354 ? 12.217 11.827 -31.487 1.00 80.19 354 THR A N 1
ATOM 2875 C CA . THR A 1 354 ? 12.986 12.795 -32.292 1.00 80.19 354 THR A CA 1
ATOM 2876 C C . THR A 1 354 ? 12.114 13.933 -32.821 1.00 80.19 354 THR A C 1
ATOM 2878 O O . THR A 1 354 ? 10.889 13.828 -32.820 1.00 80.19 354 THR A O 1
ATOM 2881 N N . LYS A 1 355 ? 12.714 15.020 -33.337 1.00 75.44 355 LYS A N 1
ATOM 2882 C CA . LYS A 1 355 ? 11.951 16.104 -33.997 1.00 75.44 355 LYS A CA 1
ATOM 2883 C C . LYS A 1 355 ? 11.083 15.604 -35.162 1.00 75.44 355 LYS A C 1
ATOM 2885 O O . LYS A 1 355 ? 10.058 16.209 -35.444 1.00 75.44 355 LYS A O 1
ATOM 2890 N N . SER A 1 356 ? 11.423 14.477 -35.788 1.00 70.81 356 SER A N 1
ATOM 2891 C CA . SER A 1 356 ? 10.575 13.836 -36.803 1.00 70.81 356 SER A CA 1
ATOM 2892 C C . SER A 1 356 ? 9.233 13.353 -36.237 1.00 70.81 356 SER A C 1
ATOM 2894 O O . SER A 1 356 ? 8.249 13.299 -36.966 1.00 70.81 356 SER A O 1
ATOM 2896 N N . CYS A 1 357 ? 9.160 13.062 -34.933 1.00 72.81 357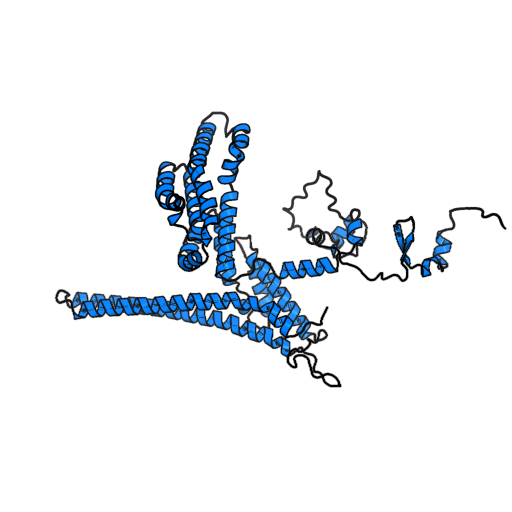 CYS A N 1
ATOM 2897 C CA . CYS A 1 357 ? 7.915 12.722 -34.243 1.00 72.81 357 CYS A CA 1
ATOM 2898 C C . CYS A 1 357 ? 6.978 13.936 -34.078 1.00 72.81 357 CYS A C 1
ATOM 2900 O O . CYS A 1 357 ? 5.785 13.735 -33.877 1.00 72.81 357 CYS A O 1
ATOM 2902 N N . TYR A 1 358 ? 7.492 15.173 -34.174 1.00 66.06 358 TYR A N 1
ATOM 2903 C CA . TYR A 1 358 ? 6.696 16.408 -34.084 1.00 66.06 358 TYR A CA 1
ATOM 2904 C C . TYR A 1 358 ? 5.826 16.623 -35.327 1.00 66.06 358 TYR A C 1
ATOM 2906 O O . TYR A 1 358 ? 4.676 17.019 -35.215 1.00 66.06 358 TYR A O 1
ATOM 2914 N N . CYS A 1 359 ? 6.349 16.311 -36.515 1.00 54.97 359 CYS A N 1
ATOM 2915 C CA . CYS A 1 359 ? 5.630 16.478 -37.782 1.00 54.97 359 CYS A CA 1
ATOM 2916 C C . CYS A 1 359 ? 4.720 15.284 -38.122 1.00 54.97 359 CYS A C 1
ATOM 2918 O O . CYS A 1 359 ? 4.297 15.137 -39.268 1.00 54.97 359 CYS A O 1
ATOM 2920 N N . ASN A 1 360 ? 4.457 14.392 -37.163 1.00 56.50 360 ASN A N 1
ATOM 2921 C CA . ASN A 1 360 ? 3.801 13.116 -37.428 1.00 56.50 360 ASN A CA 1
ATOM 2922 C C . ASN A 1 360 ? 2.270 13.164 -37.310 1.00 56.50 360 ASN A C 1
ATOM 2924 O O . ASN A 1 360 ? 1.635 12.112 -37.219 1.00 56.50 360 ASN A O 1
ATOM 2928 N N . ASP A 1 361 ? 1.673 14.360 -37.345 1.00 54.47 361 ASP A N 1
ATOM 2929 C CA . ASP A 1 361 ? 0.222 14.551 -37.271 1.00 54.47 361 ASP A CA 1
ATOM 2930 C C . ASP A 1 361 ? -0.512 13.672 -38.294 1.00 54.47 361 ASP A C 1
ATOM 2932 O O . ASP A 1 361 ? -1.542 13.088 -37.977 1.00 54.47 361 ASP A O 1
ATOM 2936 N N . GLU A 1 362 ? 0.036 13.492 -39.499 1.00 52.12 362 GLU A N 1
ATOM 2937 C CA . GLU A 1 362 ? -0.564 12.668 -40.558 1.00 52.12 362 GLU A CA 1
ATOM 2938 C C . GLU A 1 362 ? -0.508 11.148 -40.343 1.00 52.12 362 GLU A C 1
ATOM 2940 O O . GLU A 1 362 ? -1.289 10.438 -40.972 1.00 52.12 362 GLU A O 1
ATOM 2945 N N . ASN A 1 363 ? 0.377 10.631 -39.484 1.00 52.25 363 ASN A N 1
ATOM 2946 C CA . ASN A 1 363 ? 0.502 9.186 -39.238 1.00 52.25 363 ASN A CA 1
ATOM 2947 C C . ASN A 1 363 ? -0.049 8.762 -37.868 1.00 52.25 363 ASN A C 1
ATOM 2949 O O . ASN A 1 363 ? 0.195 7.633 -37.438 1.00 52.25 363 ASN A O 1
ATOM 2953 N N . THR A 1 364 ? -0.768 9.639 -37.164 1.00 56.22 364 THR A N 1
ATOM 2954 C CA . THR A 1 364 ? -1.451 9.274 -35.918 1.00 56.22 364 THR A CA 1
ATOM 2955 C C . THR A 1 364 ? -2.937 9.062 -36.199 1.00 56.22 364 THR A C 1
ATOM 2957 O O . THR A 1 364 ? -3.669 9.992 -36.526 1.00 56.22 364 THR A O 1
ATOM 2960 N N . ILE A 1 365 ? -3.414 7.822 -36.041 1.00 54.38 365 ILE A N 1
ATOM 2961 C CA . ILE A 1 365 ? -4.855 7.497 -36.074 1.00 54.38 365 ILE A CA 1
ATOM 2962 C C . ILE A 1 365 ? -5.661 8.229 -34.983 1.00 54.38 365 ILE A C 1
ATOM 2964 O O . ILE A 1 365 ? -6.884 8.201 -34.996 1.00 54.38 365 ILE A O 1
ATOM 2968 N N . PHE A 1 366 ? -4.979 8.888 -34.042 1.00 54.44 366 PHE A N 1
ATOM 2969 C CA . PHE A 1 366 ? -5.558 9.627 -32.924 1.00 54.44 366 PHE A CA 1
ATOM 2970 C C . PHE A 1 366 ? -5.599 11.137 -33.142 1.00 54.44 366 PHE A C 1
ATOM 2972 O O . PHE A 1 366 ? -5.670 11.880 -32.159 1.00 54.44 366 PHE A O 1
ATOM 2979 N N . LYS A 1 367 ? -5.578 11.616 -34.397 1.00 57.28 367 LYS A N 1
ATOM 2980 C CA . LYS A 1 367 ? -6.044 12.978 -34.675 1.00 57.28 367 LYS A CA 1
ATOM 2981 C C . LYS A 1 367 ? -7.392 13.139 -33.981 1.00 57.28 367 LYS A C 1
ATOM 2983 O O . LYS A 1 367 ? -8.364 12.475 -34.332 1.00 57.28 367 LYS A O 1
ATOM 2988 N N . THR A 1 368 ? -7.436 14.001 -32.976 1.00 48.44 368 THR A N 1
ATOM 2989 C CA . THR A 1 368 ? -8.645 14.379 -32.253 1.00 48.44 368 THR A CA 1
ATOM 2990 C C . THR A 1 368 ? -9.541 15.184 -33.190 1.00 48.44 368 THR A C 1
ATOM 2992 O O . THR A 1 368 ? -9.712 16.394 -33.052 1.00 48.44 368 THR A O 1
ATOM 2995 N N . HIS A 1 369 ? -10.155 14.515 -34.167 1.00 45.44 369 HIS A N 1
ATOM 2996 C CA . HIS A 1 369 ? -11.408 14.989 -34.722 1.00 45.44 369 HIS A CA 1
ATOM 2997 C C . HIS A 1 369 ? -12.395 14.972 -33.557 1.00 45.44 369 HIS A C 1
ATOM 2999 O O . HIS A 1 369 ? -12.659 13.927 -32.969 1.00 45.44 369 HIS A O 1
ATOM 3005 N N . LYS A 1 370 ? -12.876 16.155 -33.172 1.00 45.94 370 LYS A N 1
ATOM 3006 C CA . LYS A 1 370 ? -13.659 16.438 -31.957 1.00 45.94 370 LYS A CA 1
ATOM 3007 C C . LYS A 1 370 ? -14.940 15.598 -31.751 1.00 45.94 370 LYS A C 1
ATOM 3009 O O . LYS A 1 370 ? -15.634 15.852 -30.775 1.00 45.94 370 LYS A O 1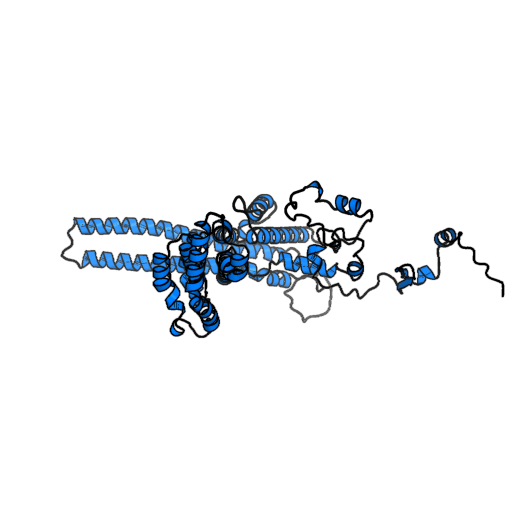
ATOM 3014 N N . ASN A 1 371 ? -15.247 14.608 -32.593 1.00 39.75 371 ASN A N 1
ATOM 3015 C CA . ASN A 1 371 ? -16.533 13.911 -32.605 1.00 39.75 371 ASN A CA 1
ATOM 3016 C C . ASN A 1 371 ? -16.500 12.384 -32.449 1.00 39.75 371 ASN A C 1
ATOM 3018 O O . ASN A 1 371 ? -17.575 11.800 -32.380 1.00 39.75 371 ASN A O 1
ATOM 3022 N N . GLU A 1 372 ? -15.350 11.726 -32.293 1.00 40.88 372 GLU A N 1
ATOM 3023 C CA . GLU A 1 372 ? -15.342 10.297 -31.941 1.00 40.88 372 GLU A CA 1
ATOM 3024 C C . GLU A 1 372 ? -14.675 10.078 -30.587 1.00 40.88 372 GLU A C 1
ATOM 3026 O O . GLU A 1 372 ? -13.453 10.038 -30.440 1.00 40.88 372 GLU A O 1
ATOM 3031 N N . LYS A 1 373 ? -15.514 9.936 -29.556 1.00 38.53 373 LYS A N 1
ATOM 3032 C CA . LYS A 1 373 ? -15.100 9.300 -28.309 1.00 38.53 373 LYS A CA 1
ATOM 3033 C C . LYS A 1 373 ? -14.852 7.828 -28.627 1.00 38.53 373 LYS A C 1
ATOM 3035 O O . LYS A 1 373 ? -15.779 7.029 -28.586 1.00 38.53 373 LYS A O 1
ATOM 3040 N N . LEU A 1 374 ? -13.608 7.473 -28.933 1.00 41.88 374 LEU A N 1
ATOM 3041 C CA . LEU A 1 374 ? -13.156 6.094 -28.788 1.00 41.88 374 LEU A CA 1
ATOM 3042 C C . LEU A 1 374 ? -13.385 5.719 -27.324 1.00 41.88 374 LEU A C 1
ATOM 3044 O O . LEU A 1 374 ? -12.701 6.223 -26.430 1.00 41.88 374 LEU A O 1
ATOM 3048 N N . GLU A 1 375 ? -14.414 4.912 -27.068 1.00 38.94 375 GLU A N 1
ATOM 3049 C CA . GLU A 1 375 ? -14.675 4.417 -25.730 1.00 38.94 375 GLU A CA 1
ATOM 3050 C C . GLU A 1 375 ? -13.473 3.590 -25.279 1.00 38.94 375 GLU A C 1
ATOM 3052 O O . GLU A 1 375 ? -13.192 2.486 -25.743 1.00 38.94 375 GLU A O 1
ATOM 3057 N N . VAL A 1 376 ? -12.766 4.163 -24.314 1.00 45.41 376 VAL A N 1
ATOM 3058 C CA . VAL A 1 376 ? -11.593 3.632 -23.614 1.00 45.41 376 VAL A CA 1
ATOM 3059 C C . VAL A 1 376 ? -11.954 2.365 -22.804 1.00 45.41 376 VAL A C 1
ATOM 3061 O O . VAL A 1 376 ? -11.169 1.898 -21.993 1.00 45.41 376 VAL A O 1
ATOM 3064 N N . SER A 1 377 ? -13.138 1.776 -22.990 1.00 41.06 377 SER A N 1
ATOM 3065 C CA . SER A 1 377 ? -13.577 0.515 -22.386 1.00 41.06 377 SER A CA 1
ATOM 3066 C C . SER A 1 377 ? -13.018 -0.719 -23.120 1.00 41.06 377 SER A C 1
ATOM 3068 O O . SER A 1 377 ? -12.895 -1.786 -22.514 1.00 41.06 377 SER A O 1
ATOM 3070 N N . SER A 1 378 ? -12.588 -0.576 -24.383 1.00 44.31 378 SER A N 1
ATOM 3071 C CA . SER A 1 378 ? -12.151 -1.686 -25.251 1.00 44.31 378 SER A CA 1
ATOM 3072 C C . SER A 1 378 ? -10.628 -1.937 -25.293 1.00 44.31 378 SER A C 1
ATOM 3074 O O . SER A 1 378 ? -10.074 -2.380 -26.294 1.00 44.31 378 SER A O 1
ATOM 3076 N N . TRP A 1 379 ? -9.888 -1.751 -24.191 1.00 45.31 379 TRP A N 1
ATOM 3077 C CA . TRP A 1 379 ? -8.477 -2.214 -24.126 1.00 45.31 379 TRP A CA 1
ATOM 3078 C C . TRP A 1 379 ? -8.335 -3.747 -24.150 1.00 45.31 379 TRP A C 1
ATOM 3080 O O . TRP A 1 379 ? -7.216 -4.270 -24.075 1.00 45.31 379 TRP A O 1
ATOM 3090 N N . ARG A 1 380 ? -9.462 -4.470 -24.176 1.00 43.91 380 ARG A N 1
ATOM 3091 C CA . ARG A 1 380 ? -9.557 -5.933 -24.125 1.00 43.91 380 ARG A CA 1
ATOM 3092 C C . ARG A 1 380 ? -9.730 -6.586 -25.494 1.00 43.91 380 ARG A C 1
ATOM 3094 O O . ARG A 1 380 ? -9.673 -7.810 -25.552 1.00 43.91 380 ARG A O 1
ATOM 3101 N N . ASP A 1 381 ? -9.927 -5.820 -26.563 1.00 46.91 381 ASP A N 1
ATOM 3102 C CA . ASP A 1 381 ? -10.070 -6.406 -27.892 1.00 46.91 381 ASP A CA 1
ATOM 3103 C C . ASP A 1 381 ? -8.699 -6.852 -28.422 1.00 46.91 381 ASP A C 1
ATOM 3105 O O . ASP A 1 381 ? -7.826 -6.037 -28.735 1.00 46.91 381 ASP A O 1
ATOM 3109 N N . LEU A 1 382 ? -8.483 -8.171 -28.470 1.00 50.59 382 LEU A N 1
ATOM 3110 C CA . LEU A 1 382 ? -7.239 -8.769 -28.962 1.00 50.59 382 LEU A CA 1
ATOM 3111 C C . LEU A 1 382 ? -6.967 -8.402 -30.428 1.00 50.59 382 LEU A C 1
ATOM 3113 O O . LEU A 1 382 ? -5.804 -8.377 -30.827 1.00 50.59 382 LEU A O 1
ATOM 3117 N N . SER A 1 383 ? -8.002 -8.085 -31.215 1.00 49.97 383 SER A N 1
ATOM 3118 C CA . SER A 1 383 ? -7.857 -7.720 -32.631 1.00 49.97 383 SER A CA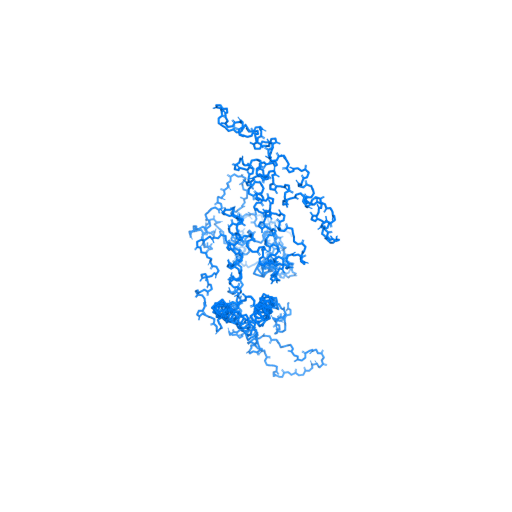 1
ATOM 3119 C C . SER A 1 383 ? -7.118 -6.390 -32.842 1.00 49.97 383 SER A C 1
ATOM 3121 O O . SER A 1 383 ? -6.480 -6.195 -33.877 1.00 49.97 383 SER A O 1
ATOM 3123 N N . LEU A 1 384 ? -7.141 -5.513 -31.830 1.00 47.97 384 LEU A N 1
ATOM 3124 C CA . LEU A 1 384 ? -6.488 -4.202 -31.820 1.00 47.97 384 LEU A CA 1
ATOM 3125 C C . LEU A 1 384 ? -5.063 -4.246 -31.245 1.00 47.97 384 LEU A C 1
ATOM 3127 O O . LEU A 1 384 ? -4.381 -3.222 -31.208 1.00 47.97 384 LEU A O 1
ATOM 3131 N N . ARG A 1 385 ? -4.600 -5.404 -30.758 1.00 49.41 385 ARG A N 1
ATOM 3132 C CA . ARG A 1 385 ? -3.264 -5.569 -30.171 1.00 49.41 385 ARG A CA 1
ATOM 3133 C C . ARG A 1 385 ? -2.335 -6.248 -31.162 1.00 49.41 385 ARG A C 1
ATOM 3135 O O . ARG A 1 385 ? -2.088 -7.448 -31.100 1.00 49.41 385 ARG A O 1
ATOM 3142 N N . GLY A 1 386 ? -1.782 -5.456 -32.067 1.00 50.66 386 GLY A N 1
ATOM 3143 C CA . GLY A 1 386 ? -0.673 -5.904 -32.888 1.00 50.66 386 GLY A CA 1
ATOM 3144 C C . GLY A 1 386 ? -0.163 -4.792 -33.794 1.00 50.66 386 GLY A C 1
ATOM 3145 O O . GLY A 1 386 ? -0.983 -4.089 -34.389 1.00 50.66 386 GLY A O 1
ATOM 3146 N N . PRO A 1 387 ? 1.166 -4.669 -33.978 1.00 50.94 387 PRO A N 1
ATOM 3147 C CA . PRO A 1 387 ? 1.753 -3.657 -34.859 1.00 50.94 387 PRO A CA 1
ATOM 3148 C C . PRO A 1 387 ? 1.103 -3.672 -36.255 1.00 50.94 387 PRO A C 1
ATOM 3150 O O . PRO A 1 387 ? 0.808 -2.630 -36.835 1.00 50.94 387 PRO A O 1
ATOM 3153 N N . ASN A 1 388 ? 0.759 -4.863 -36.754 1.00 54.84 388 ASN A N 1
ATOM 3154 C CA . ASN A 1 388 ? 0.186 -5.070 -38.084 1.00 54.84 388 ASN A CA 1
ATOM 3155 C C . ASN A 1 388 ? -1.205 -4.446 -38.294 1.00 54.84 388 ASN A C 1
ATOM 3157 O O . ASN A 1 388 ? -1.512 -4.042 -39.416 1.00 54.84 388 ASN A O 1
ATOM 3161 N N . TYR A 1 389 ? -2.048 -4.352 -37.259 1.00 61.62 389 TYR A N 1
ATOM 3162 C CA . TYR A 1 389 ? -3.395 -3.781 -37.392 1.00 61.62 389 TYR A CA 1
ATOM 3163 C C . TYR A 1 389 ? -3.327 -2.279 -37.690 1.00 61.62 389 TYR A C 1
ATOM 3165 O O . TYR A 1 389 ? -3.925 -1.788 -38.650 1.00 61.62 389 TYR A O 1
ATOM 3173 N N . TYR A 1 390 ? -2.514 -1.558 -36.922 1.00 55.78 390 TYR A N 1
ATOM 3174 C CA . TYR A 1 390 ? -2.354 -0.117 -37.066 1.00 55.78 390 TYR A CA 1
ATOM 3175 C C . TYR A 1 390 ? -1.641 0.273 -38.362 1.00 55.78 390 TYR A C 1
ATOM 3177 O O . TYR A 1 390 ? -2.049 1.231 -39.021 1.00 55.78 390 TYR A O 1
ATOM 3185 N N . TYR A 1 391 ? -0.646 -0.510 -38.794 1.00 60.25 391 TYR A N 1
ATOM 3186 C CA . TYR A 1 391 ? -0.007 -0.313 -40.100 1.00 60.25 391 TYR A CA 1
ATOM 3187 C C . TYR A 1 391 ? -0.977 -0.512 -41.269 1.00 60.25 391 TYR A C 1
ATOM 3189 O O . TYR A 1 391 ? -0.903 0.212 -42.264 1.00 60.25 391 TYR A O 1
ATOM 3197 N N . LYS A 1 392 ? -1.931 -1.443 -41.136 1.00 63.22 392 LYS A N 1
ATOM 3198 C CA . LYS A 1 392 ? -2.977 -1.676 -42.139 1.00 63.22 392 LYS A CA 1
ATOM 3199 C C . LYS A 1 392 ? -3.966 -0.506 -42.225 1.00 63.22 392 LYS A C 1
ATOM 3201 O O . LYS A 1 392 ? -4.354 -0.130 -43.328 1.00 63.22 392 LYS A O 1
ATOM 3206 N N . LEU A 1 393 ? -4.323 0.099 -41.089 1.00 61.38 393 LEU A N 1
ATOM 3207 C CA . LEU A 1 393 ? -5.188 1.287 -41.005 1.00 61.38 393 LEU A CA 1
ATOM 3208 C C . LEU A 1 393 ? -4.543 2.545 -41.591 1.00 61.38 393 LEU A C 1
ATOM 3210 O O . LEU A 1 393 ? -5.190 3.294 -42.317 1.00 61.38 393 LEU A O 1
ATOM 3214 N N . LEU A 1 394 ? -3.259 2.761 -41.303 1.00 58.94 394 LEU A N 1
ATOM 3215 C CA . LEU A 1 394 ? -2.535 3.956 -41.736 1.00 58.94 394 LEU A CA 1
ATOM 3216 C C . LEU A 1 394 ? -2.152 3.937 -43.221 1.00 58.94 394 LEU A C 1
ATOM 3218 O O . LEU A 1 394 ? -1.723 4.965 -43.742 1.00 58.94 394 LEU A O 1
ATOM 3222 N N . LYS A 1 395 ? -2.253 2.780 -43.901 1.00 60.12 395 LYS A N 1
ATOM 3223 C CA . LYS A 1 395 ? -1.730 2.548 -45.267 1.00 60.12 395 LYS A CA 1
ATOM 3224 C C . LYS A 1 395 ? -0.271 3.020 -45.451 1.00 60.12 395 LYS A C 1
ATOM 3226 O O . LYS A 1 395 ? 0.181 3.238 -46.572 1.00 60.12 395 LYS A O 1
ATOM 3231 N N . LYS A 1 396 ? 0.464 3.190 -44.347 1.00 56.19 396 LYS A N 1
ATOM 3232 C CA . LYS A 1 396 ? 1.831 3.708 -44.253 1.00 56.19 396 LYS A CA 1
ATOM 3233 C C . LYS A 1 396 ? 2.559 2.926 -43.163 1.00 56.19 396 LYS A C 1
ATOM 3235 O O . LYS A 1 396 ? 2.009 2.678 -42.089 1.00 56.19 396 LYS A O 1
ATOM 3240 N N . ILE A 1 397 ? 3.809 2.558 -43.426 1.00 56.31 397 ILE A N 1
ATOM 3241 C CA . ILE A 1 397 ? 4.670 1.897 -42.443 1.00 56.31 397 ILE A CA 1
ATOM 3242 C C . ILE A 1 397 ? 5.373 2.993 -41.643 1.00 56.31 397 ILE A C 1
ATOM 3244 O O . ILE A 1 397 ? 6.330 3.601 -42.117 1.00 56.31 397 ILE A O 1
ATOM 3248 N N . ASN A 1 398 ? 4.893 3.263 -40.430 1.00 58.62 398 ASN A N 1
ATOM 3249 C CA . ASN A 1 398 ? 5.620 4.119 -39.499 1.00 58.62 398 ASN A CA 1
ATOM 3250 C C . ASN A 1 398 ? 6.673 3.286 -38.754 1.00 58.62 398 ASN A C 1
ATOM 3252 O O . ASN A 1 398 ? 6.359 2.554 -37.817 1.00 58.62 398 ASN A O 1
ATOM 3256 N N . GLN A 1 399 ? 7.928 3.389 -39.181 1.00 65.94 399 GLN A N 1
ATOM 3257 C CA . GLN A 1 399 ? 9.042 2.662 -38.563 1.00 65.94 399 GLN A CA 1
ATOM 3258 C C . GLN A 1 399 ? 9.473 3.251 -37.212 1.00 65.94 399 GLN A C 1
ATOM 3260 O O . GLN A 1 399 ? 10.318 2.670 -36.537 1.00 65.94 399 GLN A O 1
ATOM 3265 N N . CYS A 1 400 ? 8.923 4.400 -36.800 1.00 70.44 400 CYS A N 1
ATOM 3266 C CA . CYS A 1 400 ? 9.256 4.989 -35.511 1.00 70.44 400 CYS A CA 1
ATOM 3267 C C . CYS A 1 400 ? 8.496 4.266 -34.383 1.00 70.44 400 CYS A C 1
ATOM 3269 O O . CYS A 1 400 ? 7.273 4.411 -34.294 1.00 70.44 400 CYS A O 1
ATOM 3271 N N . PRO A 1 401 ? 9.190 3.560 -33.469 1.00 72.25 401 PRO A N 1
ATOM 3272 C CA . PRO A 1 401 ? 8.536 2.818 -32.392 1.00 72.25 401 PRO A CA 1
ATOM 3273 C C . PRO A 1 401 ? 7.782 3.747 -31.432 1.00 72.25 401 PRO A C 1
ATOM 3275 O O . PRO A 1 401 ? 6.705 3.401 -30.962 1.00 72.25 401 PRO A O 1
ATOM 3278 N N . VAL A 1 402 ? 8.285 4.963 -31.197 1.00 77.31 402 VAL A N 1
ATOM 3279 C CA . VAL A 1 402 ? 7.652 5.963 -30.312 1.00 77.31 402 VAL A CA 1
ATOM 3280 C C . VAL A 1 402 ? 6.338 6.493 -30.877 1.00 77.31 402 VAL A C 1
ATOM 3282 O O . VAL A 1 402 ? 5.428 6.830 -30.127 1.00 77.31 402 VAL A O 1
ATOM 3285 N N . CYS A 1 403 ? 6.232 6.559 -32.203 1.00 72.38 403 CYS A N 1
ATOM 3286 C CA . CYS A 1 403 ? 5.033 7.030 -32.886 1.00 72.38 403 CYS A CA 1
ATOM 3287 C C . CYS A 1 403 ? 4.016 5.913 -33.155 1.00 72.38 403 CYS A C 1
ATOM 3289 O O . CYS A 1 403 ? 3.028 6.154 -33.852 1.00 72.38 403 CYS A O 1
ATOM 3291 N N . SER A 1 404 ? 4.260 4.701 -32.646 1.00 74.25 404 SER A N 1
ATOM 3292 C CA . SER A 1 404 ? 3.239 3.657 -32.616 1.00 74.25 404 SER A CA 1
ATOM 3293 C C . SER A 1 404 ? 2.050 4.113 -31.761 1.00 74.25 404 SER A C 1
ATOM 3295 O O . SER A 1 404 ? 2.245 4.849 -30.789 1.00 74.25 404 SER A O 1
ATOM 3297 N N . PRO A 1 405 ? 0.818 3.701 -32.089 1.00 68.56 405 PRO A N 1
ATOM 3298 C CA . PRO A 1 405 ? -0.372 4.049 -31.316 1.00 68.56 405 PRO A CA 1
ATOM 3299 C C . PRO A 1 405 ? -0.246 3.774 -29.813 1.00 68.56 405 PRO A C 1
ATOM 3301 O O . PRO A 1 405 ? -0.665 4.583 -28.985 1.00 68.56 405 PRO A O 1
ATOM 3304 N N . GLU A 1 406 ? 0.393 2.665 -29.461 1.00 70.94 406 GLU A N 1
ATOM 3305 C CA . GLU A 1 406 ? 0.578 2.204 -28.091 1.00 70.94 406 GLU A CA 1
ATOM 3306 C C . GLU A 1 406 ? 1.526 3.111 -27.293 1.00 70.94 406 GLU A C 1
ATOM 3308 O O . GLU A 1 406 ? 1.283 3.386 -26.117 1.00 70.94 406 GLU A O 1
ATOM 3313 N N . LEU A 1 407 ? 2.599 3.601 -27.926 1.00 76.00 407 LEU A N 1
ATOM 3314 C CA . LEU A 1 407 ? 3.633 4.408 -27.266 1.00 76.00 407 LEU A CA 1
ATOM 3315 C C . LEU A 1 407 ? 3.452 5.916 -27.464 1.00 76.00 407 LEU A C 1
ATOM 3317 O O . LEU A 1 407 ? 4.000 6.702 -26.687 1.00 76.00 407 LEU A O 1
ATOM 3321 N N . PHE A 1 408 ? 2.657 6.345 -28.446 1.00 75.69 408 PHE A N 1
ATOM 3322 C CA . PHE A 1 408 ? 2.415 7.760 -28.721 1.00 75.69 408 PHE A CA 1
ATOM 3323 C C . PHE A 1 408 ? 1.755 8.457 -27.528 1.00 75.69 408 PHE A C 1
ATOM 3325 O O . PHE A 1 408 ? 2.221 9.505 -27.084 1.00 75.69 408 PHE A O 1
ATOM 3332 N N . HIS A 1 409 ? 0.727 7.840 -26.935 1.00 73.69 409 HIS A N 1
ATOM 3333 C CA . HIS A 1 409 ? 0.054 8.400 -25.760 1.00 73.69 409 HIS A CA 1
ATOM 3334 C C . HIS A 1 409 ? 0.985 8.544 -24.551 1.00 73.69 409 HIS A C 1
ATOM 3336 O O . HIS A 1 409 ? 0.904 9.533 -23.824 1.00 73.69 409 HIS A O 1
ATOM 3342 N N . LEU A 1 410 ? 1.890 7.581 -24.355 1.00 77.25 410 LEU A N 1
ATOM 3343 C CA . LEU A 1 410 ? 2.867 7.605 -23.265 1.00 77.25 410 LEU A CA 1
ATOM 3344 C C . LEU A 1 410 ? 3.985 8.624 -23.517 1.00 77.25 410 LEU A C 1
ATOM 3346 O O . LEU A 1 410 ? 4.507 9.216 -22.574 1.00 77.25 410 LEU A O 1
ATOM 3350 N N . SER A 1 411 ? 4.345 8.845 -24.782 1.00 81.81 411 SER A N 1
ATOM 3351 C CA . SER A 1 411 ? 5.446 9.725 -25.169 1.00 81.81 411 SER A CA 1
ATOM 3352 C C . SER A 1 411 ? 5.034 11.167 -25.458 1.00 81.81 411 SER A C 1
ATOM 3354 O O . SER A 1 411 ? 5.911 12.027 -25.529 1.00 81.81 411 SER A O 1
ATOM 3356 N N . LEU A 1 412 ? 3.737 11.472 -25.582 1.00 79.44 412 LEU A N 1
ATOM 3357 C CA . LEU A 1 412 ? 3.206 12.787 -25.971 1.00 79.44 412 LEU A CA 1
ATOM 3358 C C . LEU A 1 412 ? 3.849 13.951 -25.198 1.00 79.44 412 LEU A C 1
ATOM 3360 O O . LEU A 1 412 ? 4.371 14.884 -25.807 1.00 79.44 412 LEU A O 1
ATOM 3364 N N . ASN A 1 413 ? 3.887 13.845 -23.869 1.00 82.69 413 ASN A N 1
ATOM 3365 C CA . ASN A 1 413 ? 4.378 14.897 -22.972 1.00 82.69 413 ASN A CA 1
ATOM 3366 C C . ASN A 1 413 ? 5.888 14.821 -22.690 1.00 82.69 413 ASN A C 1
ATOM 3368 O O . ASN A 1 413 ? 6.407 15.617 -21.911 1.00 82.69 413 ASN A O 1
ATOM 3372 N N . LEU A 1 414 ? 6.598 13.859 -23.286 1.00 85.75 414 LEU A N 1
ATOM 3373 C CA . LEU A 1 414 ? 8.038 13.698 -23.092 1.00 85.75 414 LEU A CA 1
ATOM 3374 C C . LEU A 1 414 ? 8.839 14.677 -23.964 1.00 85.75 414 LEU A C 1
ATOM 3376 O O . LEU A 1 414 ? 8.388 15.029 -25.061 1.00 85.75 414 LEU A O 1
ATOM 3380 N N . PRO A 1 415 ? 10.027 15.116 -23.516 1.00 84.94 415 PRO A N 1
ATOM 3381 C CA . PRO A 1 415 ? 10.896 15.957 -24.326 1.00 84.94 415 PRO A CA 1
ATOM 3382 C C . PRO A 1 415 ? 11.370 15.222 -25.585 1.00 84.94 415 PRO A C 1
ATOM 3384 O O . PRO A 1 415 ? 11.429 13.994 -25.635 1.00 84.94 415 PRO A O 1
ATOM 3387 N N . TYR A 1 416 ? 11.724 15.999 -26.605 1.00 81.88 416 TYR A N 1
ATOM 3388 C CA . TYR A 1 416 ? 12.394 15.481 -27.791 1.00 81.88 416 TYR A CA 1
ATOM 3389 C C . TYR A 1 416 ? 13.889 15.315 -27.513 1.00 81.88 416 TYR A C 1
ATOM 3391 O O . TYR A 1 416 ? 14.519 16.218 -26.957 1.00 81.88 416 TYR A O 1
ATOM 3399 N N . ALA A 1 417 ? 14.465 14.200 -27.953 1.00 81.00 417 ALA A N 1
ATOM 3400 C CA . ALA A 1 417 ? 15.900 13.996 -27.978 1.00 81.00 417 ALA A CA 1
ATOM 3401 C C . ALA A 1 417 ? 16.585 15.129 -28.760 1.00 81.00 417 ALA A C 1
ATOM 3403 O O . ALA A 1 417 ? 16.196 15.469 -29.886 1.00 81.00 417 ALA A O 1
ATOM 3404 N N . GLN A 1 418 ? 17.637 15.696 -28.170 1.00 66.06 418 GLN A N 1
ATOM 3405 C CA . GLN A 1 418 ? 18.553 16.600 -28.857 1.00 66.06 418 GLN A CA 1
ATOM 3406 C C . GLN A 1 418 ? 19.454 15.763 -29.772 1.00 66.06 418 GLN A C 1
ATOM 3408 O O . GLN A 1 418 ? 20.557 15.376 -29.404 1.00 66.06 418 GLN A O 1
ATOM 3413 N N . LEU A 1 419 ? 18.961 15.417 -30.961 1.00 60.31 419 LEU A N 1
ATOM 3414 C CA . LEU A 1 419 ? 19.808 14.856 -32.012 1.00 60.31 419 LEU A CA 1
ATOM 3415 C C . LEU A 1 419 ? 20.882 15.893 -32.377 1.00 60.31 419 LEU A C 1
ATOM 3417 O O . LEU A 1 419 ? 20.569 16.894 -33.018 1.00 60.31 419 LEU A O 1
ATOM 3421 N N . LEU A 1 420 ? 22.127 15.660 -31.953 1.00 52.38 420 LEU A N 1
ATOM 3422 C CA . LEU A 1 420 ? 23.299 16.456 -32.346 1.00 52.38 420 LEU A CA 1
ATOM 3423 C C . LEU A 1 420 ? 23.952 15.946 -33.639 1.00 52.38 420 LEU A C 1
ATOM 3425 O O . LEU A 1 420 ? 24.765 16.654 -34.224 1.00 52.38 420 LEU A O 1
ATOM 3429 N N . THR A 1 421 ? 23.590 14.754 -34.120 1.00 49.31 421 THR A N 1
ATOM 3430 C CA . THR A 1 421 ? 24.184 14.168 -35.325 1.00 49.31 421 THR A CA 1
ATOM 3431 C C . THR A 1 421 ? 23.119 13.841 -36.365 1.00 49.31 421 THR A C 1
ATOM 3433 O O . THR A 1 421 ? 22.220 13.023 -36.174 1.00 49.31 421 THR A O 1
ATOM 3436 N N . SER A 1 422 ? 23.226 14.526 -37.501 1.00 51.12 422 SER A N 1
ATOM 3437 C CA . SER A 1 422 ? 22.584 14.114 -38.740 1.00 51.12 422 SER A CA 1
ATOM 3438 C C . SER A 1 422 ? 23.269 12.836 -39.227 1.00 51.12 422 SER A C 1
ATOM 3440 O O . SER A 1 422 ? 24.485 12.812 -39.369 1.00 51.12 422 SER A O 1
ATOM 3442 N N . ILE A 1 423 ? 22.497 11.789 -39.526 1.00 55.72 423 ILE A N 1
ATOM 3443 C CA . ILE A 1 423 ? 22.995 10.575 -40.212 1.00 55.72 423 ILE A CA 1
ATOM 3444 C C . ILE A 1 423 ? 23.431 10.902 -41.658 1.00 55.72 423 ILE A C 1
ATOM 3446 O O . ILE A 1 423 ? 24.031 10.088 -42.352 1.00 55.72 423 ILE A O 1
ATOM 3450 N N . LEU A 1 424 ? 23.078 12.097 -42.138 1.00 54.78 424 LEU A N 1
ATOM 3451 C CA . LEU A 1 424 ? 23.415 12.617 -43.453 1.00 54.78 424 LEU A CA 1
ATOM 3452 C C . LEU A 1 424 ? 24.578 13.602 -43.315 1.00 54.78 424 LEU A C 1
ATOM 3454 O O . LEU A 1 424 ? 24.448 14.602 -42.605 1.00 54.78 424 LEU A O 1
ATOM 3458 N N . ASN A 1 425 ? 25.672 13.360 -44.035 1.00 56.75 425 ASN A N 1
ATOM 3459 C CA . ASN A 1 425 ? 26.704 14.373 -44.251 1.00 56.75 425 ASN A CA 1
ATOM 3460 C C . ASN A 1 425 ? 26.081 15.532 -45.049 1.00 56.75 425 ASN A C 1
ATOM 3462 O O . ASN A 1 425 ? 25.539 15.300 -46.132 1.00 56.75 425 ASN A O 1
ATOM 3466 N N . ASN A 1 426 ? 26.110 16.753 -44.498 1.00 65.88 426 ASN A N 1
ATOM 3467 C CA . ASN A 1 426 ? 25.482 17.958 -45.066 1.00 65.88 426 ASN A CA 1
ATOM 3468 C C . ASN A 1 426 ? 24.023 17.730 -45.527 1.00 65.88 426 ASN A C 1
ATOM 3470 O O . ASN A 1 426 ? 23.756 17.619 -46.722 1.00 65.88 426 ASN A O 1
ATOM 3474 N N . PRO A 1 427 ? 23.048 17.625 -44.607 1.00 71.50 427 PRO A N 1
ATOM 3475 C CA . PRO A 1 427 ? 21.649 17.436 -44.982 1.00 71.50 427 PRO A CA 1
ATOM 3476 C C . PRO A 1 427 ? 21.085 18.680 -45.686 1.00 71.50 427 PRO A C 1
ATOM 3478 O O . PRO A 1 427 ? 21.178 19.789 -45.164 1.00 71.50 427 PRO A O 1
ATOM 3481 N N . PHE A 1 428 ? 20.429 18.490 -46.832 1.00 73.50 428 PHE A N 1
ATOM 3482 C CA . PHE A 1 428 ? 19.745 19.548 -47.577 1.00 73.50 428 PHE A CA 1
ATOM 3483 C C . PHE A 1 428 ? 18.269 19.187 -47.780 1.00 73.50 428 PHE A C 1
ATOM 3485 O O . PHE A 1 428 ? 17.941 18.084 -48.228 1.00 73.50 428 PHE A O 1
ATOM 3492 N N . LYS A 1 429 ? 17.365 20.104 -47.418 1.00 76.25 429 LYS A N 1
ATOM 3493 C CA . LYS A 1 429 ? 15.912 19.912 -47.523 1.00 76.25 429 LYS A CA 1
ATOM 3494 C C . LYS A 1 429 ? 15.406 20.494 -48.841 1.00 76.25 429 LYS A C 1
ATOM 3496 O O . LYS A 1 429 ? 15.550 21.690 -49.073 1.00 76.25 429 LYS A O 1
ATOM 3501 N N . LEU A 1 430 ? 14.786 19.663 -49.677 1.00 72.50 430 LEU A N 1
ATOM 3502 C CA . LEU A 1 430 ? 14.160 20.105 -50.924 1.00 72.50 430 LEU A CA 1
ATOM 3503 C C . LEU A 1 430 ? 12.726 20.633 -50.685 1.00 72.50 430 LEU A C 1
ATOM 3505 O O . LEU A 1 430 ? 12.110 20.307 -49.664 1.00 72.50 430 LEU A O 1
ATOM 3509 N N . PRO A 1 431 ? 12.149 21.415 -51.624 1.00 63.56 431 PRO A N 1
ATOM 3510 C CA . PRO A 1 431 ? 10.786 21.960 -51.514 1.00 63.56 431 PRO A CA 1
ATOM 3511 C C . PRO A 1 431 ? 9.678 20.906 -51.365 1.00 63.56 431 PRO A C 1
ATOM 3513 O O . PRO A 1 431 ? 8.612 21.204 -50.840 1.00 63.56 431 PRO A O 1
ATOM 3516 N N . ASN A 1 432 ? 9.942 19.659 -51.769 1.00 66.81 432 ASN A N 1
ATOM 3517 C CA . ASN A 1 432 ? 9.048 18.513 -51.567 1.00 66.81 432 ASN A CA 1
ATOM 3518 C C . ASN A 1 432 ? 8.987 18.022 -50.104 1.00 66.81 432 ASN A C 1
ATOM 3520 O O . ASN A 1 432 ? 8.299 17.049 -49.812 1.00 66.81 432 ASN A O 1
ATOM 3524 N N . GLY A 1 433 ? 9.728 18.657 -49.192 1.00 60.09 433 GLY A N 1
ATOM 3525 C CA . GLY A 1 433 ? 9.749 18.332 -47.769 1.00 60.09 433 GLY A CA 1
ATOM 3526 C C . GLY A 1 433 ? 10.752 17.246 -47.372 1.00 60.09 433 GLY A C 1
ATOM 3527 O O . GLY A 1 433 ? 11.008 17.095 -46.176 1.00 60.09 433 GLY A O 1
ATOM 3528 N N . ASN A 1 434 ? 11.363 16.549 -48.334 1.00 64.44 434 ASN A N 1
ATOM 3529 C CA . ASN A 1 434 ? 12.322 15.473 -48.086 1.00 64.44 434 ASN A CA 1
ATOM 3530 C C . ASN A 1 434 ? 13.749 16.014 -47.885 1.00 64.44 434 ASN A C 1
ATOM 3532 O O . ASN A 1 434 ? 14.141 17.027 -48.471 1.00 64.44 434 ASN A O 1
ATOM 3536 N N . ILE A 1 435 ? 14.535 15.323 -47.053 1.00 67.00 435 ILE A N 1
ATOM 3537 C CA . ILE A 1 435 ? 15.919 15.683 -46.713 1.00 67.00 435 ILE A CA 1
ATOM 3538 C C . ILE A 1 435 ? 16.864 14.652 -47.331 1.00 67.00 435 ILE A C 1
ATOM 3540 O O . ILE A 1 435 ? 16.698 13.451 -47.117 1.00 67.00 435 ILE A O 1
ATOM 3544 N N . TYR A 1 436 ? 17.868 15.127 -48.066 1.00 73.31 436 TYR A N 1
ATOM 3545 C CA . TYR A 1 436 ? 18.864 14.299 -48.745 1.00 73.31 436 TYR A CA 1
ATOM 3546 C C . TYR A 1 436 ? 20.278 14.687 -48.289 1.00 73.31 436 TYR A C 1
ATOM 3548 O O . TYR A 1 436 ? 20.504 15.847 -47.941 1.00 73.31 436 TYR A O 1
ATOM 3556 N N . PRO A 1 437 ? 21.246 13.754 -48.286 1.00 76.56 437 PRO A N 1
ATOM 3557 C CA . PRO A 1 437 ? 22.648 14.124 -48.131 1.00 76.56 437 PRO A CA 1
ATOM 3558 C C . PRO A 1 437 ? 23.097 14.901 -49.374 1.00 76.56 437 PRO A C 1
ATOM 3560 O O . PRO A 1 437 ? 22.836 14.464 -50.498 1.00 76.56 437 PRO A O 1
ATOM 3563 N N . PHE A 1 438 ? 23.762 16.041 -49.175 1.00 75.81 438 PHE A N 1
ATOM 3564 C CA . PHE A 1 438 ? 24.129 16.970 -50.250 1.00 75.81 438 PHE A CA 1
ATOM 3565 C C . PHE A 1 438 ? 24.929 16.292 -51.372 1.00 75.81 438 PHE A C 1
ATOM 3567 O O . PHE A 1 438 ? 24.667 16.517 -52.549 1.00 75.81 438 PHE A O 1
ATOM 3574 N N . GLU A 1 439 ? 25.819 15.360 -51.028 1.00 72.44 439 GLU A N 1
ATOM 3575 C CA . GLU A 1 439 ? 26.608 14.595 -52.002 1.00 72.44 439 GLU A CA 1
ATOM 3576 C C . GLU A 1 439 ? 25.747 13.746 -52.957 1.00 72.44 439 GLU A C 1
ATOM 3578 O O . GLU A 1 439 ? 26.077 13.612 -54.135 1.00 72.44 439 GLU A O 1
ATOM 3583 N N . LYS A 1 440 ? 24.603 13.217 -52.494 1.00 69.31 440 LYS A N 1
ATOM 3584 C CA . LYS A 1 440 ? 23.665 12.474 -53.358 1.00 69.31 440 LYS A CA 1
ATOM 3585 C C . LYS A 1 440 ? 22.826 13.387 -54.252 1.00 69.31 440 LYS A C 1
ATOM 3587 O O . LYS A 1 440 ? 22.305 12.908 -55.254 1.00 69.31 440 LYS A O 1
ATOM 3592 N N . LEU A 1 441 ? 22.680 14.665 -53.896 1.00 72.94 441 LEU A N 1
ATOM 3593 C CA . LEU A 1 441 ? 22.044 15.662 -54.763 1.00 72.94 441 LEU A CA 1
ATOM 3594 C C . LEU A 1 441 ? 22.983 16.102 -55.891 1.00 72.94 441 LEU A C 1
ATOM 3596 O O . LEU A 1 441 ? 22.512 16.381 -56.988 1.00 72.94 441 LEU A O 1
ATOM 3600 N N . LEU A 1 442 ? 24.294 16.129 -55.632 1.00 74.00 442 LEU A N 1
ATOM 3601 C CA . LEU A 1 442 ? 25.310 16.483 -56.627 1.00 74.00 442 LEU A CA 1
ATOM 3602 C C . LEU A 1 442 ? 25.576 15.362 -57.641 1.00 74.00 442 LEU A C 1
ATOM 3604 O O . LEU A 1 442 ? 25.853 15.653 -58.799 1.00 74.00 442 LEU A O 1
ATOM 3608 N N . ASN A 1 443 ? 25.453 14.096 -57.227 1.00 69.19 443 ASN A N 1
ATOM 3609 C CA . ASN A 1 443 ? 25.652 12.926 -58.088 1.00 69.19 443 ASN A CA 1
ATOM 3610 C C . ASN A 1 443 ? 24.371 12.075 -58.186 1.00 69.19 443 ASN A C 1
ATOM 3612 O O . ASN A 1 443 ? 24.298 10.994 -57.585 1.00 69.19 443 ASN A O 1
ATOM 3616 N N . PRO A 1 444 ? 23.343 12.529 -58.927 1.00 61.28 444 PRO A N 1
ATOM 3617 C CA . PRO A 1 444 ? 22.150 11.728 -59.157 1.00 61.28 444 PRO A CA 1
ATOM 3618 C C . PRO A 1 444 ? 22.529 10.437 -59.897 1.00 61.28 444 PRO A C 1
ATOM 3620 O O . PRO A 1 444 ? 23.149 10.447 -60.959 1.00 61.28 444 PRO A O 1
ATOM 3623 N N . THR A 1 445 ? 22.160 9.287 -59.331 1.00 62.06 445 THR A N 1
ATOM 3624 C CA . THR A 1 445 ? 22.332 7.993 -60.013 1.00 62.06 445 THR A CA 1
ATOM 3625 C C . THR A 1 445 ? 21.456 7.945 -61.271 1.00 62.06 445 THR A C 1
ATOM 3627 O O . THR A 1 445 ? 20.373 8.523 -61.277 1.00 62.06 445 THR A O 1
ATOM 3630 N N . LYS A 1 446 ? 21.874 7.226 -62.328 1.00 52.69 446 LYS A N 1
ATOM 3631 C CA . LYS A 1 446 ? 21.112 7.100 -63.597 1.00 52.69 446 LYS A CA 1
ATOM 3632 C C . LYS A 1 446 ? 19.618 6.781 -63.397 1.00 52.69 446 LYS A C 1
ATOM 3634 O O . LYS A 1 446 ? 18.778 7.367 -64.066 1.00 52.69 446 LYS A O 1
ATOM 3639 N N . LYS A 1 447 ? 19.282 5.967 -62.386 1.00 53.28 447 LYS A N 1
ATOM 3640 C CA . LYS A 1 447 ? 17.894 5.652 -61.992 1.00 53.28 447 LYS A CA 1
ATOM 3641 C C . LYS A 1 447 ? 17.049 6.863 -61.561 1.00 53.28 447 LYS A C 1
ATOM 3643 O O . LYS A 1 447 ? 15.831 6.797 -61.649 1.00 53.28 447 LYS A O 1
ATOM 3648 N N . MET A 1 448 ? 17.659 7.939 -61.060 1.00 52.94 448 MET A N 1
ATOM 3649 C CA . MET A 1 448 ? 16.953 9.162 -60.650 1.00 52.94 448 MET A CA 1
ATOM 3650 C C . MET A 1 448 ? 16.679 10.112 -61.822 1.00 52.94 448 MET A C 1
ATOM 3652 O O . MET A 1 448 ? 15.666 10.800 -61.799 1.00 52.94 448 MET A O 1
ATOM 3656 N N . LEU A 1 449 ? 17.543 10.122 -62.842 1.00 53.00 449 LEU A N 1
ATOM 3657 C CA . LEU A 1 449 ? 17.380 10.938 -64.055 1.00 53.00 449 LEU A CA 1
ATOM 3658 C C . LEU A 1 449 ? 16.324 10.354 -65.009 1.00 53.00 449 LEU A C 1
ATOM 3660 O O . LEU A 1 449 ? 15.610 11.093 -65.680 1.00 53.00 449 LEU A O 1
ATOM 3664 N N . GLU A 1 450 ? 16.175 9.028 -65.029 1.00 48.75 450 GLU A N 1
ATOM 3665 C CA . GLU A 1 450 ? 15.148 8.341 -65.826 1.00 48.75 450 GLU A CA 1
ATOM 3666 C C . GLU A 1 450 ? 13.721 8.598 -65.304 1.00 48.75 450 GLU A C 1
ATOM 3668 O O . GLU A 1 450 ? 12.763 8.563 -66.073 1.00 48.75 450 GLU A O 1
ATOM 3673 N N . ALA A 1 451 ? 13.563 8.928 -64.016 1.00 46.91 451 ALA A N 1
ATOM 3674 C CA . ALA A 1 451 ? 12.262 9.220 -63.408 1.00 46.91 451 ALA A CA 1
ATOM 3675 C C . ALA A 1 451 ? 11.740 10.644 -63.698 1.00 46.91 451 ALA A C 1
ATOM 3677 O O . ALA A 1 451 ? 10.574 10.931 -63.434 1.00 46.91 451 ALA A O 1
ATOM 3678 N N . THR A 1 452 ? 12.576 11.541 -64.232 1.00 45.44 452 THR A N 1
ATOM 3679 C CA . THR A 1 452 ? 12.225 12.949 -64.505 1.00 45.44 452 THR A CA 1
ATOM 3680 C C . THR A 1 452 ? 11.849 13.233 -65.964 1.00 45.44 452 THR A C 1
ATOM 3682 O O . THR A 1 452 ? 11.592 14.382 -66.312 1.00 45.44 452 THR A O 1
ATOM 3685 N N . GLY A 1 453 ? 11.752 12.207 -66.817 1.00 40.78 453 GLY A N 1
ATOM 3686 C CA . GLY A 1 453 ? 11.468 12.322 -68.256 1.00 40.78 453 GLY A CA 1
ATOM 3687 C C . GLY A 1 453 ? 10.068 12.813 -68.669 1.00 40.78 453 GLY A C 1
ATOM 3688 O O . GLY A 1 453 ? 9.668 12.569 -69.801 1.00 40.78 453 GLY A O 1
ATOM 3689 N N . THR A 1 454 ? 9.305 13.486 -67.803 1.00 41.50 454 THR A N 1
ATOM 3690 C CA . THR A 1 454 ? 7.946 13.982 -68.124 1.00 41.50 454 THR A CA 1
ATOM 3691 C C . THR A 1 454 ? 7.683 15.432 -67.725 1.00 41.50 454 THR A C 1
ATOM 3693 O O . THR A 1 454 ? 6.532 15.810 -67.525 1.00 41.50 454 THR A O 1
ATOM 3696 N N . LEU A 1 455 ? 8.707 16.280 -67.636 1.00 38.12 455 LEU A N 1
ATOM 3697 C CA . LEU A 1 455 ? 8.499 17.730 -67.607 1.00 38.12 455 LEU A CA 1
ATOM 3698 C C . LEU A 1 455 ? 9.472 18.392 -68.577 1.00 38.12 455 LEU A C 1
ATOM 3700 O O . LEU A 1 455 ? 10.634 18.625 -68.258 1.00 38.12 455 LEU A O 1
ATOM 3704 N N . GLY A 1 456 ? 8.971 18.638 -69.789 1.00 43.97 456 GLY A N 1
ATOM 3705 C CA . GLY A 1 456 ? 9.660 19.420 -70.801 1.00 43.97 456 GLY A CA 1
ATOM 3706 C C . GLY A 1 456 ? 9.920 20.830 -70.292 1.00 43.97 456 GLY A C 1
ATOM 3707 O O . GLY A 1 456 ? 8.989 21.554 -69.945 1.00 43.97 456 GLY A O 1
ATOM 3708 N N . LEU A 1 457 ? 11.192 21.200 -70.258 1.00 33.72 457 LEU A N 1
ATOM 3709 C CA . LEU A 1 457 ? 11.636 22.581 -70.244 1.00 33.72 457 LEU A CA 1
ATOM 3710 C C . LEU A 1 457 ? 12.809 22.661 -71.215 1.00 33.72 457 LEU A C 1
ATOM 3712 O O . LEU A 1 457 ? 13.888 22.136 -70.943 1.00 33.72 457 LEU A O 1
ATOM 3716 N N . ASP A 1 458 ? 12.541 23.276 -72.365 1.00 39.47 458 ASP A N 1
ATOM 3717 C CA . ASP A 1 458 ? 13.554 23.743 -73.300 1.00 39.47 458 ASP A CA 1
ATOM 3718 C C . ASP A 1 458 ? 14.553 24.629 -72.549 1.00 39.47 458 ASP A C 1
ATOM 3720 O O . ASP A 1 458 ? 14.180 25.630 -71.931 1.00 39.47 458 ASP A O 1
ATOM 3724 N N . VAL A 1 459 ? 15.829 24.264 -72.612 1.00 34.81 459 VAL A N 1
ATOM 3725 C CA . VAL A 1 459 ? 16.933 25.140 -72.221 1.00 34.81 459 VAL A CA 1
ATOM 3726 C C . VAL A 1 459 ? 17.547 25.654 -73.522 1.00 34.81 459 VAL A C 1
ATOM 3728 O O . VAL A 1 459 ? 18.032 24.835 -74.302 1.00 34.81 459 VAL A O 1
ATOM 3731 N N . PRO A 1 460 ? 17.510 26.967 -73.815 1.00 37.88 460 PRO A N 1
ATOM 3732 C CA . PRO A 1 460 ? 18.205 27.500 -74.974 1.00 37.88 460 PRO A CA 1
ATOM 3733 C C . PRO A 1 460 ? 19.709 27.545 -74.692 1.00 37.88 460 PRO A C 1
ATOM 3735 O O . PRO A 1 460 ? 20.137 28.006 -73.633 1.00 37.88 460 PRO A O 1
ATOM 3738 N N . ASP A 1 461 ? 20.490 27.082 -75.666 1.00 39.38 461 ASP A N 1
ATOM 3739 C CA . ASP A 1 461 ? 21.949 27.133 -75.649 1.00 39.38 461 ASP A CA 1
ATOM 3740 C C . ASP A 1 461 ? 22.460 28.569 -75.480 1.00 39.38 461 ASP A C 1
ATOM 3742 O O . ASP A 1 461 ? 22.129 29.454 -76.282 1.00 39.38 461 ASP A O 1
ATOM 3746 N N . ARG A 1 462 ? 23.326 28.768 -74.480 1.00 33.28 462 ARG A N 1
ATOM 3747 C CA . ARG A 1 462 ? 24.503 29.643 -74.553 1.00 33.28 462 ARG A CA 1
ATOM 3748 C C . ARG A 1 462 ? 25.510 29.342 -73.455 1.00 33.28 462 ARG A C 1
ATOM 3750 O O . ARG A 1 462 ? 25.096 29.286 -72.277 1.00 33.28 462 ARG A O 1
#